Protein 4KKR (pdb70)

Radius of gyration: 22.4 Å; Cα contacts (8 Å, |Δi|>4): 1310; chains: 2; bounding box: 58×54×46 Å

CATH classification: 2.60.40.3880 (+1 more: 2.60.40.3880)

Nearest PDB structures (foldseek):
  4bei-assembly1_H  TM=9.859E-01  e=4.007E-43  Vibrio cholerae MJ-1236
  5g50-assembly1_B  TM=1.000E+00  e=4.623E-42  Vibrio cholerae MJ-1236
  4be6-assembly1_A  TM=9.663E-01  e=4.563E-41  Vibrio cholerae MJ-1236
  4kkr-assembly1_A  TM=9.641E-01  e=5.063E-41  Vibrio cholerae MJ-1236
  4kkq-assembly1_B  TM=9.561E-01  e=4.563E-41  Vibrio cholerae MJ-1236

Secondary structure (DSSP, 8-state):
--EEEEEES--EEBTTBEEEEEEEEEE--SSS--EEEEEEEEE-STT-EEEEEEEEEEE----EEEEEEEEEE-TTSPSEEEEEEEEEEETTS-EEEEEEEEEESS-TTS--EETTEEEEEEETT---EE-TT-EEEEEEEEEEE-SSS-EEEEEEEEEE-GGG-EEEEEEEEEEEEPTT-EEEEEEEEEE-TTSPSEEEEEEEEEEETTTTEEEEEEEEEEE-/--EEEEEEES-SEE-TT-EEEEEEEEEEE-SSS-EEEEEEEEEE-STT-EEES-B-SS--------EEE-TT-EEEEEEEEEE-TTSPSEEEEEEEEEEETTS-EEEEEEEEEESS-TTS--EETTEEEEEEETT---EE-TT-EEEEEEEEEEE-SSS-EEEEEEEEEE-GGG-EEEEEEEEEEEE-TT-EEEEEEEEEE-TTSPSEEEEEEEEEEETTT--EEEEEEEEEE-

Foldseek 3Di:
DKDKEKDWPDFEAELQWFKIKMKIKIDDDDPDWWKKKKFKWKADPPGDIGGQGDIDIDTPCVDMDIDMTMDTDGNPDDFFKMKMWIWMATPVGDIYIYIDMHTYNDDPPAADADPQWGWDKAQVVPAAEDELQKDKTKIKIKTFRQDPAKFWKKKFKWKQWPPRDTHGQGPIDIDTGGHGGMDIDMTMDIDHSPDDFFKIWIKMKMARVVVRDIDIDTDIHTYD/DQKDKEKDWPAFEAELQWFKIKMKIKIWGADQFKWKKFKFKKKAWPPGDIGGLDDDPDDDPDDRDMDMDGHGDMDIDMTMHTDGSPDDFFKMKMKIWMQIPVGDIDIYIDMHTYNDDDPAADADPQWGWDKAQVPPAAEDELQWDKTKMKIKIFRQDQAKFKKWKFKWKQWPPRDTGGFGDIDIDIGGHGGMDIDMTMDIDHSPHDFFKIWIKMKMARVVVRDIDIDIGIHTYD

Solvent-accessible surface area: 20278 Å² total; per-residue (Å²): 95,11,79,17,70,12,63,14,103,79,54,101,12,66,56,94,7,15,91,0,27,0,74,2,5,4,106,4,105,42,126,126,76,18,93,8,56,7,0,0,0,0,54,4,27,70,9,1,40,0,6,14,21,56,52,59,49,34,72,10,89,58,161,79,48,92,35,88,94,17,11,161,1,29,120,50,4,20,64,14,98,0,36,0,4,0,2,0,1,2,107,110,28,126,39,40,82,15,79,75,78,0,4,3,33,70,93,65,147,68,75,46,87,10,130,24,0,30,2,38,9,110,29,72,140,47,58,106,41,13,122,56,91,23,22,106,0,17,0,29,0,48,0,62,0,57,48,170,39,118,0,38,0,6,0,0,0,0,0,34,15,23,49,22,0,11,2,31,5,0,2,14,0,113,66,93,9,49,56,58,78,67,23,67,23,86,24,13,11,76,0,39,141,11,5,22,65,14,34,0,28,0,6,1,0,1,0,6,58,121,66,25,106,54,34,46,34,42,24,65,0,46,6,144,153,45,5,84,18,76,11,60,20,101,68,51,76,8,61,53,99,8,18,96,0,43,1,73,1,4,1,90,0,85,27,115,133,85,12,96,2,22,24,7,5,0,0,70,8,33,69,11,1,37,0,0,5,87,70,41,157,30,70,4,101,46,109,59,128,43,59,63,15,62,85,44,156,63,43,91,31,93,84,32,5,162,2,27,120,49,4,18,65,13,94,0,31,0,6,0,1,0,1,2,116,105,27,125,37,31,82,15,80,72,80,0,9,3,32,67,102,82,144,70,78,45,87,9,126,24,0,33,1,35,9,115,30,73,136,48,58,106,39,11,123,59,83,25,22,113,0,18,0,29,0,44,0,67,0,55,50,169,40,107,0,36,0,5,0,0,0,0,0,34,13,25,47,21,0,12,1,12,6,2,61,61,51,142,18,99,6,50,50,60,76,69,71,70,52,82,100,8,8,81,0,36,137,10,7,21,62,14,39,0,32,0,6,0,0,1,0,6,60,122,65,23,104,49,34,54,31,41,26,65,0,51,7,141

B-factor: mean 27.52, std 14.3, range [9.59, 109.21]

Structure (mmCIF, N/CA/C/O backbone):
data_4KKR
#
_entry.id   4KKR
#
_cell.length_a   119.404
_cell.length_b   119.404
_cell.length_c   104.025
_cell.angle_alpha   90.00
_cell.angle_beta   90.00
_cell.angle_gamma   90.00
#
_symmetry.space_group_name_H-M   'P 41 21 2'
#
loop_
_entity.id
_entity.type
_entity.pdbx_description
1 polymer 'RbmA protein'
2 non-polymer 'CHLORIDE ION'
3 water water
#
loop_
_atom_site.group_PDB
_atom_site.id
_atom_site.type_symbol
_atom_site.label_atom_id
_atom_site.label_alt_id
_atom_site.label_comp_id
_atom_site.label_asym_id
_atom_site.label_entity_id
_atom_site.label_seq_id
_atom_site.pdbx_PDB_ins_code
_atom_site.Cartn_x
_atom_site.Cartn_y
_atom_site.Cartn_z
_atom_site.occupancy
_atom_site.B_iso_or_equiv
_atom_site.auth_seq_id
_atom_site.auth_comp_id
_atom_site.auth_asym_id
_atom_site.auth_atom_id
_atom_site.pdbx_PDB_model_num
ATOM 1 N N . VAL A 1 9 ? -54.428 12.363 -23.124 1.00 41.02 39 VAL A N 1
ATOM 2 C CA . VAL A 1 9 ? -54.687 13.252 -21.992 1.00 49.85 39 VAL A CA 1
ATOM 3 C C . VAL A 1 9 ? -53.561 14.260 -21.831 1.00 53.40 39 VAL A C 1
ATOM 4 O O . VAL A 1 9 ? -53.775 15.477 -21.859 1.00 58.58 39 VAL A O 1
ATOM 8 N N . ILE A 1 10 ? -52.359 13.734 -21.628 1.00 39.66 40 ILE A N 1
ATOM 9 C CA . ILE A 1 10 ? -51.153 14.530 -21.717 1.00 34.80 40 ILE A CA 1
ATOM 10 C C . ILE A 1 10 ? -50.167 13.812 -22.626 1.00 36.45 40 ILE A C 1
ATOM 11 O O . ILE A 1 10 ? -49.998 12.594 -22.527 1.00 35.97 40 ILE A O 1
ATOM 16 N N . GLU A 1 11 ? -49.552 14.555 -23.540 1.00 37.11 41 GLU A N 1
ATOM 17 C CA . GLU A 1 11 ? -48.397 14.052 -24.276 1.00 38.20 41 GLU A CA 1
ATOM 18 C C . GLU A 1 11 ? -47.193 14.909 -23.920 1.00 31.72 41 GLU A C 1
ATOM 19 O O . GLU A 1 11 ? -47.216 16.131 -24.102 1.00 35.96 41 GLU A O 1
ATOM 25 N N . ALA A 1 12 ? -46.149 14.272 -23.403 1.00 30.33 42 ALA A N 1
ATOM 26 C CA . ALA A 1 12 ? -44.919 14.980 -23.074 1.00 29.63 42 ALA A CA 1
ATOM 27 C C . ALA A 1 12 ? -43.846 14.689 -24.121 1.00 32.79 42 ALA A C 1
ATOM 28 O O . ALA A 1 12 ? -43.678 13.545 -24.545 1.00 34.36 42 ALA A O 1
ATOM 30 N N . ASN A 1 13 ? -43.137 15.730 -24.546 1.00 29.41 43 ASN A N 1
ATOM 31 C CA . ASN A 1 13 ? -42.027 15.571 -25.479 1.00 29.86 43 ASN A CA 1
ATOM 32 C C . ASN A 1 13 ? -40.791 16.307 -25.002 1.00 27.13 43 ASN A C 1
ATOM 33 O O . ASN A 1 13 ? -40.884 17.418 -24.477 1.00 28.51 43 ASN A O 1
ATOM 38 N N . LEU A 1 14 ? -39.633 15.685 -25.195 1.00 31.93 44 LEU A N 1
ATOM 39 C CA . LEU A 1 14 ? -38.372 16.264 -24.762 1.00 29.83 44 LEU A CA 1
ATOM 40 C C . LEU A 1 14 ? -37.360 16.192 -25.886 1.00 27.51 44 LEU A C 1
ATOM 41 O O . LEU A 1 14 ? -37.165 15.131 -26.482 1.00 24.80 44 LEU A O 1
ATOM 46 N N . SER A 1 15 ? -36.727 17.325 -26.181 1.00 24.51 45 SER A N 1
ATOM 47 C CA . SER A 1 15 ? -35.617 17.357 -27.118 1.00 25.16 45 SER A CA 1
ATOM 48 C C . SER A 1 15 ? -34.409 18.056 -26.501 1.00 28.85 45 SER A C 1
ATOM 49 O O . SER A 1 15 ? -34.546 19.092 -25.844 1.00 35.79 45 SER A O 1
ATOM 52 N N . LEU A 1 16 ? -33.225 17.488 -26.712 1.00 30.00 46 LEU A N 1
ATOM 53 C CA . LEU A 1 16 ? -31.984 18.135 -26.297 1.00 25.24 46 LEU A CA 1
ATOM 54 C C . LEU A 1 16 ? -31.274 18.686 -27.531 1.00 27.40 46 LEU A C 1
ATOM 55 O O . LEU A 1 16 ? -31.204 18.013 -28.567 1.00 26.86 46 LEU A O 1
ATOM 60 N N . ASN A 1 17 ? -30.751 19.906 -27.441 1.00 31.08 47 ASN A N 1
ATOM 61 C CA . ASN A 1 17 ? -30.087 20.487 -28.605 1.00 33.92 47 ASN A CA 1
ATOM 62 C C . ASN A 1 17 ? -28.835 19.705 -28.980 1.00 37.68 47 ASN A C 1
ATOM 63 O O . ASN A 1 17 ? -28.518 19.565 -30.163 1.00 42.33 47 ASN A O 1
ATOM 68 N N . GLN A 1 18 ? -28.146 19.175 -27.972 1.00 34.76 48 GLN A N 1
ATOM 69 C CA . GLN A 1 18 ? -26.969 18.336 -28.200 1.00 38.77 48 GLN A CA 1
ATOM 70 C C . GLN A 1 18 ? -26.893 17.159 -27.207 1.00 33.77 48 GLN A C 1
ATOM 71 O O . GLN A 1 18 ? -27.447 17.228 -26.110 1.00 33.42 48 GLN A O 1
ATOM 77 N N . ASN A 1 19 ? -26.239 16.071 -27.616 1.00 32.19 49 ASN A N 1
ATOM 78 C CA . ASN A 1 19 ? -26.306 14.785 -26.907 1.00 32.66 49 ASN A CA 1
ATOM 79 C C . ASN A 1 19 ? -24.935 14.243 -26.484 1.00 25.65 49 ASN A C 1
ATOM 80 O O . ASN A 1 19 ? -24.849 13.175 -25.879 1.00 23.94 49 ASN A O 1
ATOM 85 N N . GLN A 1 20 ? -23.866 14.957 -26.821 1.00 23.16 50 GLN A N 1
ATOM 86 C CA A GLN A 1 20 ? -22.512 14.475 -26.563 0.49 26.48 50 GLN A CA 1
ATOM 87 C CA B GLN A 1 20 ? -22.508 14.478 -26.566 0.51 26.50 50 GLN A CA 1
ATOM 88 C C . GLN A 1 20 ? -21.590 15.583 -26.060 1.00 27.53 50 GLN A C 1
ATOM 89 O O . GLN A 1 20 ? -21.279 16.521 -26.790 1.00 28.59 50 GLN A O 1
ATOM 100 N N . LEU A 1 21 ? -21.143 15.451 -24.817 1.00 21.91 51 LEU A N 1
ATOM 101 C CA . LEU A 1 21 ? -20.249 16.420 -24.196 1.00 25.59 51 LEU A CA 1
ATOM 102 C C . LEU A 1 21 ? -18.851 15.830 -24.065 1.00 26.11 51 LEU A C 1
ATOM 103 O O . LEU A 1 21 ? -18.703 14.610 -23.913 1.00 22.59 51 LEU A O 1
ATOM 108 N N . ALA A 1 22 ? -17.829 16.683 -24.117 1.00 24.01 52 ALA A N 1
ATOM 109 C CA . ALA A 1 22 ? -16.481 16.244 -23.769 1.00 23.95 52 ALA A CA 1
ATOM 110 C C . ALA A 1 22 ? -16.390 16.063 -22.253 1.00 29.63 52 ALA A C 1
ATOM 111 O O . ALA A 1 22 ? -17.355 16.333 -21.517 1.00 22.10 52 ALA A O 1
ATOM 113 N N . SER A 1 23 ? -15.234 15.612 -21.781 1.00 23.56 53 SER A N 1
ATOM 114 C CA . SER A 1 23 ? -15.047 15.329 -20.354 1.00 23.73 53 SER A CA 1
ATOM 115 C C . SER A 1 23 ? -15.206 16.553 -19.454 1.00 26.73 53 SER A C 1
ATOM 116 O O . SER A 1 23 ? -15.573 16.420 -18.292 1.00 28.32 53 SER A O 1
ATOM 119 N N . ASN A 1 24 ? -14.924 17.745 -19.980 1.00 24.14 54 ASN A N 1
ATOM 120 C CA . ASN A 1 24 ? -15.084 18.969 -19.194 1.00 29.45 54 ASN A CA 1
ATOM 121 C C . ASN A 1 24 ? -16.546 19.385 -19.058 1.00 31.40 54 ASN A C 1
ATOM 122 O O . ASN A 1 24 ? -16.859 20.357 -18.370 1.00 36.96 54 ASN A O 1
ATOM 127 N N . GLY A 1 25 ? -17.440 18.658 -19.724 1.00 26.99 55 GLY A N 1
ATOM 128 C CA . GLY A 1 25 ? -18.862 18.938 -19.628 1.00 24.55 55 GLY A CA 1
ATOM 129 C C . GLY A 1 25 ? -19.287 20.035 -20.586 1.00 29.70 55 GLY A C 1
ATOM 130 O O . GLY A 1 25 ? -18.675 20.225 -21.640 1.00 30.92 55 GLY A O 1
ATOM 131 N N . GLY A 1 26 ? -20.343 20.754 -20.231 1.00 27.00 56 GLY A N 1
ATOM 132 C CA . GLY A 1 26 ? -20.853 21.798 -21.098 1.00 27.86 56 GLY A CA 1
ATOM 133 C C . GLY A 1 26 ? -22.330 22.042 -20.887 1.00 29.20 56 GLY A C 1
ATOM 134 O O . GLY A 1 26 ? -22.914 21.614 -19.883 1.00 25.00 56 GLY A O 1
ATOM 135 N N . TYR A 1 27 ? -22.943 22.715 -21.853 1.00 26.25 57 TYR A N 1
ATOM 136 C CA . TYR A 1 27 ? -24.301 23.216 -21.703 1.00 26.05 57 TYR A CA 1
ATOM 137 C C . TYR A 1 27 ? -25.272 22.464 -22.600 1.00 24.97 57 TYR A C 1
ATOM 138 O O . TYR A 1 27 ? -25.015 22.259 -23.788 1.00 27.84 57 TYR A O 1
ATOM 147 N N . ILE A 1 28 ? -26.398 22.061 -22.031 1.00 24.63 58 ILE A N 1
ATOM 148 C CA . ILE A 1 28 ? -27.429 21.402 -22.817 1.00 26.48 58 ILE A CA 1
ATOM 149 C C . ILE A 1 28 ? -28.722 22.188 -22.730 1.00 28.26 58 ILE A C 1
ATOM 150 O O . ILE A 1 28 ? -29.202 22.488 -21.641 1.00 31.65 58 ILE A O 1
ATOM 155 N N . SER A 1 29 ? -29.270 22.542 -23.886 1.00 23.95 59 SER A N 1
ATOM 156 C CA . SER A 1 29 ? -30.533 23.259 -23.929 1.00 26.20 59 SER A CA 1
ATOM 157 C C . SER A 1 29 ? -31.677 22.290 -24.231 1.00 30.36 59 SER A C 1
ATOM 158 O O . SER A 1 29 ? -31.660 21.593 -25.247 1.00 36.60 59 SER A O 1
ATOM 161 N N . SER A 1 30 ? -32.666 22.243 -23.345 1.00 28.79 60 SER A N 1
ATOM 162 C CA . SER A 1 30 ? -33.789 21.323 -23.500 1.00 29.53 60 SER A CA 1
ATOM 163 C C . SER A 1 30 ? -35.025 22.041 -24.020 1.00 33.20 60 SER A C 1
ATOM 164 O O . SER A 1 30 ? -35.356 23.137 -23.558 1.00 37.14 60 SER A O 1
ATOM 167 N N . GLN A 1 31 ? -35.710 21.415 -24.971 1.00 30.48 61 GLN A N 1
ATOM 168 C CA . GLN A 1 31 ? -37.007 21.905 -25.429 1.00 28.43 61 GLN A CA 1
ATOM 169 C C . GLN A 1 31 ? -38.118 21.002 -24.872 1.00 31.66 61 GLN A C 1
ATOM 170 O O . GLN A 1 31 ? -38.147 19.798 -25.141 1.00 30.42 61 GLN A O 1
ATOM 176 N N . LEU A 1 32 ? -39.013 21.587 -24.079 1.00 31.12 62 LEU A N 1
ATOM 177 C CA . LEU A 1 32 ? -40.066 20.827 -23.402 1.00 28.88 62 LEU A CA 1
ATOM 178 C C . LEU A 1 32 ? -41.414 21.100 -24.058 1.00 34.30 62 LEU A C 1
ATOM 179 O O . LEU A 1 32 ? -41.794 22.255 -24.256 1.00 38.30 62 LEU A O 1
ATOM 184 N N . GLY A 1 33 ? -42.134 20.032 -24.380 1.00 28.93 63 GLY A N 1
ATOM 185 C CA . GLY A 1 33 ? -43.470 20.144 -24.934 1.00 30.80 63 GLY A CA 1
ATOM 186 C C . GLY A 1 33 ? -44.430 19.305 -24.118 1.00 35.43 63 GLY A C 1
ATOM 187 O O . GLY A 1 33 ? -44.182 18.123 -23.857 1.00 35.65 63 GLY A O 1
ATOM 188 N N . ILE A 1 34 ? -45.521 19.922 -23.686 1.00 34.08 64 ILE A N 1
ATOM 189 C CA . ILE A 1 34 ? -46.559 19.200 -22.966 1.00 32.95 64 ILE A CA 1
ATOM 190 C C . ILE A 1 34 ? -47.891 19.553 -23.595 1.00 35.90 64 ILE A C 1
ATOM 191 O O . ILE A 1 34 ? -48.287 20.715 -23.610 1.00 33.90 64 ILE A O 1
ATOM 196 N N . ARG A 1 35 ? -48.577 18.549 -24.123 1.00 38.82 65 ARG A N 1
ATOM 197 C CA . ARG A 1 35 ? -49.799 18.782 -24.870 1.00 41.52 65 ARG A CA 1
ATOM 198 C C . ARG A 1 35 ? -50.980 18.182 -24.130 1.00 47.31 65 ARG A C 1
ATOM 199 O O . ARG A 1 35 ? -50.949 17.011 -23.754 1.00 46.04 65 ARG A O 1
ATOM 207 N N . ASN A 1 36 ? -52.008 18.992 -23.903 1.00 48.07 66 ASN A N 1
ATOM 208 C CA . ASN A 1 36 ? -53.287 18.492 -23.421 1.00 47.17 66 ASN A CA 1
ATOM 209 C C . ASN A 1 36 ? -54.179 18.312 -24.637 1.00 59.56 66 ASN A C 1
ATOM 210 O O . ASN A 1 36 ? -54.730 19.279 -25.163 1.00 61.58 66 ASN A O 1
ATOM 215 N N . GLU A 1 37 ? -54.300 17.065 -25.082 1.00 67.89 67 GLU A N 1
ATOM 216 C CA . GLU A 1 37 ? -54.971 16.738 -26.339 1.00 80.15 67 GLU A CA 1
ATOM 217 C C . GLU A 1 37 ? -56.442 16.381 -26.149 1.00 80.11 67 GLU A C 1
ATOM 218 O O . GLU A 1 37 ? -57.264 16.619 -27.036 1.00 82.83 67 GLU A O 1
ATOM 224 N N . SER A 1 38 ? -56.763 15.797 -24.996 1.00 72.80 68 SER A N 1
ATOM 225 C CA . SER A 1 38 ? -58.110 15.294 -24.724 1.00 68.12 68 SER A CA 1
ATOM 226 C C . SER A 1 38 ? -59.187 16.383 -24.768 1.00 72.56 68 SER A C 1
ATOM 227 O O . SER A 1 38 ? -58.886 17.569 -24.917 1.00 75.34 68 SER A O 1
ATOM 230 N N . CYS A 1 39 ? -60.446 15.974 -24.649 1.00 72.58 69 CYS A N 1
ATOM 231 C CA . CYS A 1 39 ? -61.556 16.916 -24.747 1.00 73.06 69 CYS A CA 1
ATOM 232 C C . CYS A 1 39 ? -61.634 17.800 -23.506 1.00 69.36 69 CYS A C 1
ATOM 233 O O . CYS A 1 39 ? -61.974 18.979 -23.594 1.00 72.02 69 CYS A O 1
ATOM 236 N N . GLU A 1 40 ? -61.308 17.228 -22.352 1.00 65.61 70 GLU A N 1
ATOM 237 C CA . GLU A 1 40 ? -61.350 17.970 -21.097 1.00 68.61 70 GLU A CA 1
ATOM 238 C C . GLU A 1 40 ? -60.051 18.732 -20.826 1.00 64.76 70 GLU A C 1
ATOM 239 O O . GLU A 1 40 ? -58.959 18.298 -21.215 1.00 56.59 70 GLU A O 1
ATOM 245 N N . THR A 1 41 ? -60.183 19.875 -20.160 1.00 64.83 71 THR A N 1
ATOM 246 C CA . THR A 1 41 ? -59.033 20.630 -19.677 1.00 58.35 71 THR A CA 1
ATOM 247 C C . THR A 1 41 ? -58.346 19.812 -18.571 1.00 51.51 71 THR A C 1
ATOM 248 O O . THR A 1 41 ? -58.955 18.904 -18.005 1.00 47.58 71 THR A O 1
ATOM 252 N N . VAL A 1 42 ? -57.083 20.106 -18.274 1.00 44.97 72 VAL A N 1
ATOM 253 C CA . VAL A 1 42 ? -56.335 19.298 -17.303 1.00 44.82 72 VAL A CA 1
ATOM 254 C C . VAL A 1 42 ? -55.403 20.129 -16.412 1.00 40.40 72 VAL A C 1
ATOM 255 O O . VAL A 1 42 ? -54.813 21.117 -16.861 1.00 41.66 72 VAL A O 1
ATOM 259 N N . LYS A 1 43 ? -55.298 19.738 -15.143 1.00 34.34 73 LYS A N 1
ATOM 260 C CA . LYS A 1 43 ? -54.320 20.322 -14.228 1.00 30.05 73 LYS A CA 1
ATOM 261 C C . LYS A 1 43 ? -53.182 19.331 -14.039 1.00 29.18 73 LYS A C 1
ATOM 262 O O . LYS A 1 43 ? -53.415 18.125 -13.935 1.00 27.69 73 LYS A O 1
ATOM 268 N N . PHE A 1 44 ? -51.950 19.831 -14.015 1.00 26.12 74 PHE A N 1
ATOM 269 C CA . PHE A 1 44 ? -50.791 18.968 -13.811 1.00 24.08 74 PHE A CA 1
ATOM 270 C C . PHE A 1 44 ? -49.641 19.711 -13.143 1.00 26.20 74 PHE A C 1
ATOM 271 O O . PHE A 1 44 ? -49.691 20.931 -12.970 1.00 24.97 74 PHE A O 1
ATOM 279 N N . LYS A 1 45 ? -48.625 18.959 -12.736 1.00 21.83 75 LYS A N 1
ATOM 280 C CA . LYS A 1 45 ? -47.373 19.529 -12.267 1.00 21.66 75 LYS A CA 1
ATOM 281 C C . LYS A 1 45 ? -46.272 18.887 -13.087 1.00 25.31 75 LYS A C 1
ATOM 282 O O . LYS A 1 45 ? -46.374 17.717 -13.472 1.00 20.52 75 LYS A O 1
ATOM 288 N N . TYR A 1 46 ? -45.225 19.646 -13.373 1.00 23.83 76 TYR A N 1
ATOM 289 C CA . TYR A 1 46 ? -44.132 19.098 -14.165 1.00 22.07 76 TYR A CA 1
ATOM 290 C C . TYR A 1 46 ? -42.790 19.664 -13.739 1.00 22.01 76 TYR A C 1
ATOM 291 O O . TYR A 1 46 ? -42.712 20.720 -13.100 1.00 21.90 76 TYR A O 1
ATOM 300 N N . TRP A 1 47 ? -41.736 18.957 -14.124 1.00 19.12 77 TRP A N 1
ATOM 301 C CA . TRP A 1 47 ? -40.387 19.338 -13.764 1.00 16.97 77 TRP A CA 1
ATOM 302 C C . TRP A 1 47 ? -39.404 18.609 -14.669 1.00 26.32 77 TRP A C 1
ATOM 303 O O . TRP A 1 47 ? -39.795 17.749 -15.472 1.00 20.71 77 TRP A O 1
ATOM 314 N N . LEU A 1 48 ? -38.127 18.955 -14.541 1.00 17.89 78 LEU A N 1
ATOM 315 C CA . LEU A 1 48 ? -37.087 18.382 -15.388 1.00 16.02 78 LEU A CA 1
ATOM 316 C C . LEU A 1 48 ? -35.935 17.963 -14.487 1.00 17.60 78 LEU A C 1
ATOM 317 O O . LEU A 1 48 ? -35.439 18.770 -13.684 1.00 17.62 78 LEU A O 1
ATOM 322 N N . SER A 1 49 ? -35.530 16.700 -14.595 1.00 15.98 79 SER A N 1
ATOM 323 C CA . SER A 1 49 ? -34.479 16.159 -13.735 1.00 18.85 79 SER A CA 1
ATOM 324 C C . SER A 1 49 ? -33.517 15.304 -14.536 1.00 20.72 79 SER A C 1
ATOM 325 O O . SER A 1 49 ? -33.845 14.860 -15.641 1.00 17.50 79 SER A O 1
ATOM 328 N N . ILE A 1 50 ? -32.332 15.070 -13.978 1.00 13.17 80 ILE A N 1
ATOM 329 C CA . ILE A 1 50 ? -31.304 14.300 -14.669 1.00 15.10 80 ILE A CA 1
ATOM 330 C C . ILE A 1 50 ? -30.784 13.190 -13.763 1.00 16.59 80 ILE A C 1
ATOM 331 O O . ILE A 1 50 ? -30.519 13.417 -12.581 1.00 15.79 80 ILE A O 1
ATOM 336 N N . LYS A 1 51 ? -30.652 11.990 -14.326 1.00 12.67 81 LYS A N 1
ATOM 337 C CA . LYS A 1 51 ? -30.017 10.860 -13.651 1.00 15.51 81 LYS A CA 1
ATOM 338 C C . LYS A 1 51 ? -28.691 10.533 -14.347 1.00 21.36 81 LYS A C 1
ATOM 339 O O . LYS A 1 51 ? -28.623 10.547 -15.576 1.00 19.41 81 LYS A O 1
ATOM 345 N N . GLY A 1 52 ? -27.641 10.244 -13.573 1.00 20.64 82 GLY A N 1
ATOM 346 C CA . GLY A 1 52 ? -26.340 9.925 -14.147 1.00 21.75 82 GLY A CA 1
ATOM 347 C C . GLY A 1 52 ? -25.600 8.799 -13.438 1.00 19.48 82 GLY A C 1
ATOM 348 O O . GLY A 1 52 ? -26.152 8.160 -12.537 1.00 20.32 82 GLY A O 1
ATOM 349 N N . PRO A 1 53 ? -24.339 8.558 -13.829 1.00 17.97 83 PRO A N 1
ATOM 350 C CA . PRO A 1 53 ? -23.514 7.520 -13.200 1.00 20.82 83 PRO A CA 1
ATOM 351 C C . PRO A 1 53 ? -23.248 7.851 -11.739 1.00 19.00 83 PRO A C 1
ATOM 352 O O . PRO A 1 53 ? -23.494 8.981 -11.310 1.00 14.92 83 PRO A O 1
ATOM 356 N N . GLU A 1 54 ? -22.755 6.869 -10.988 1.00 16.46 84 GLU A N 1
ATOM 357 C CA . GLU A 1 54 ? -22.342 7.085 -9.602 1.00 17.55 84 GLU A CA 1
ATOM 358 C C . GLU A 1 54 ? -23.467 7.645 -8.728 1.00 15.43 84 GLU A C 1
ATOM 359 O O . GLU A 1 54 ? -23.210 8.423 -7.823 1.00 18.00 84 GLU A O 1
ATOM 365 N N . GLY A 1 55 ? -24.712 7.262 -9.006 1.00 15.13 85 GLY A N 1
ATOM 366 C CA . GLY A 1 55 ? -25.834 7.652 -8.158 1.00 15.87 85 GLY A CA 1
ATOM 367 C C . GLY A 1 55 ? -26.210 9.125 -8.217 1.00 19.13 85 GLY A C 1
ATOM 368 O O . GLY A 1 55 ? -26.947 9.630 -7.370 1.00 17.13 85 GLY A O 1
ATOM 369 N N . ILE A 1 56 ? -25.696 9.819 -9.223 1.00 14.14 86 ILE A N 1
ATOM 370 C CA . ILE A 1 56 ? -26.030 11.217 -9.451 1.00 13.45 86 ILE A CA 1
ATOM 371 C C . ILE A 1 56 ? -27.503 11.377 -9.824 1.00 15.49 86 ILE A C 1
ATOM 372 O O . ILE A 1 56 ? -28.006 10.697 -10.734 1.00 15.07 86 ILE A O 1
ATOM 377 N N . TYR A 1 57 ? -28.188 12.270 -9.109 1.00 13.04 87 TYR A N 1
ATOM 378 C CA . TYR A 1 57 ? -29.517 12.774 -9.498 1.00 12.21 87 TYR A CA 1
ATOM 379 C C . TYR A 1 57 ? -29.494 14.272 -9.277 1.00 15.12 87 TYR A C 1
ATOM 380 O O . TYR A 1 57 ? -29.078 14.730 -8.201 1.00 18.72 87 TYR A O 1
ATOM 389 N N . PHE A 1 58 ? -29.928 15.048 -10.266 1.00 13.79 88 PHE A N 1
ATOM 390 C CA . PHE A 1 58 ? -30.021 16.493 -10.058 1.00 15.08 88 PHE A CA 1
ATOM 391 C C . PHE A 1 58 ? -31.157 17.162 -10.826 1.00 16.94 88 PHE A C 1
ATOM 392 O O . PHE A 1 58 ? -31.544 16.702 -11.907 1.00 19.10 88 PHE A O 1
ATOM 400 N N . PRO A 1 59 ? -31.696 18.255 -10.261 1.00 18.14 89 PRO A N 1
ATOM 401 C CA . PRO A 1 59 ? -32.815 18.968 -10.884 1.00 20.80 89 PRO A CA 1
ATOM 402 C C . PRO A 1 59 ? -32.340 19.972 -11.926 1.00 20.76 89 PRO A C 1
ATOM 403 O O . PRO A 1 59 ? -31.246 20.538 -11.792 1.00 20.82 89 PRO A O 1
ATOM 407 N N . ALA A 1 60 ? -33.155 20.190 -12.955 1.00 20.25 90 ALA A N 1
ATOM 408 C CA . ALA A 1 60 ? -32.861 21.202 -13.961 1.00 21.55 90 ALA A CA 1
ATOM 409 C C . ALA A 1 60 ? -33.958 22.264 -13.990 1.00 27.61 90 ALA A C 1
ATOM 410 O O . ALA A 1 60 ? -33.704 23.411 -14.356 1.00 31.49 90 ALA A O 1
ATOM 412 N N . LYS A 1 61 ? -35.177 21.877 -13.609 1.00 23.14 91 LYS A N 1
ATOM 413 C CA . LYS A 1 61 ? -36.308 22.817 -13.557 1.00 27.30 91 LYS A CA 1
ATOM 414 C C . LYS A 1 61 ? -37.248 22.465 -12.410 1.00 31.57 91 LYS A C 1
ATOM 415 O O . LYS A 1 61 ? -37.732 21.334 -12.327 1.00 25.34 91 LYS A O 1
ATOM 421 N N . ALA A 1 62 ? -37.512 23.439 -11.540 1.00 34.17 92 ALA A N 1
ATOM 422 C CA . ALA A 1 62 ? -38.330 23.215 -10.349 1.00 32.50 92 ALA A CA 1
ATOM 423 C C . ALA A 1 62 ? -39.759 22.767 -10.676 1.00 31.34 92 ALA A C 1
ATOM 424 O O . ALA A 1 62 ? -40.232 22.923 -11.809 1.00 24.95 92 ALA A O 1
ATOM 426 N N . VAL A 1 63 ? -40.429 22.200 -9.675 1.00 29.87 93 VAL A N 1
ATOM 427 C CA . VAL A 1 63 ? -41.827 21.792 -9.791 1.00 26.05 93 VAL A CA 1
ATOM 428 C C . VAL A 1 63 ? -42.701 23.010 -10.065 1.00 29.72 93 VAL A C 1
ATOM 429 O O . VAL A 1 63 ? -42.641 23.988 -9.323 1.00 30.03 93 VAL A O 1
ATOM 433 N N . VAL A 1 64 ? -43.501 22.953 -11.129 1.00 23.91 94 VAL A N 1
ATOM 434 C CA . VAL A 1 64 ? -44.446 24.020 -11.459 1.00 28.86 94 VAL A CA 1
ATOM 435 C C . VAL A 1 64 ? -45.828 23.425 -11.748 1.00 29.16 94 VAL A C 1
ATOM 436 O O . VAL A 1 64 ? -45.937 22.403 -12.432 1.00 25.48 94 VAL A O 1
ATOM 440 N N . GLY A 1 65 ? -46.879 24.048 -11.220 1.00 28.59 95 GLY A N 1
ATOM 441 C CA . GLY A 1 65 ? -48.231 23.584 -11.473 1.00 35.46 95 GLY A CA 1
ATOM 442 C C . GLY A 1 65 ? -48.863 24.314 -12.644 1.00 37.08 95 GLY A C 1
ATOM 443 O O . GLY A 1 65 ? -48.658 25.514 -12.818 1.00 34.96 95 GLY A O 1
ATOM 444 N N . VAL A 1 66 ? -49.635 23.593 -13.451 1.00 31.82 96 VAL A N 1
ATOM 445 C CA . VAL A 1 66 ? -50.297 24.183 -14.612 1.00 30.04 96 VAL A CA 1
ATOM 446 C C . VAL A 1 66 ? -51.758 23.736 -14.671 1.00 37.10 96 VAL A C 1
ATOM 447 O O . VAL A 1 66 ? -52.062 22.558 -14.472 1.00 32.08 96 VAL A O 1
ATOM 451 N N . ASP A 1 67 ? -52.658 24.681 -14.921 1.00 40.67 97 ASP A N 1
ATOM 452 C CA . ASP A 1 67 ? -54.048 24.366 -15.230 1.00 44.53 97 ASP A CA 1
ATOM 453 C C . ASP A 1 67 ? -54.264 24.841 -16.660 1.00 47.70 97 ASP A C 1
ATOM 454 O O . ASP A 1 67 ? -54.184 26.039 -16.930 1.00 53.06 97 ASP A O 1
ATOM 459 N N . THR A 1 68 ? -54.533 23.918 -17.582 1.00 48.29 98 THR A N 1
ATOM 460 C CA . THR A 1 68 ? -54.680 24.298 -18.990 1.00 55.91 98 THR A CA 1
ATOM 461 C C . THR A 1 68 ? -55.980 25.066 -19.266 1.00 62.79 98 THR A C 1
ATOM 462 O O . THR A 1 68 ? -56.555 24.956 -20.349 1.00 67.40 98 THR A O 1
ATOM 466 N N . ALA A 1 69 ? -56.422 25.851 -18.284 1.00 60.29 99 ALA A N 1
ATOM 467 C CA . ALA A 1 69 ? -57.614 26.683 -18.410 1.00 60.25 99 ALA A CA 1
ATOM 468 C C . ALA A 1 69 ? -57.407 28.051 -17.759 1.00 64.53 99 ALA A C 1
ATOM 469 O O . ALA A 1 69 ? -56.281 28.448 -17.448 1.00 65.27 99 ALA A O 1
ATOM 471 N N . GLY A 1 79 ? -57.404 21.770 -24.352 1.00 71.16 109 GLY A N 1
ATOM 472 C CA . GLY A 1 79 ? -56.483 22.642 -23.650 1.00 71.90 109 GLY A CA 1
ATOM 473 C C . GLY A 1 79 ? -55.253 22.966 -24.478 1.00 83.63 109 GLY A C 1
ATOM 474 O O . GLY A 1 79 ? -54.993 22.340 -25.507 1.00 85.81 109 GLY A O 1
ATOM 475 N N . ARG A 1 80 ? -54.481 23.940 -24.011 1.00 88.65 110 ARG A N 1
ATOM 476 C CA . ARG A 1 80 ? -53.337 24.453 -24.759 1.00 90.52 110 ARG A CA 1
ATOM 477 C C . ARG A 1 80 ? -52.164 23.474 -24.940 1.00 80.91 110 ARG A C 1
ATOM 478 O O . ARG A 1 80 ? -52.226 22.297 -24.562 1.00 75.88 110 ARG A O 1
ATOM 486 N N . MET A 1 81 ? -51.104 23.988 -25.552 1.00 70.42 111 MET A N 1
ATOM 487 C CA . MET A 1 81 ? -49.859 23.264 -25.721 1.00 56.76 111 MET A CA 1
ATOM 488 C C . MET A 1 81 ? -48.791 24.071 -25.001 1.00 54.46 111 MET A C 1
ATOM 489 O O . MET A 1 81 ? -48.669 25.275 -25.223 1.00 57.90 111 MET A O 1
ATOM 494 N N . LEU A 1 82 ? -48.041 23.426 -24.114 1.00 45.14 112 LEU A N 1
ATOM 495 C CA . LEU A 1 82 ? -47.007 24.124 -23.362 1.00 41.06 112 LEU A CA 1
ATOM 496 C C . LEU A 1 82 ? -45.643 23.929 -24.013 1.00 42.03 112 LEU A C 1
ATOM 497 O O . LEU A 1 82 ? -45.210 22.798 -24.240 1.00 39.76 112 LEU A O 1
ATOM 502 N N . ASN A 1 83 ? -44.977 25.036 -24.323 1.00 40.18 113 ASN A N 1
ATOM 503 C CA . ASN A 1 83 ? -43.628 24.985 -24.869 1.00 44.48 113 ASN A CA 1
ATOM 504 C C . ASN A 1 83 ? -42.671 25.814 -24.028 1.00 40.89 113 ASN A C 1
ATOM 505 O O . ASN A 1 83 ? -42.876 27.015 -23.842 1.00 41.27 113 ASN A O 1
ATOM 510 N N . VAL A 1 84 ? -41.640 25.156 -23.508 1.00 36.50 114 VAL A N 1
ATOM 511 C CA . VAL A 1 84 ? -40.654 25.798 -22.651 1.00 39.92 114 VAL A CA 1
ATOM 512 C C . VAL A 1 84 ? -39.247 25.346 -23.041 1.00 40.06 114 VAL A C 1
ATOM 513 O O . VAL A 1 84 ? -39.018 24.164 -23.314 1.00 35.90 114 VAL A O 1
ATOM 517 N N . THR A 1 85 ? -38.316 26.295 -23.092 1.00 37.31 115 THR A N 1
ATOM 518 C CA . THR A 1 85 ? -36.900 25.979 -23.252 1.00 37.39 115 THR A CA 1
ATOM 519 C C . THR A 1 85 ? -36.199 26.121 -21.903 1.00 40.79 115 THR A C 1
ATOM 520 O O . THR A 1 85 ? -36.353 27.138 -21.221 1.00 42.24 115 THR A O 1
ATOM 524 N N . ARG A 1 86 ? -35.441 25.101 -21.512 1.00 32.87 116 ARG A N 1
ATOM 525 C CA . ARG A 1 86 ? -34.669 25.163 -20.274 1.00 37.01 116 ARG A CA 1
ATOM 526 C C . ARG A 1 86 ? -33.296 24.522 -20.462 1.00 34.97 116 ARG A C 1
ATOM 527 O O . ARG A 1 86 ? -33.185 23.390 -20.919 1.00 35.27 116 ARG A O 1
ATOM 535 N N . GLY A 1 87 ? -32.246 25.249 -20.113 1.00 33.82 117 GLY A N 1
ATOM 536 C CA . GLY A 1 87 ? -30.909 24.719 -20.277 1.00 32.37 117 GLY A CA 1
ATOM 537 C C . GLY A 1 87 ? -30.322 24.335 -18.942 1.00 30.34 117 GLY A C 1
ATOM 538 O O . GLY A 1 87 ? -30.846 24.722 -17.899 1.00 30.37 117 GLY A O 1
ATOM 539 N N . PHE A 1 88 ? -29.240 23.566 -18.968 1.00 24.32 118 PHE A N 1
ATOM 540 C CA . PHE A 1 88 ? -28.510 23.250 -17.748 1.00 23.23 118 PHE A CA 1
ATOM 541 C C . PHE A 1 88 ? -27.048 22.987 -18.057 1.00 24.22 118 PHE A C 1
ATOM 542 O O . PHE A 1 88 ? -26.703 22.541 -19.158 1.00 23.26 118 PHE A O 1
ATOM 550 N N . TRP A 1 89 ? -26.193 23.282 -17.083 1.00 21.70 119 TRP A N 1
ATOM 551 C CA . TRP A 1 89 ? -24.767 23.022 -17.187 1.00 20.77 119 TRP A CA 1
ATOM 552 C C . TRP A 1 89 ? -24.417 21.687 -16.563 1.00 20.12 119 TRP A C 1
ATOM 553 O O . TRP A 1 89 ? -24.892 21.355 -15.469 1.00 22.39 119 TRP A O 1
ATOM 564 N N . VAL A 1 90 ? -23.586 20.920 -17.263 1.00 21.75 120 VAL A N 1
ATOM 565 C CA . VAL A 1 90 ? -23.026 19.697 -16.709 1.00 19.92 120 VAL A CA 1
ATOM 566 C C . VAL A 1 90 ? -21.563 20.010 -16.420 1.00 22.13 120 VAL A C 1
ATOM 567 O O . VAL A 1 90 ? -20.774 20.226 -17.349 1.00 25.04 120 VAL A O 1
ATOM 571 N N . PRO A 1 91 ? -21.201 20.083 -15.130 1.00 20.16 121 PRO A N 1
ATOM 572 C CA . PRO A 1 91 ? -19.838 20.456 -14.739 1.00 24.24 121 PRO A CA 1
ATOM 573 C C . PRO A 1 91 ? -18.830 19.317 -14.907 1.00 24.71 121 PRO A C 1
ATOM 574 O O . PRO A 1 91 ? -19.201 18.136 -14.885 1.00 21.86 121 PRO A O 1
ATOM 578 N N . GLU A 1 92 ? -17.561 19.689 -15.042 1.00 23.70 122 GLU A N 1
ATOM 579 C CA A GLU A 1 92 ? -16.484 18.730 -15.246 0.47 25.79 122 GLU A CA 1
ATOM 580 C CA B GLU A 1 92 ? -16.469 18.735 -15.240 0.53 26.10 122 GLU A CA 1
ATOM 581 C C . GLU A 1 92 ? -16.411 17.670 -14.151 1.00 25.14 122 GLU A C 1
ATOM 582 O O . GLU A 1 92 ? -16.101 16.511 -14.430 1.00 24.40 122 GLU A O 1
ATOM 593 N N . TYR A 1 93 ? -16.703 18.060 -12.910 1.00 25.74 123 TYR A N 1
ATOM 594 C CA . TYR A 1 93 ? -16.583 17.120 -11.786 1.00 23.16 123 TYR A CA 1
ATOM 595 C C . TYR A 1 93 ? -17.528 15.921 -11.864 1.00 24.99 123 TYR A C 1
ATOM 596 O O . TYR A 1 93 ? -17.287 14.890 -11.223 1.00 25.32 123 TYR A O 1
ATOM 605 N N . MET A 1 94 ? -18.618 16.051 -12.614 1.00 20.52 124 MET A N 1
ATOM 606 C CA . MET A 1 94 ? -19.548 14.932 -12.727 1.00 18.43 124 MET A CA 1
ATOM 607 C C . MET A 1 94 ? -18.911 13.800 -13.523 1.00 24.97 124 MET A C 1
ATOM 608 O O . MET A 1 94 ? -18.131 14.046 -14.434 1.00 24.63 124 MET A O 1
ATOM 613 N N . ALA A 1 95 ? -19.231 12.561 -13.163 1.00 20.71 125 ALA A N 1
ATOM 614 C CA . ALA A 1 95 ? -18.570 11.409 -13.775 1.00 25.15 125 ALA A CA 1
ATOM 615 C C . ALA A 1 95 ? -18.817 11.330 -15.283 1.00 21.13 125 ALA A C 1
ATOM 616 O O . ALA A 1 95 ? -19.931 11.596 -15.748 1.00 20.64 125 ALA A O 1
ATOM 618 N N . ASP A 1 96 ? -17.788 10.962 -16.042 1.00 19.15 126 ASP A N 1
ATOM 619 C CA . ASP A 1 96 ? -17.988 10.637 -17.449 1.00 22.37 126 ASP A CA 1
ATOM 620 C C . ASP A 1 96 ? -18.908 9.429 -17.528 1.00 22.97 126 ASP A C 1
ATOM 621 O O . ASP A 1 96 ? -18.889 8.565 -16.648 1.00 23.08 126 ASP A O 1
ATOM 626 N N . GLY A 1 97 ? -19.731 9.375 -18.567 1.00 22.34 127 GLY A N 1
ATOM 627 C CA . GLY A 1 97 ? -20.659 8.271 -18.710 1.00 18.13 127 GLY A CA 1
ATOM 628 C C . GLY A 1 97 ? -21.954 8.720 -19.357 1.00 18.18 127 GLY A C 1
ATOM 629 O O . GLY A 1 97 ? -22.002 9.771 -20.006 1.00 17.73 127 GLY A O 1
ATOM 630 N N . LYS A 1 98 ? -23.004 7.927 -19.164 1.00 18.02 128 LYS A N 1
ATOM 631 C CA . LYS A 1 98 ? -24.300 8.165 -19.786 1.00 22.32 128 LYS A CA 1
ATOM 632 C C . LYS A 1 98 ? -25.280 8.788 -18.803 1.00 23.07 128 LYS A C 1
ATOM 633 O O . LYS A 1 98 ? -25.389 8.350 -17.662 1.00 17.32 128 LYS A O 1
ATOM 639 N N . TYR A 1 99 ? -26.000 9.811 -19.253 1.00 16.59 129 TYR A N 1
ATOM 640 C CA . TYR A 1 99 ? -26.961 10.506 -18.409 1.00 14.98 129 TYR A CA 1
ATOM 641 C C . TYR A 1 99 ? -28.311 10.418 -19.094 1.00 18.16 129 TYR A C 1
ATOM 642 O O . TYR A 1 99 ? -28.381 10.325 -20.328 1.00 17.89 129 TYR A O 1
ATOM 651 N N . THR A 1 100 ? -29.374 10.442 -18.296 1.00 16.83 130 THR A N 1
ATOM 652 C CA . THR A 1 100 ? -30.740 10.468 -18.814 1.00 19.62 130 THR A CA 1
ATOM 653 C C . THR A 1 100 ? -31.420 11.732 -18.312 1.00 18.92 130 THR A C 1
ATOM 654 O O . THR A 1 100 ? -31.470 11.970 -17.102 1.00 16.92 130 THR A O 1
ATOM 658 N N . VAL A 1 101 ? -31.916 12.549 -19.238 1.00 16.87 131 VAL A N 1
ATOM 659 C CA . VAL A 1 101 ? -32.715 13.725 -18.890 1.00 17.48 131 VAL A CA 1
ATOM 660 C C . VAL A 1 101 ? -34.186 13.317 -18.953 1.00 24.61 131 VAL A C 1
ATOM 661 O O . VAL A 1 101 ? -34.607 12.648 -19.900 1.00 20.42 131 VAL A O 1
ATOM 665 N N . SER A 1 102 ? -34.968 13.714 -17.952 1.00 17.69 132 SER A N 1
ATOM 666 C CA . SER A 1 102 ? -36.351 13.277 -17.873 1.00 18.42 132 SER A CA 1
ATOM 667 C C . SER A 1 102 ? -37.328 14.420 -17.616 1.00 18.69 132 SER A C 1
ATOM 668 O O . SER A 1 102 ? -37.276 15.078 -16.571 1.00 19.22 132 SER A O 1
ATOM 671 N N . LEU A 1 103 ? -38.209 14.656 -18.581 1.00 16.49 133 LEU A N 1
ATOM 672 C CA . LEU A 1 103 ? -39.309 15.591 -18.402 1.00 21.90 133 LEU A CA 1
ATOM 673 C C . LEU A 1 103 ? -40.440 14.779 -17.816 1.00 19.70 133 LEU A C 1
ATOM 674 O O . LEU A 1 103 ? -40.896 13.807 -18.425 1.00 21.50 133 LEU A O 1
ATOM 679 N N . GLN A 1 104 ? -40.881 15.156 -16.624 1.00 19.13 134 GLN A N 1
ATOM 680 C CA . GLN A 1 104 ? -41.869 14.361 -15.915 1.00 16.46 134 GLN A CA 1
ATOM 681 C C . GLN A 1 104 ? -43.095 15.196 -15.611 1.00 22.12 134 GLN A C 1
ATOM 682 O O . GLN A 1 104 ? -42.985 16.361 -15.218 1.00 17.23 134 GLN A O 1
ATOM 688 N N . VAL A 1 105 ? -44.261 14.594 -15.818 1.00 17.94 135 VAL A N 1
ATOM 689 C CA . VAL A 1 105 ? -45.538 15.268 -15.615 1.00 18.54 135 VAL A CA 1
ATOM 690 C C . VAL A 1 105 ? -46.435 14.365 -14.783 1.00 21.00 135 VAL A C 1
ATOM 691 O O . VAL A 1 105 ? -46.564 13.174 -15.079 1.00 17.97 135 VAL A O 1
ATOM 695 N N . VAL A 1 106 ? -47.044 14.914 -13.735 1.00 20.11 136 VAL A N 1
ATOM 696 C CA . VAL A 1 106 ? -48.049 14.168 -12.983 1.00 18.15 136 VAL A CA 1
ATOM 697 C C . VAL A 1 106 ? -49.363 14.916 -13.071 1.00 20.23 136 VAL A C 1
ATOM 698 O O . VAL A 1 106 ? -49.453 16.076 -12.643 1.00 21.96 136 VAL A O 1
ATOM 702 N N . ALA A 1 107 ? -50.380 14.281 -13.653 1.00 21.29 137 ALA A N 1
ATOM 703 C CA . ALA A 1 107 ? -51.679 14.932 -13.773 1.00 22.79 137 ALA A CA 1
ATOM 704 C C . ALA A 1 107 ? -52.419 14.871 -12.446 1.00 26.80 137 ALA A C 1
ATOM 705 O O . ALA A 1 107 ? -52.120 14.024 -11.601 1.00 21.22 137 ALA A O 1
ATOM 707 N N . GLU A 1 108 ? -53.396 15.761 -12.281 1.00 23.44 138 GLU A N 1
ATOM 708 C CA . GLU A 1 108 ? -54.199 15.838 -11.063 1.00 23.57 138 GLU A CA 1
ATOM 709 C C . GLU A 1 108 ? -54.764 14.482 -10.661 1.00 33.04 138 GLU A C 1
ATOM 710 O O . GLU A 1 108 ? -54.895 14.193 -9.474 1.00 27.89 138 GLU A O 1
ATOM 716 N N . ASN A 1 109 ? -55.089 13.653 -11.650 1.00 31.41 139 ASN A N 1
ATOM 717 C CA . ASN A 1 109 ? -55.690 12.346 -11.383 1.00 32.00 139 ASN A CA 1
ATOM 718 C C . ASN A 1 109 ? -54.674 11.256 -11.038 1.00 27.81 139 ASN A C 1
ATOM 719 O O . ASN A 1 109 ? -55.038 10.095 -10.860 1.00 25.50 139 ASN A O 1
ATOM 724 N N . GLY A 1 110 ? -53.400 11.620 -10.969 1.00 21.15 140 GLY A N 1
ATOM 725 C CA . GLY A 1 110 ? -52.374 10.661 -10.580 1.00 19.59 140 GLY A CA 1
ATOM 726 C C . GLY A 1 110 ? -51.601 10.043 -11.730 1.00 19.76 140 GLY A C 1
ATOM 727 O O . GLY A 1 110 ? -50.564 9.410 -11.515 1.00 20.28 140 GLY A O 1
ATOM 728 N N . LYS A 1 111 ? -52.092 10.219 -12.951 1.00 20.28 141 LYS A N 1
ATOM 729 C CA . LYS A 1 111 ? -51.422 9.654 -14.122 1.00 25.52 141 LYS A CA 1
ATOM 730 C C . LYS A 1 111 ? -50.060 10.303 -14.321 1.00 22.55 141 LYS A C 1
ATOM 731 O O . LYS A 1 111 ? -49.928 11.519 -14.190 1.00 19.76 141 LYS A O 1
ATOM 737 N N . VAL A 1 112 ? -49.056 9.487 -14.640 1.00 18.99 142 VAL A N 1
ATOM 738 C CA . VAL A 1 112 ? -47.676 9.952 -14.778 1.00 20.65 142 VAL A CA 1
ATOM 739 C C . VAL A 1 112 ? -47.246 9.849 -16.234 1.00 27.45 142 VAL A C 1
ATOM 740 O O . VAL A 1 112 ? -47.512 8.844 -16.894 1.00 24.16 142 VAL A O 1
ATOM 744 N N . PHE A 1 113 ? -46.599 10.897 -16.738 1.00 23.15 143 PHE A N 1
ATOM 745 C CA . PHE A 1 113 ? -46.128 10.924 -18.123 1.00 19.46 143 PHE A CA 1
ATOM 746 C C . PHE A 1 113 ? -44.674 11.366 -18.100 1.00 24.21 143 PHE A C 1
ATOM 747 O O . PHE A 1 113 ? -44.322 12.329 -17.404 1.00 22.05 143 PHE A O 1
ATOM 755 N N . LYS A 1 114 ? -43.827 10.653 -18.835 1.00 19.76 144 LYS A N 1
ATOM 756 C CA . LYS A 1 114 ? -42.393 10.938 -18.838 1.00 18.93 144 LYS A CA 1
ATOM 757 C C . LYS A 1 114 ? -41.871 10.917 -20.271 1.00 27.27 144 LYS A C 1
ATOM 758 O O . LYS A 1 114 ? -42.288 10.086 -21.080 1.00 28.22 144 LYS A O 1
ATOM 764 N N . ALA A 1 115 ? -40.992 11.859 -20.592 1.00 22.26 145 ALA A N 1
ATOM 765 C CA . ALA A 1 115 ? -40.304 11.856 -21.878 1.00 24.53 145 ALA A CA 1
ATOM 766 C C . ALA A 1 115 ? -38.820 11.975 -21.561 1.00 22.62 145 ALA A C 1
ATOM 767 O O . ALA A 1 115 ? -38.399 12.945 -20.922 1.00 20.74 145 ALA A O 1
ATOM 769 N N . ASN A 1 116 ? -38.035 10.980 -21.975 1.00 20.02 146 ASN A N 1
ATOM 770 C CA . ASN A 1 116 ? -36.616 10.935 -21.623 1.00 17.51 146 ASN A CA 1
ATOM 771 C C . ASN A 1 116 ? -35.721 11.077 -22.845 1.00 23.16 146 ASN A C 1
ATOM 772 O O . ASN A 1 116 ? -36.098 10.691 -23.947 1.00 22.97 146 ASN A O 1
ATOM 777 N N . GLN A 1 117 ? -34.528 11.625 -22.641 1.00 19.39 147 GLN A N 1
ATOM 778 C CA . GLN A 1 117 ? -33.500 11.640 -23.678 1.00 19.87 147 GLN A CA 1
ATOM 779 C C . GLN A 1 117 ? -32.153 11.443 -22.996 1.00 20.88 147 GLN A C 1
ATOM 780 O O . GLN A 1 117 ? -31.973 11.842 -21.851 1.00 20.99 147 GLN A O 1
ATOM 786 N N . GLU A 1 118 ? -31.212 10.825 -23.691 1.00 22.87 148 GLU A N 1
ATOM 787 C CA . GLU A 1 118 ? -29.911 10.554 -23.095 1.00 27.76 148 GLU A CA 1
ATOM 788 C C . GLU A 1 118 ? -28.856 11.485 -23.650 1.00 26.48 148 GLU A C 1
ATOM 789 O O . GLU A 1 118 ? -28.953 11.935 -24.789 1.00 21.13 148 GLU A O 1
ATOM 795 N N . PHE A 1 119 ? -27.852 11.793 -22.836 1.00 17.71 149 PHE A N 1
ATOM 796 C CA . PHE A 1 119 ? -26.632 12.392 -23.357 1.00 18.40 149 PHE A CA 1
ATOM 797 C C . PHE A 1 119 ? -25.450 11.679 -22.732 1.00 23.89 149 PHE A C 1
ATOM 798 O O . PHE A 1 119 ? -25.594 11.020 -21.697 1.00 19.33 149 PHE A O 1
ATOM 806 N N . VAL A 1 120 ? -24.292 11.770 -23.374 1.00 23.06 150 VAL A N 1
ATOM 807 C CA . VAL A 1 120 ? -23.083 11.208 -22.787 1.00 21.24 150 VAL A CA 1
ATOM 808 C C . VAL A 1 120 ? -22.065 12.307 -22.531 1.00 26.05 150 VAL A C 1
ATOM 809 O O . VAL A 1 120 ? -22.106 13.368 -23.157 1.00 24.42 150 VAL A O 1
ATOM 813 N N . LYS A 1 121 ? -21.162 12.048 -21.593 1.00 21.78 151 LYS A N 1
ATOM 814 C CA . LYS A 1 121 ? -20.100 12.977 -21.252 1.00 19.50 151 LYS A CA 1
ATOM 815 C C . LYS A 1 121 ? -18.798 12.198 -21.243 1.00 24.35 151 LYS A C 1
ATOM 816 O O . LYS A 1 121 ? -18.659 11.235 -20.485 1.00 19.89 151 LYS A O 1
ATOM 822 N N . GLY A 1 122 ? -17.860 12.589 -22.102 1.00 21.29 152 GLY A N 1
ATOM 823 C CA . GLY A 1 122 ? -16.534 11.995 -22.104 1.00 22.19 152 GLY A CA 1
ATOM 824 C C . GLY A 1 122 ? -16.435 10.606 -22.718 1.00 27.38 152 GLY A C 1
ATOM 825 O O . GLY A 1 122 ? -15.362 10.004 -22.728 1.00 33.79 152 GLY A O 1
ATOM 826 N N . VAL A 1 123 ? -17.554 10.084 -23.211 1.00 27.80 153 VAL A N 1
ATOM 827 C CA . VAL A 1 123 ? -17.554 8.812 -23.922 1.00 32.28 153 VAL A CA 1
ATOM 828 C C . VAL A 1 123 ? -18.360 8.998 -25.199 1.00 34.40 153 VAL A C 1
ATOM 829 O O . VAL A 1 123 ? -19.168 9.925 -25.288 1.00 25.73 153 VAL A O 1
ATOM 833 N N . ASP A 1 124 ? -18.144 8.120 -26.176 1.00 29.72 154 ASP A N 1
ATOM 834 C CA . ASP A 1 124 ? -18.846 8.193 -27.458 1.00 32.69 154 ASP A CA 1
ATOM 835 C C . ASP A 1 124 ? -20.295 7.734 -27.334 1.00 33.35 154 ASP A C 1
ATOM 836 O O . ASP A 1 124 ? -20.591 6.783 -26.612 1.00 30.27 154 ASP A O 1
ATOM 841 N N . LEU A 1 125 ? -21.197 8.405 -28.045 1.00 34.32 155 LEU A N 1
ATOM 842 C CA . LEU A 1 125 ? -22.629 8.131 -27.909 1.00 36.97 155 LEU A CA 1
ATOM 843 C C . LEU A 1 125 ? -23.032 6.744 -28.403 1.00 39.65 155 LEU A C 1
ATOM 844 O O . LEU A 1 125 ? -23.937 6.120 -27.853 1.00 40.53 155 LEU A O 1
ATOM 849 N N . ASN A 1 126 ? -22.372 6.256 -29.442 1.00 31.39 156 ASN A N 1
ATOM 850 C CA . ASN A 1 126 ? -22.803 4.984 -30.016 1.00 48.18 156 ASN A CA 1
ATOM 851 C C . ASN A 1 126 ? -21.824 3.833 -29.800 1.00 50.35 156 ASN A C 1
ATOM 852 O O . ASN A 1 126 ? -21.745 2.913 -30.611 1.00 58.34 156 ASN A O 1
ATOM 857 N N . SER A 1 127 ? -21.087 3.889 -28.694 1.00 39.94 157 SER A N 1
ATOM 858 C CA . SER A 1 127 ? -20.147 2.833 -28.344 1.00 38.94 157 SER A CA 1
ATOM 859 C C . SER A 1 127 ? -20.638 2.117 -27.098 1.00 32.41 157 SER A C 1
ATOM 860 O O . SER A 1 127 ? -21.378 2.690 -26.289 1.00 26.97 157 SER A O 1
ATOM 863 N N . LEU A 1 128 ? -20.232 0.861 -26.945 1.00 27.10 158 LEU A N 1
ATOM 864 C CA . LEU A 1 128 ? -20.521 0.127 -25.723 1.00 24.05 158 LEU A CA 1
ATOM 865 C C . LEU A 1 128 ? -19.787 0.783 -24.572 1.00 22.35 158 LEU A C 1
ATOM 866 O O . LEU A 1 128 ? -18.671 1.307 -24.754 1.00 21.23 158 LEU A O 1
ATOM 871 N N . PRO A 1 129 ? -20.405 0.757 -23.383 1.00 19.78 159 PRO A N 1
ATOM 872 C CA . PRO A 1 129 ? -19.705 1.127 -22.154 1.00 19.75 159 PRO A CA 1
ATOM 873 C C . PRO A 1 129 ? -18.491 0.233 -22.051 1.00 23.61 159 PRO A C 1
ATOM 874 O O . PRO A 1 129 ? -18.524 -0.898 -22.547 1.00 19.82 159 PRO A O 1
ATOM 878 N N . GLU A 1 130 ? -17.421 0.720 -21.443 1.00 21.76 160 GLU A N 1
ATOM 879 C CA . GLU A 1 130 ? -16.225 -0.094 -21.374 1.00 20.98 160 GLU A CA 1
ATOM 880 C C . GLU A 1 130 ? -15.315 0.274 -20.223 1.00 23.18 160 GLU A C 1
ATOM 881 O O . GLU A 1 130 ? -15.366 1.389 -19.689 1.00 18.59 160 GLU A O 1
ATOM 887 N N . LEU A 1 131 ? -14.483 -0.688 -19.849 1.00 19.44 161 LEU A N 1
ATOM 888 C CA . LEU A 1 131 ? -13.439 -0.468 -18.867 1.00 16.56 161 LEU A CA 1
ATOM 889 C C . LEU A 1 131 ? -12.120 -0.653 -19.584 1.00 19.86 161 LEU A C 1
ATOM 890 O O . LEU A 1 131 ? -11.611 -1.770 -19.669 1.00 18.36 161 LEU A O 1
ATOM 895 N N . ASN A 1 132 ? -11.588 0.442 -20.121 1.00 24.40 162 ASN A N 1
ATOM 896 C CA . ASN A 1 132 ? -10.289 0.433 -20.785 1.00 29.43 162 ASN A CA 1
ATOM 897 C C . ASN A 1 132 ? -10.069 -0.762 -21.724 1.00 27.85 162 ASN A C 1
ATOM 898 O O . ASN A 1 132 ? -9.096 -1.503 -21.575 1.00 23.71 162 ASN A O 1
ATOM 903 N N . GLY A 1 133 ? -10.977 -0.964 -22.676 1.00 27.12 163 GLY A N 1
ATOM 904 C CA . GLY A 1 133 ? -10.794 -2.012 -23.669 1.00 25.17 163 GLY A CA 1
ATOM 905 C C . GLY A 1 133 ? -11.640 -3.249 -23.424 1.00 25.79 163 GLY A C 1
ATOM 906 O O . GLY A 1 133 ? -11.842 -4.059 -24.336 1.00 25.75 163 GLY A O 1
ATOM 907 N N . LEU A 1 134 ? -12.119 -3.414 -22.194 1.00 20.08 164 LEU A N 1
ATOM 908 C CA . LEU A 1 134 ? -13.110 -4.456 -21.906 1.00 17.45 164 LEU A CA 1
ATOM 909 C C . LEU A 1 134 ? -14.518 -3.893 -22.088 1.00 18.98 164 LEU A C 1
ATOM 910 O O . LEU A 1 134 ? -14.975 -3.088 -21.278 1.00 21.23 164 LEU A O 1
ATOM 915 N N . THR A 1 135 ? -15.206 -4.302 -23.149 1.00 19.20 165 THR A N 1
ATOM 916 C CA . THR A 1 135 ? -16.510 -3.716 -23.454 1.00 19.61 165 THR A CA 1
ATOM 917 C C . THR A 1 135 ? -17.616 -4.479 -22.744 1.00 20.83 165 THR A C 1
ATOM 918 O O . THR A 1 135 ? -17.537 -5.696 -22.567 1.00 22.26 165 THR A O 1
ATOM 922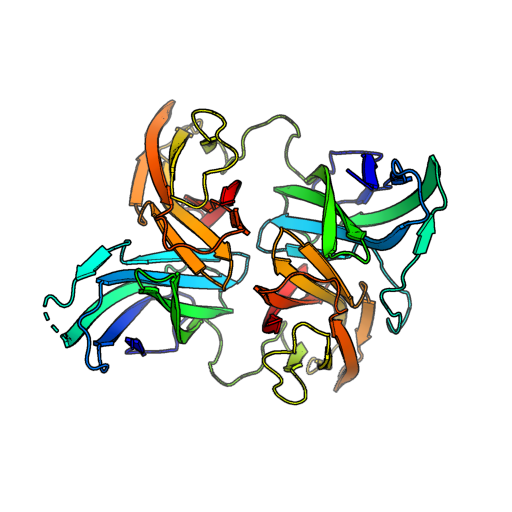 N N . ILE A 1 136 ? -18.649 -3.750 -22.336 1.00 17.88 166 ILE A N 1
ATOM 923 C CA . ILE A 1 136 ? -19.748 -4.319 -21.569 1.00 16.81 166 ILE A CA 1
ATOM 924 C C . ILE A 1 136 ? -21.036 -4.186 -22.365 1.00 20.66 166 ILE A C 1
ATOM 925 O O . ILE A 1 136 ? -21.522 -3.079 -22.589 1.00 19.39 166 ILE A O 1
ATOM 930 N N . ASP A 1 137 ? -21.565 -5.315 -22.828 1.00 15.16 167 ASP A N 1
ATOM 931 C CA . ASP A 1 137 ? -22.784 -5.313 -23.632 1.00 15.17 167 ASP A CA 1
ATOM 932 C C . ASP A 1 137 ? -23.856 -6.066 -22.863 1.00 17.73 167 ASP A C 1
ATOM 933 O O . ASP A 1 137 ? -23.923 -7.300 -22.909 1.00 17.17 167 ASP A O 1
ATOM 938 N N . ILE A 1 138 ? -24.676 -5.323 -22.128 1.00 14.97 168 ILE A N 1
ATOM 939 C CA . ILE A 1 138 ? -25.749 -5.925 -21.331 1.00 16.44 168 ILE A CA 1
ATOM 940 C C . ILE A 1 138 ? -27.081 -5.373 -21.814 1.00 22.57 168 ILE A C 1
ATOM 941 O O . ILE A 1 138 ? -27.274 -4.158 -21.855 1.00 22.71 168 ILE A O 1
ATOM 946 N N . LYS A 1 139 ? -27.995 -6.263 -22.197 1.00 16.08 169 LYS A N 1
ATOM 947 C CA . LYS A 1 139 ? -29.228 -5.840 -22.858 1.00 18.04 169 LYS A CA 1
ATOM 948 C C . LYS A 1 139 ? -30.439 -6.584 -22.336 1.00 17.93 169 LYS A C 1
ATOM 949 O O . LYS A 1 139 ? -30.342 -7.748 -21.950 1.00 16.68 169 LYS A O 1
ATOM 955 N N . ASN A 1 140 ? -31.579 -5.904 -22.336 1.00 13.72 170 ASN A N 1
ATOM 956 C CA . ASN A 1 140 ? -32.863 -6.562 -22.175 1.00 13.47 170 ASN A CA 1
ATOM 957 C C . ASN A 1 140 ? -33.056 -7.364 -23.458 1.00 15.98 170 ASN A C 1
ATOM 958 O O . ASN A 1 140 ? -33.247 -6.785 -24.535 1.00 17.91 170 ASN A O 1
ATOM 963 N N . GLN A 1 141 ? -32.980 -8.689 -23.359 1.00 13.63 171 GLN A N 1
ATOM 964 C CA . GLN A 1 141 ? -32.836 -9.525 -24.569 1.00 12.78 171 GLN A CA 1
ATOM 965 C C . GLN A 1 141 ? -33.920 -9.313 -25.609 1.00 17.72 171 GLN A C 1
ATOM 966 O O . GLN A 1 141 ? -33.626 -9.131 -26.782 1.00 13.79 171 GLN A O 1
ATOM 972 N N . PHE A 1 142 ? -35.177 -9.317 -25.191 1.00 13.55 172 PHE A N 1
ATOM 973 C CA . PHE A 1 142 ? -36.253 -9.158 -26.165 1.00 16.20 172 PHE A CA 1
ATOM 974 C C . PHE A 1 142 ? -36.960 -7.817 -26.049 1.00 19.05 172 PHE A C 1
ATOM 975 O O . PHE A 1 142 ? -38.030 -7.632 -26.620 1.00 17.07 172 PHE A O 1
ATOM 983 N N . GLY A 1 143 ? -36.362 -6.876 -25.318 1.00 17.63 173 GLY A N 1
ATOM 984 C CA . GLY A 1 143 ? -36.948 -5.547 -25.189 1.00 20.97 173 GLY A CA 1
ATOM 985 C C . GLY A 1 143 ? -38.283 -5.561 -24.460 1.00 18.41 173 GLY A C 1
ATOM 986 O O . GLY A 1 143 ? -39.239 -4.892 -24.853 1.00 15.67 173 GLY A O 1
ATOM 987 N N . ILE A 1 144 ? -38.357 -6.333 -23.385 1.00 12.79 174 ILE A N 1
ATOM 988 C CA . ILE A 1 144 ? -39.606 -6.475 -22.654 1.00 15.18 174 ILE A CA 1
ATOM 989 C C . ILE A 1 144 ? -39.614 -5.420 -21.551 1.00 15.75 174 ILE A C 1
ATOM 990 O O . ILE A 1 144 ? -38.871 -5.534 -20.571 1.00 14.97 174 ILE A O 1
ATOM 995 N N . ASN A 1 145 ? -40.446 -4.389 -21.710 1.00 15.90 175 ASN A N 1
ATOM 996 C CA . ASN A 1 145 ? -40.393 -3.231 -20.809 1.00 20.45 175 ASN A CA 1
ATOM 997 C C . ASN A 1 145 ? -41.352 -3.305 -19.632 1.00 16.96 175 ASN A C 1
ATOM 998 O O . ASN A 1 145 ? -41.305 -2.464 -18.728 1.00 13.08 175 ASN A O 1
ATOM 1003 N N . SER A 1 146 ? -42.240 -4.289 -19.653 1.00 15.56 176 SER A N 1
ATOM 1004 C CA . SER A 1 146 ? -43.191 -4.455 -18.558 1.00 16.66 176 SER A CA 1
ATOM 1005 C C . SER A 1 146 ? -43.664 -5.887 -18.473 1.00 16.49 176 SER A C 1
ATOM 1006 O O . SER A 1 146 ? -43.574 -6.634 -19.457 1.00 14.61 176 SER A O 1
ATOM 1009 N N . VAL A 1 147 ? -44.158 -6.270 -17.295 1.00 13.95 177 VAL A N 1
ATOM 1010 C CA . VAL A 1 147 ? -44.768 -7.584 -17.104 1.00 13.95 177 VAL A CA 1
ATOM 1011 C C . VAL A 1 147 ? -46.105 -7.396 -16.386 1.00 21.19 177 VAL A C 1
ATOM 1012 O O . VAL A 1 147 ? -46.321 -6.396 -15.691 1.00 14.90 177 VAL A O 1
ATOM 1016 N N . GLU A 1 148 ? -46.999 -8.362 -16.554 1.00 14.81 178 GLU A N 1
ATOM 1017 C CA . GLU A 1 148 ? -48.299 -8.344 -15.899 1.00 19.03 178 GLU A CA 1
ATOM 1018 C C . GLU A 1 148 ? -48.175 -8.427 -14.387 1.00 17.63 178 GLU A C 1
ATOM 1019 O O . GLU A 1 148 ? -47.187 -8.947 -13.870 1.00 15.45 178 GLU A O 1
ATOM 1025 N N . SER A 1 149 ? -49.210 -7.963 -13.686 1.00 18.66 179 SER A N 1
ATOM 1026 C CA . SER A 1 149 ? -49.250 -8.030 -12.227 1.00 21.27 179 SER A CA 1
ATOM 1027 C C . SER A 1 149 ? -49.206 -9.468 -11.754 1.00 20.54 179 SER A C 1
ATOM 1028 O O . SER A 1 149 ? -48.729 -9.750 -10.657 1.00 18.11 179 SER A O 1
ATOM 1031 N N . THR A 1 150 ? -49.706 -10.382 -12.582 1.00 18.44 180 THR A N 1
ATOM 1032 C CA . THR A 1 150 ? -49.737 -11.793 -12.204 1.00 15.13 180 THR A CA 1
ATOM 1033 C C . THR A 1 150 ? -48.378 -12.472 -12.421 1.00 19.15 180 THR A C 1
ATOM 1034 O O . THR A 1 150 ? -48.211 -13.658 -12.140 1.00 19.88 180 THR A O 1
ATOM 1038 N N . GLY A 1 151 ? -47.401 -11.712 -12.903 1.00 18.52 181 GLY A N 1
ATOM 1039 C CA . GLY A 1 151 ? -46.053 -12.230 -13.003 1.00 18.43 181 GLY A CA 1
ATOM 1040 C C . GLY A 1 151 ? -45.532 -12.346 -14.420 1.00 17.95 181 GLY A C 1
ATOM 1041 O O . GLY A 1 151 ? -46.294 -12.506 -15.376 1.00 16.37 181 GLY A O 1
ATOM 1042 N N . GLY A 1 152 ? -44.215 -12.272 -14.561 1.00 14.27 182 GLY A N 1
ATOM 1043 C CA . GLY A 1 152 ? -43.602 -12.514 -15.854 1.00 13.67 182 GLY A CA 1
ATOM 1044 C C . GLY A 1 152 ? -42.105 -12.616 -15.697 1.00 17.49 182 GLY A C 1
ATOM 1045 O O . GLY A 1 152 ? -41.561 -12.280 -14.646 1.00 17.73 182 GLY A O 1
ATOM 1046 N N . PHE A 1 153 ? -41.439 -13.055 -16.756 1.00 12.70 183 PHE A N 1
ATOM 1047 C CA . PHE A 1 153 ? -40.018 -13.363 -16.707 1.00 12.83 183 PHE A CA 1
ATOM 1048 C C . PHE A 1 153 ? -39.328 -12.551 -17.788 1.00 17.28 183 PHE A C 1
ATOM 1049 O O . PHE A 1 153 ? -39.832 -12.452 -18.910 1.00 15.37 183 PHE A O 1
ATOM 1057 N N . VAL A 1 154 ? -38.190 -11.953 -17.450 1.00 11.83 184 VAL A N 1
ATOM 1058 C CA . VAL A 1 154 ? -37.459 -11.127 -18.405 1.00 11.60 184 VAL A CA 1
ATOM 1059 C C . VAL A 1 154 ? -35.990 -11.530 -18.448 1.00 12.93 184 VAL A C 1
ATOM 1060 O O . VAL A 1 154 ? -35.275 -11.364 -17.457 1.00 11.04 184 VAL A O 1
ATOM 1064 N N . PRO A 1 155 ? -35.536 -12.060 -19.596 1.00 12.61 185 PRO A N 1
ATOM 1065 C CA . PRO A 1 155 ? -34.127 -12.438 -19.737 1.00 12.95 185 PRO A CA 1
ATOM 1066 C C . PRO A 1 155 ? -33.261 -11.285 -20.242 1.00 15.97 185 PRO A C 1
ATOM 1067 O O . PRO A 1 155 ? -33.707 -10.478 -21.076 1.00 14.41 185 PRO A O 1
ATOM 1071 N N . PHE A 1 156 ? -32.025 -11.241 -19.747 1.00 14.12 186 PHE A N 1
ATOM 1072 C CA . PHE A 1 156 ? -31.032 -10.236 -20.137 1.00 14.48 186 PHE A CA 1
ATOM 1073 C C . PHE A 1 156 ? -29.796 -10.926 -20.700 1.00 14.72 186 PHE A C 1
ATOM 1074 O O . PHE A 1 156 ? -29.384 -11.957 -20.186 1.00 14.80 186 PHE A O 1
ATOM 1082 N N . THR A 1 157 ? -29.203 -10.377 -21.755 1.00 13.17 187 THR A N 1
ATOM 1083 C CA . THR A 1 157 ? -27.946 -10.936 -22.252 1.00 13.56 187 THR A CA 1
ATOM 1084 C C . THR A 1 157 ? -26.762 -10.144 -21.696 1.00 15.21 187 THR A C 1
ATOM 1085 O O . THR A 1 157 ? -26.845 -8.925 -21.542 1.00 14.37 187 THR A O 1
ATOM 1089 N N . VAL A 1 158 ? -25.676 -10.846 -21.381 1.00 13.72 188 VAL A N 1
ATOM 1090 C CA . VAL A 1 158 ? -24.472 -10.230 -20.836 1.00 14.35 188 VAL A CA 1
ATOM 1091 C C . VAL A 1 158 ? -23.297 -10.693 -21.681 1.00 20.35 188 VAL A C 1
ATOM 1092 O O . VAL A 1 158 ? -23.065 -11.896 -21.808 1.00 17.20 188 VAL A O 1
ATOM 1096 N N . ASP A 1 159 ? -22.579 -9.748 -22.286 1.00 16.94 189 ASP A N 1
ATOM 1097 C CA . ASP A 1 159 ? -21.362 -10.060 -23.034 1.00 18.01 189 ASP A CA 1
ATOM 1098 C C . ASP A 1 159 ? -20.237 -9.099 -22.637 1.00 20.24 189 ASP A C 1
ATOM 1099 O O . ASP A 1 159 ? -20.309 -7.893 -22.895 1.00 20.23 189 ASP A O 1
ATOM 1104 N N . LEU A 1 160 ? -19.217 -9.632 -21.978 1.00 16.87 190 LEU A N 1
ATOM 1105 C CA . LEU A 1 160 ? -18.067 -8.841 -21.573 1.00 15.54 190 LEU A CA 1
ATOM 1106 C C . LEU A 1 160 ? -16.922 -9.256 -22.479 1.00 21.76 190 LEU A C 1
ATOM 1107 O O . LEU A 1 160 ? -16.406 -10.372 -22.365 1.00 20.73 190 LEU A O 1
ATOM 1112 N N . ASN A 1 161 ? -16.545 -8.378 -23.404 1.00 16.81 191 ASN A N 1
ATOM 1113 C CA . ASN A 1 161 ? -15.539 -8.724 -24.408 1.00 16.98 191 ASN A CA 1
ATOM 1114 C C . ASN A 1 161 ? -14.195 -8.081 -24.101 1.00 19.49 191 ASN A C 1
ATOM 1115 O O . ASN A 1 161 ? -14.076 -6.854 -24.067 1.00 20.46 191 ASN A O 1
ATOM 1120 N N . ASN A 1 162 ? -13.178 -8.904 -23.884 1.00 18.13 192 ASN A N 1
ATOM 1121 C CA . ASN A 1 162 ? -11.863 -8.383 -23.543 1.00 21.63 192 ASN A CA 1
ATOM 1122 C C . ASN A 1 162 ? -11.049 -8.022 -24.780 1.00 21.88 192 ASN A C 1
ATOM 1123 O O . ASN A 1 162 ? -10.367 -8.871 -25.352 1.00 24.65 192 ASN A O 1
ATOM 1128 N N . GLY A 1 163 ? -11.089 -6.753 -25.171 1.00 20.61 193 GLY A N 1
ATOM 1129 C CA . GLY A 1 163 ? -10.330 -6.302 -26.327 1.00 20.81 193 GLY A CA 1
ATOM 1130 C C . GLY A 1 163 ? -8.909 -5.889 -26.001 1.00 27.74 193 GLY A C 1
ATOM 1131 O O . GLY A 1 163 ? -8.201 -5.373 -26.870 1.00 26.46 193 GLY A O 1
ATOM 1132 N N . ARG A 1 164 ? -8.473 -6.119 -24.763 1.00 24.51 194 ARG A N 1
ATOM 1133 C CA . ARG A 1 164 ? -7.114 -5.733 -24.368 1.00 26.53 194 ARG A CA 1
ATOM 1134 C C . ARG A 1 164 ? -6.068 -6.737 -24.840 1.00 27.99 194 ARG A C 1
ATOM 1135 O O . ARG A 1 164 ? -6.404 -7.843 -25.265 1.00 25.53 194 ARG A O 1
ATOM 1143 N N . GLU A 1 165 ? -4.797 -6.344 -24.750 1.00 24.31 195 GLU A N 1
ATOM 1144 C CA . GLU A 1 165 ? -3.682 -7.231 -25.065 1.00 27.51 195 GLU A CA 1
ATOM 1145 C C . GLU A 1 165 ? -3.460 -8.238 -23.948 1.00 30.43 195 GLU A C 1
ATOM 1146 O O . GLU A 1 165 ? -2.920 -9.321 -24.181 1.00 29.33 195 GLU A O 1
ATOM 1152 N N . GLY A 1 166 ? -3.857 -7.867 -22.731 1.00 25.42 196 GLY A N 1
ATOM 1153 C CA . GLY A 1 166 ? -3.627 -8.694 -21.557 1.00 25.69 196 GLY A CA 1
ATOM 1154 C C . GLY A 1 166 ? -4.940 -9.158 -20.950 1.00 25.45 196 GLY A C 1
ATOM 1155 O O . GLY A 1 166 ? -6.019 -8.860 -21.471 1.00 25.49 196 GLY A O 1
ATOM 1156 N N . GLU A 1 167 ? -4.876 -9.894 -19.848 1.00 22.95 197 GLU A N 1
ATOM 1157 C CA . GLU A 1 167 ? -6.110 -10.472 -19.326 1.00 23.46 197 GLU A CA 1
ATOM 1158 C C . GLU A 1 167 ? -6.882 -9.445 -18.503 1.00 24.81 197 GLU A C 1
ATOM 1159 O O . GLU A 1 167 ? -6.296 -8.512 -17.957 1.00 27.91 197 GLU A O 1
ATOM 1165 N N . ALA A 1 168 ? -8.202 -9.604 -18.446 1.00 22.12 198 ALA A N 1
ATOM 1166 C CA . ALA A 1 168 ? -9.053 -8.727 -17.650 1.00 19.48 198 ALA A CA 1
ATOM 1167 C C . ALA A 1 168 ? -9.608 -9.502 -16.466 1.00 25.34 198 ALA A C 1
ATOM 1168 O O . ALA A 1 168 ? -10.167 -10.584 -16.632 1.00 24.76 198 ALA A O 1
ATOM 1170 N N . ASN A 1 169 ? -9.450 -8.945 -15.273 1.00 23.08 199 ASN A N 1
ATOM 1171 C CA . ASN A 1 169 ? -9.896 -9.610 -14.057 1.00 17.47 199 ASN A CA 1
ATOM 1172 C C . ASN A 1 169 ? -11.111 -8.857 -13.540 1.00 19.36 199 ASN A C 1
ATOM 1173 O O . ASN A 1 169 ? -10.976 -7.782 -12.943 1.00 18.83 199 ASN A O 1
ATOM 1178 N N . VAL A 1 170 ? -12.297 -9.405 -13.780 1.00 14.73 200 VAL A N 1
ATOM 1179 C CA . VAL A 1 170 ? -13.518 -8.634 -13.573 1.00 15.39 200 VAL A CA 1
ATOM 1180 C C . VAL A 1 170 ? -14.461 -9.254 -12.563 1.00 18.88 200 VAL A C 1
ATOM 1181 O O . VAL A 1 170 ? -14.432 -10.465 -12.315 1.00 16.42 200 VAL A O 1
ATOM 1185 N N . GLU A 1 171 ? -15.301 -8.404 -11.988 1.00 15.29 201 GLU A N 1
ATOM 1186 C 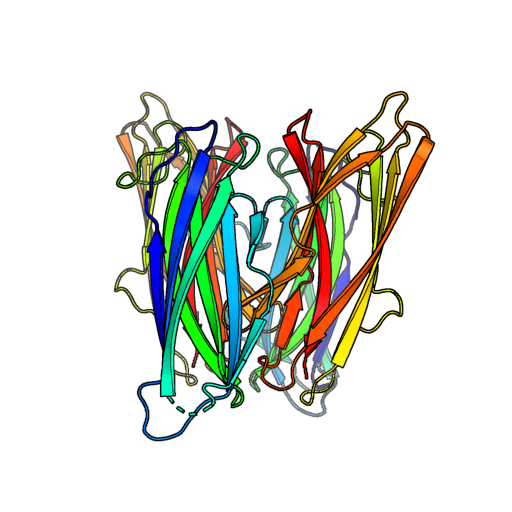CA . GLU A 1 171 ? -16.364 -8.852 -11.102 1.00 14.53 201 GLU A CA 1
ATOM 1187 C C . GLU A 1 171 ? -17.678 -8.298 -11.638 1.00 12.05 201 GLU A C 1
ATOM 1188 O O . GLU A 1 171 ? -17.730 -7.170 -12.146 1.00 16.39 201 GLU A O 1
ATOM 1194 N N . PHE A 1 172 ? -18.740 -9.090 -11.530 1.00 12.14 202 PHE A N 1
ATOM 1195 C CA . PHE A 1 172 ? -20.012 -8.752 -12.153 1.00 12.77 202 PHE A CA 1
ATOM 1196 C C . PHE A 1 172 ? -21.162 -9.190 -11.247 1.00 10.89 202 PHE A C 1
ATOM 1197 O O . PHE A 1 172 ? -21.084 -10.244 -10.604 1.00 12.18 202 PHE A O 1
ATOM 1205 N N . TRP A 1 173 ? -22.208 -8.365 -11.175 1.00 10.72 203 TRP A N 1
ATOM 1206 C CA . TRP A 1 173 ? -23.435 -8.718 -10.459 1.00 11.95 203 TRP A CA 1
ATOM 1207 C C . TRP A 1 173 ? -24.584 -7.863 -10.953 1.00 13.68 203 TRP A C 1
ATOM 1208 O O . TRP A 1 173 ? -24.374 -6.889 -11.695 1.00 13.42 203 TRP A O 1
ATOM 1219 N N . MET A 1 174 ? -25.802 -8.236 -10.556 1.00 12.21 204 MET A N 1
ATOM 1220 C CA . MET A 1 174 ? -27.013 -7.503 -10.957 1.00 11.59 204 MET A CA 1
ATOM 1221 C C . MET A 1 174 ? -28.034 -7.528 -9.832 1.00 10.92 204 MET A C 1
ATOM 1222 O O . MET A 1 174 ? -28.169 -8.533 -9.140 1.00 12.74 204 MET A O 1
ATOM 1227 N N . THR A 1 175 ? -28.769 -6.435 -9.666 1.00 11.59 205 THR A N 1
ATOM 1228 C CA . THR A 1 175 ? -29.898 -6.418 -8.739 1.00 12.49 205 THR A CA 1
ATOM 1229 C C . THR A 1 175 ? -31.069 -5.748 -9.428 1.00 13.48 205 THR A C 1
ATOM 1230 O O . THR A 1 175 ? -30.907 -5.107 -10.479 1.00 13.66 205 THR A O 1
ATOM 1234 N N . ALA A 1 176 ? -32.248 -5.878 -8.831 1.00 11.38 206 ALA A N 1
ATOM 1235 C CA . ALA A 1 176 ? -33.426 -5.160 -9.311 1.00 13.21 206 ALA A CA 1
ATOM 1236 C C . ALA A 1 176 ? -33.854 -4.186 -8.225 1.00 15.32 206 ALA A C 1
ATOM 1237 O O . ALA A 1 176 ? -34.336 -4.599 -7.166 1.00 14.63 206 ALA A O 1
ATOM 1239 N N . VAL A 1 177 ? -33.665 -2.897 -8.486 1.00 13.92 207 VAL A N 1
ATOM 1240 C CA . VAL A 1 177 ? -33.981 -1.863 -7.518 1.00 12.22 207 VAL A CA 1
ATOM 1241 C C . VAL A 1 177 ? -35.420 -1.426 -7.761 1.00 17.91 207 VAL A C 1
ATOM 1242 O O . VAL A 1 177 ? -35.726 -0.775 -8.775 1.00 16.02 207 VAL A O 1
ATOM 1246 N N . GLY A 1 178 ? -36.312 -1.793 -6.843 1.00 12.50 208 GLY A N 1
ATOM 1247 C CA . GLY A 1 178 ? -37.733 -1.634 -7.095 1.00 13.25 208 GLY A CA 1
ATOM 1248 C C . GLY A 1 178 ? -38.505 -0.823 -6.077 1.00 14.10 208 GLY A C 1
ATOM 1249 O O . GLY A 1 178 ? -37.912 -0.096 -5.270 1.00 15.94 208 GLY A O 1
ATOM 1250 N N . PRO A 1 179 ? -39.844 -0.944 -6.112 1.00 15.36 209 PRO A N 1
ATOM 1251 C CA . PRO A 1 179 ? -40.745 -0.247 -5.189 1.00 13.30 209 PRO A CA 1
ATOM 1252 C C . PRO A 1 179 ? -40.478 -0.699 -3.755 1.00 14.74 209 PRO A C 1
ATOM 1253 O O . PRO A 1 179 ? -39.845 -1.738 -3.552 1.00 13.56 209 PRO A O 1
ATOM 1257 N N . ASP A 1 180 ? -40.951 0.079 -2.786 1.00 14.20 210 ASP A N 1
ATOM 1258 C CA . ASP A 1 180 ? -40.904 -0.306 -1.378 1.00 15.78 210 ASP A CA 1
ATOM 1259 C C . ASP A 1 180 ? -39.490 -0.562 -0.886 1.00 13.85 210 ASP A C 1
ATOM 1260 O O . ASP A 1 180 ? -39.284 -1.321 0.059 1.00 16.68 210 ASP A O 1
ATOM 1265 N N . GLY A 1 181 ? -38.514 0.074 -1.521 1.00 14.09 211 GLY A N 1
ATOM 1266 C CA . GLY A 1 181 ? -37.136 -0.054 -1.078 1.00 13.15 211 GLY A CA 1
ATOM 1267 C C . GLY A 1 181 ? -36.518 -1.404 -1.405 1.00 20.27 211 GLY A C 1
ATOM 1268 O O . GLY A 1 181 ? -35.452 -1.756 -0.892 1.00 15.60 211 GLY A O 1
ATOM 1269 N N . LEU A 1 182 ? -37.164 -2.169 -2.274 1.00 14.18 212 LEU A N 1
ATOM 1270 C CA . LEU A 1 182 ? -36.648 -3.496 -2.565 1.00 12.37 212 LEU A CA 1
ATOM 1271 C C . LEU A 1 182 ? -35.376 -3.430 -3.402 1.00 16.33 212 LEU A C 1
ATOM 1272 O O . LEU A 1 182 ? -35.250 -2.598 -4.305 1.00 14.02 212 LEU A O 1
ATOM 1277 N N . ILE A 1 183 ? -34.430 -4.308 -3.088 1.00 13.79 213 ILE A N 1
ATOM 1278 C CA . ILE A 1 183 ? -33.227 -4.475 -3.897 1.00 9.90 213 ILE A CA 1
ATOM 1279 C C . ILE A 1 183 ? -33.117 -5.978 -4.110 1.00 13.82 213 ILE A C 1
ATOM 1280 O O . ILE A 1 183 ? -32.556 -6.687 -3.270 1.00 14.79 213 ILE A O 1
ATOM 1285 N N . ILE A 1 184 ? -33.677 -6.473 -5.209 1.00 10.91 214 ILE A N 1
ATOM 1286 C CA . ILE A 1 184 ? -33.778 -7.914 -5.406 1.00 16.04 214 ILE A CA 1
ATOM 1287 C C . ILE A 1 184 ? -32.553 -8.423 -6.164 1.00 16.21 214 ILE A C 1
ATOM 1288 O O . ILE A 1 184 ? -32.205 -7.872 -7.211 1.00 14.62 214 ILE A O 1
ATOM 1293 N N . PRO A 1 185 ? -31.887 -9.466 -5.631 1.00 17.39 215 PRO A N 1
ATOM 1294 C CA . PRO A 1 185 ? -30.736 -10.046 -6.327 1.00 17.70 215 PRO A CA 1
ATOM 1295 C C . PRO A 1 185 ? -31.188 -10.611 -7.664 1.00 17.84 215 PRO A C 1
ATOM 1296 O O . PRO A 1 185 ? -32.205 -11.315 -7.717 1.00 17.47 215 PRO A O 1
ATOM 1300 N N . VAL A 1 186 ? -30.463 -10.281 -8.726 1.00 14.41 216 VAL A N 1
ATOM 1301 C CA . VAL A 1 186 ? -30.738 -10.827 -10.056 1.00 11.58 216 VAL A CA 1
ATOM 1302 C C . VAL A 1 186 ? -29.572 -11.730 -10.482 1.00 12.81 216 VAL A C 1
ATOM 1303 O O . VAL A 1 186 ? -29.772 -12.793 -11.079 1.00 15.23 216 VAL A O 1
ATOM 1307 N N . ASN A 1 187 ? -28.351 -11.311 -10.172 1.00 9.59 217 ASN A N 1
ATOM 1308 C CA . ASN A 1 187 ? -27.185 -12.150 -10.434 1.00 9.83 217 ASN A CA 1
ATOM 1309 C C . ASN A 1 187 ? -26.210 -11.973 -9.288 1.00 10.27 217 ASN A C 1
ATOM 1310 O O . ASN A 1 187 ? -25.785 -10.852 -9.009 1.00 11.66 217 ASN A O 1
ATOM 1315 N N . ALA A 1 188 ? -25.891 -13.069 -8.603 1.00 10.79 218 ALA A N 1
ATOM 1316 C CA . ALA A 1 188 ? -24.903 -13.038 -7.526 1.00 13.12 218 ALA A CA 1
ATOM 1317 C C . ALA A 1 188 ? -23.561 -12.564 -8.061 1.00 13.18 218 ALA A C 1
ATOM 1318 O O . ALA A 1 188 ? -23.325 -12.558 -9.281 1.00 13.40 218 ALA A O 1
ATOM 1320 N N . ARG A 1 189 ? -22.680 -12.153 -7.158 1.00 13.27 219 ARG A N 1
ATOM 1321 C CA . ARG A 1 189 ? -21.369 -11.670 -7.580 1.00 14.56 219 ARG A CA 1
ATOM 1322 C C . ARG A 1 189 ? -20.536 -12.792 -8.178 1.00 12.38 219 ARG A C 1
ATOM 1323 O O . ARG A 1 189 ? -20.274 -13.814 -7.519 1.00 14.77 219 ARG A O 1
ATOM 1331 N N . GLU A 1 190 ? -20.125 -12.587 -9.432 1.00 11.64 220 GLU A N 1
ATOM 1332 C CA . GLU A 1 190 ? -19.257 -13.516 -10.155 1.00 15.01 220 GLU A CA 1
ATOM 1333 C C . GLU A 1 190 ? -17.898 -12.867 -10.402 1.00 17.86 220 GLU A C 1
ATOM 1334 O O . GLU A 1 190 ? -17.808 -11.659 -10.579 1.00 14.88 220 GLU A O 1
ATOM 1340 N N . LYS A 1 191 ? -16.842 -13.671 -10.425 1.00 13.06 221 LYS A N 1
ATOM 1341 C CA . LYS A 1 191 ? -15.508 -13.170 -10.754 1.00 13.08 221 LYS A CA 1
ATOM 1342 C C . LYS A 1 191 ? -14.956 -14.006 -11.893 1.00 19.59 221 LYS A C 1
ATOM 1343 O O . LYS A 1 191 ? -15.003 -15.248 -11.844 1.00 14.75 221 LYS A O 1
ATOM 1349 N N . TRP A 1 192 ? -14.449 -13.326 -12.918 1.00 14.70 222 TRP A N 1
ATOM 1350 C CA . TRP A 1 192 ? -13.909 -13.991 -14.105 1.00 15.74 222 TRP A CA 1
ATOM 1351 C C . TRP A 1 192 ? -12.573 -13.393 -14.524 1.00 16.58 222 TRP A C 1
ATOM 1352 O O . TRP A 1 192 ? -12.406 -12.164 -14.568 1.00 17.66 222 TRP A O 1
ATOM 1363 N N . VAL A 1 193 ? -11.624 -14.269 -14.831 1.00 16.04 223 VAL A N 1
ATOM 1364 C CA . VAL A 1 193 ? -10.374 -13.859 -15.435 1.00 17.11 223 VAL A CA 1
ATOM 1365 C C . VAL A 1 193 ? -10.501 -14.130 -16.929 1.00 21.73 223 VAL A C 1
ATOM 1366 O O . VAL A 1 193 ? -10.414 -15.274 -17.376 1.00 23.08 223 VAL A O 1
ATOM 1370 N N . ILE A 1 194 ? -10.737 -13.070 -17.691 1.00 18.51 224 ILE A N 1
ATOM 1371 C CA . ILE A 1 194 ? -11.019 -13.190 -19.116 1.00 17.43 224 ILE A CA 1
ATOM 1372 C C . ILE A 1 194 ? -9.751 -12.955 -19.923 1.00 23.43 224 ILE A C 1
ATOM 1373 O O . ILE A 1 194 ? -9.165 -11.875 -19.863 1.00 23.79 224 ILE A O 1
ATOM 1378 N N . ALA A 1 195 ? -9.323 -13.971 -20.669 1.00 24.94 225 ALA A N 1
ATOM 1379 C CA . ALA A 1 195 ? -8.123 -13.866 -21.499 1.00 23.72 225 ALA A CA 1
ATOM 1380 C C . ALA A 1 195 ? -8.275 -12.826 -22.609 1.00 22.46 225 ALA A C 1
ATOM 1381 O O . ALA A 1 195 ? -9.385 -12.514 -23.033 1.00 21.03 225 ALA A O 1
ATOM 1383 N N . SER A 1 196 ? -7.145 -12.299 -23.073 1.00 22.05 226 SER A N 1
ATOM 1384 C CA . SER A 1 196 ? -7.121 -11.367 -24.193 1.00 24.86 226 SER A CA 1
ATOM 1385 C C . SER A 1 196 ? -7.882 -11.956 -25.375 1.00 27.99 226 SER A C 1
ATOM 1386 O O . SER A 1 196 ? -7.623 -13.087 -25.771 1.00 28.33 226 SER A O 1
ATOM 1389 N N . GLY A 1 197 ? -8.834 -11.206 -25.921 1.00 21.81 227 GLY A N 1
ATOM 1390 C CA . GLY A 1 197 ? -9.572 -11.658 -27.089 1.00 29.58 227 GLY A CA 1
ATOM 1391 C C . GLY A 1 197 ? -10.788 -12.509 -26.763 1.00 31.70 227 GLY A C 1
ATOM 1392 O O . GLY A 1 197 ? -11.631 -12.745 -27.630 1.00 29.69 227 GLY A O 1
ATOM 1393 N N . ASP A 1 198 ? -10.894 -12.967 -25.518 1.00 25.33 228 ASP A N 1
ATOM 1394 C CA . ASP A 1 198 ? -12.035 -13.793 -25.120 1.00 27.50 228 ASP A CA 1
ATOM 1395 C C . ASP A 1 198 ? -13.228 -12.956 -24.674 1.00 28.72 228 ASP A C 1
ATOM 1396 O O . ASP A 1 198 ? -13.103 -11.744 -24.455 1.00 23.67 228 ASP A O 1
ATOM 1401 N N . THR A 1 199 ? -14.379 -13.616 -24.540 1.00 26.77 229 THR A N 1
ATOM 1402 C CA . THR A 1 199 ? -15.619 -12.973 -24.112 1.00 27.96 229 THR A CA 1
ATOM 1403 C C . THR A 1 199 ? -16.281 -13.830 -23.043 1.00 31.47 229 THR A C 1
ATOM 1404 O O . THR A 1 199 ? -16.329 -15.055 -23.170 1.00 35.40 229 THR A O 1
ATOM 1408 N N . TYR A 1 200 ? -16.768 -13.196 -21.980 1.00 22.48 230 TYR A N 1
ATOM 1409 C CA . TYR A 1 200 ? -17.666 -13.881 -21.061 1.00 18.54 230 TYR A CA 1
ATOM 1410 C C . TYR A 1 200 ? -19.102 -13.592 -21.483 1.00 23.27 230 TYR A C 1
ATOM 1411 O O . TYR A 1 200 ? -19.505 -12.427 -21.579 1.00 20.30 230 TYR A O 1
ATOM 1420 N N . SER A 1 201 ? -19.876 -14.647 -21.724 1.00 14.16 231 SER A N 1
ATOM 1421 C CA . SER A 1 201 ? -21.246 -14.490 -22.213 1.00 17.42 231 SER A CA 1
ATOM 1422 C C . SER A 1 201 ? -22.198 -15.302 -21.357 1.00 21.32 231 SER A C 1
ATOM 1423 O O . SER A 1 201 ? -21.882 -16.423 -20.975 1.00 21.64 231 SER A O 1
ATOM 1426 N N . LYS A 1 202 ? -23.358 -14.738 -21.051 1.00 14.83 232 LYS A N 1
ATOM 1427 C CA . LYS A 1 202 ? -24.417 -15.506 -20.409 1.00 18.53 232 LYS A CA 1
ATOM 1428 C C . LYS A 1 202 ? -25.743 -14.838 -20.717 1.00 17.58 232 LYS A C 1
ATOM 1429 O O . LYS A 1 202 ? -25.788 -13.704 -21.227 1.00 15.18 232 LYS A O 1
ATOM 1435 N N . VAL A 1 203 ? -26.822 -15.557 -20.434 1.00 16.15 233 VAL A N 1
ATOM 1436 C CA . VAL A 1 203 ? -28.156 -14.976 -20.412 1.00 13.95 233 VAL A CA 1
ATOM 1437 C C . VAL A 1 203 ? -28.655 -15.179 -18.985 1.00 14.38 233 VAL A C 1
ATOM 1438 O O . VAL A 1 203 ? -28.505 -16.261 -18.421 1.00 20.19 233 VAL A O 1
ATOM 1442 N N . ARG A 1 204 ? -29.194 -14.136 -18.370 1.00 14.77 234 ARG A N 1
ATOM 1443 C CA . ARG A 1 204 ? -29.663 -14.249 -16.995 1.00 13.38 234 ARG A CA 1
ATOM 1444 C C . ARG A 1 204 ? -31.035 -13.612 -16.962 1.00 16.00 234 ARG A C 1
ATOM 1445 O O . ARG A 1 204 ? -31.207 -12.491 -17.447 1.00 15.66 234 ARG A O 1
ATOM 1453 N N . GLY A 1 205 ? -32.023 -14.322 -16.435 1.00 15.69 235 GLY A N 1
ATOM 1454 C CA . GLY A 1 205 ? -33.356 -13.752 -16.360 1.00 13.88 235 GLY A CA 1
ATOM 1455 C C . GLY A 1 205 ? -33.777 -13.505 -14.928 1.00 16.40 235 GLY A C 1
ATOM 1456 O O . GLY A 1 205 ? -33.210 -14.067 -13.989 1.00 16.57 235 GLY A O 1
ATOM 1457 N N . ILE A 1 206 ? -34.782 -12.657 -14.759 1.00 15.79 236 ILE A N 1
ATOM 1458 C CA . ILE A 1 206 ? -35.410 -12.495 -13.460 1.00 17.82 236 ILE A CA 1
ATOM 1459 C C . ILE A 1 206 ? -36.871 -12.861 -13.596 1.00 15.90 236 ILE A C 1
ATOM 1460 O O . ILE A 1 206 ? -37.552 -12.407 -14.525 1.00 14.95 236 ILE A O 1
ATOM 1465 N N . ASN A 1 207 ? -37.352 -13.699 -12.687 1.00 13.66 237 ASN A N 1
ATOM 1466 C CA . ASN A 1 207 ? -38.775 -13.981 -12.621 1.00 14.72 237 ASN A CA 1
ATOM 1467 C C . ASN A 1 207 ? -39.434 -12.984 -11.678 1.00 19.85 237 ASN A C 1
ATOM 1468 O O . ASN A 1 207 ? -39.101 -12.936 -10.487 1.00 14.52 237 ASN A O 1
ATOM 1473 N N . PHE A 1 208 ? -40.348 -12.170 -12.204 1.00 14.77 238 PHE A N 1
ATOM 1474 C CA . PHE A 1 208 ? -41.101 -11.259 -11.352 1.00 13.87 238 PHE A CA 1
ATOM 1475 C C . PHE A 1 208 ? -42.280 -12.052 -10.846 1.00 16.88 238 PHE A C 1
ATOM 1476 O O . PHE A 1 208 ? -43.234 -12.282 -11.584 1.00 16.77 238 PHE A O 1
ATOM 1484 N N . ASP A 1 209 ? -42.191 -12.499 -9.599 1.00 15.66 239 ASP A N 1
ATOM 1485 C CA . ASP A 1 209 ? -43.253 -13.282 -8.992 1.00 18.83 239 ASP A CA 1
ATOM 1486 C C . ASP A 1 209 ? -44.479 -12.404 -8.823 1.00 17.17 239 ASP A C 1
ATOM 1487 O O . ASP A 1 209 ? -44.360 -11.187 -8.664 1.00 15.45 239 ASP A O 1
ATOM 1492 N N . LYS A 1 210 ? -45.656 -13.019 -8.846 1.00 13.60 240 LYS A N 1
ATOM 1493 C CA . LYS A 1 210 ? -46.908 -12.295 -8.648 1.00 19.63 240 LYS A CA 1
ATOM 1494 C C . LYS A 1 210 ? -46.900 -11.446 -7.385 1.00 16.84 240 LYS A C 1
ATOM 1495 O O . LYS A 1 210 ? -47.511 -10.377 -7.347 1.00 17.39 240 LYS A O 1
ATOM 1501 N N . SER A 1 211 ? -46.206 -11.918 -6.354 1.00 16.64 241 SER A N 1
ATOM 1502 C CA . SER A 1 211 ? -46.207 -11.244 -5.053 1.00 20.70 241 SER A CA 1
ATOM 1503 C C . SER A 1 211 ? -45.370 -9.958 -4.992 1.00 17.80 241 SER A C 1
ATOM 1504 O O . SER A 1 211 ? -45.500 -9.180 -4.040 1.00 17.72 241 SER A O 1
ATOM 1507 N N . TYR A 1 212 ? -44.513 -9.726 -5.982 1.00 13.67 242 TYR A N 1
ATOM 1508 C CA . TYR A 1 212 ? -43.670 -8.523 -5.967 1.00 15.67 242 TYR A CA 1
ATOM 1509 C C . TYR A 1 212 ? -44.550 -7.298 -6.210 1.00 15.94 242 TYR A C 1
ATOM 1510 O O . TYR A 1 212 ? -45.537 -7.387 -6.935 1.00 15.82 242 TYR A O 1
ATOM 1519 N N . PRO A 1 213 ? -44.202 -6.147 -5.605 1.00 14.82 243 PRO A N 1
ATOM 1520 C CA . PRO A 1 213 ? -45.096 -4.986 -5.732 1.00 17.02 243 PRO A CA 1
ATOM 1521 C C . PRO A 1 213 ? -45.105 -4.367 -7.130 1.00 17.17 243 PRO A C 1
ATOM 1522 O O . PRO A 1 213 ? -44.103 -4.416 -7.864 1.00 14.38 243 PRO A O 1
ATOM 1526 N N . ALA A 1 214 ? -46.248 -3.790 -7.486 1.00 15.00 244 ALA A N 1
ATOM 1527 C CA . ALA A 1 214 ? -46.413 -3.084 -8.746 1.00 13.39 244 ALA A CA 1
ATOM 1528 C C . ALA A 1 214 ? -45.503 -1.861 -8.744 1.00 14.22 244 ALA A C 1
ATOM 1529 O O . ALA A 1 214 ? -45.279 -1.246 -7.690 1.00 14.72 244 ALA A O 1
ATOM 1531 N N . GLY A 1 215 ? -44.976 -1.513 -9.918 1.00 15.55 245 GLY A N 1
ATOM 1532 C CA . GLY A 1 215 ? -44.199 -0.297 -10.067 1.00 13.56 245 GLY A CA 1
ATOM 1533 C C . GLY A 1 215 ? -42.927 -0.507 -10.869 1.00 18.54 245 GLY A C 1
ATOM 1534 O O . GLY A 1 215 ? -42.747 -1.535 -11.531 1.00 13.21 245 GLY A O 1
ATOM 1535 N N . GLU A 1 216 ? -42.034 0.475 -10.800 1.00 12.95 246 GLU A N 1
ATOM 1536 C CA . GLU A 1 216 ? -40.839 0.477 -11.635 1.00 16.65 246 GLU A CA 1
ATOM 1537 C C . GLU A 1 216 ? -39.677 -0.236 -10.966 1.00 16.53 246 GLU A C 1
ATOM 1538 O O . GLU A 1 216 ? -39.364 0.021 -9.794 1.00 16.78 246 GLU A O 1
ATOM 1544 N N . TYR A 1 217 ? -39.047 -1.142 -11.712 1.00 13.51 247 TYR A N 1
ATOM 1545 C CA . TYR A 1 217 ? -37.832 -1.819 -11.265 1.00 14.48 247 TYR A CA 1
ATOM 1546 C C . TYR A 1 217 ? -36.688 -1.408 -12.165 1.00 20.65 247 TYR A C 1
ATOM 1547 O O . TYR A 1 217 ? -36.807 -1.458 -13.390 1.00 18.63 247 TYR A O 1
ATOM 1556 N N . THR A 1 218 ? -35.571 -1.015 -11.570 1.00 13.28 248 THR A N 1
ATOM 1557 C CA . THR A 1 218 ? -34.378 -0.740 -12.362 1.00 14.40 248 THR A CA 1
ATOM 1558 C C . THR A 1 218 ? -33.454 -1.935 -12.275 1.00 16.61 248 THR A C 1
ATOM 1559 O O . THR A 1 218 ? -32.913 -2.232 -11.203 1.00 15.13 248 THR A O 1
ATOM 1563 N N . ILE A 1 219 ? -33.290 -2.642 -13.389 1.00 12.34 249 ILE A N 1
ATOM 1564 C CA . ILE A 1 219 ? -32.354 -3.751 -13.412 1.00 14.32 249 ILE A CA 1
ATOM 1565 C C . ILE A 1 219 ? -30.976 -3.131 -13.533 1.00 19.01 249 ILE A C 1
ATOM 1566 O O . ILE A 1 219 ? -30.649 -2.488 -14.541 1.00 18.72 249 ILE A O 1
ATOM 1571 N N . ASN A 1 220 ? -30.175 -3.327 -12.491 1.00 14.83 250 ASN A N 1
ATOM 1572 C CA . ASN A 1 220 ? -28.932 -2.596 -12.296 1.00 11.60 250 ASN A CA 1
ATOM 1573 C C . ASN A 1 220 ? -27.781 -3.596 -12.392 1.00 14.94 250 ASN A C 1
ATOM 1574 O O . ASN A 1 220 ? -27.638 -4.466 -11.531 1.00 16.52 250 ASN A O 1
ATOM 1579 N N . ALA A 1 221 ? -26.990 -3.501 -13.459 1.00 14.99 251 ALA A N 1
ATOM 1580 C CA . ALA A 1 221 ? -25.857 -4.405 -13.646 1.00 15.03 251 ALA A CA 1
ATOM 1581 C C . ALA A 1 221 ? -24.569 -3.632 -13.404 1.00 18.29 251 ALA A C 1
ATOM 1582 O O . ALA A 1 221 ? -24.422 -2.512 -13.876 1.00 18.33 251 ALA A O 1
ATOM 1584 N N . GLN A 1 222 ? -23.639 -4.229 -12.663 1.00 12.00 252 GLN A N 1
ATOM 1585 C CA . GLN A 1 222 ? -22.382 -3.563 -12.352 1.00 14.58 252 GLN A CA 1
ATOM 1586 C C . GLN A 1 222 ? -21.219 -4.445 -12.770 1.00 17.61 252 GLN A C 1
ATOM 1587 O O . GLN A 1 222 ? -21.244 -5.652 -12.564 1.00 15.28 252 GLN A O 1
ATOM 1593 N N . VAL A 1 223 ? -20.201 -3.838 -13.361 1.00 13.03 253 VAL A N 1
ATOM 1594 C CA . VAL A 1 223 ? -19.003 -4.573 -13.742 1.00 13.41 253 VAL A CA 1
ATOM 1595 C C . VAL A 1 223 ? -17.804 -3.808 -13.218 1.00 14.74 253 VAL A C 1
ATOM 1596 O O . VAL A 1 223 ? -17.709 -2.584 -13.397 1.00 14.66 253 VAL A O 1
ATOM 1600 N N . VAL A 1 224 ? -16.890 -4.522 -12.573 1.00 14.70 254 VAL A N 1
ATOM 1601 C CA . VAL A 1 224 ? -15.698 -3.906 -12.012 1.00 15.36 254 VAL A CA 1
ATOM 1602 C C . VAL A 1 224 ? -14.447 -4.570 -12.564 1.00 17.48 254 VAL A C 1
ATOM 1603 O O . VAL A 1 224 ? -14.394 -5.801 -12.673 1.00 15.55 254 VAL A O 1
ATOM 1607 N N . ASP A 1 225 ? -13.446 -3.766 -12.915 1.00 16.83 255 ASP A N 1
ATOM 1608 C CA . ASP A 1 225 ? -12.096 -4.276 -13.155 1.00 15.42 255 ASP A CA 1
ATOM 1609 C C . ASP A 1 225 ? -11.413 -4.229 -11.796 1.00 19.02 255 ASP A C 1
ATOM 1610 O O . ASP A 1 225 ? -11.067 -3.146 -11.311 1.00 15.75 255 ASP A O 1
ATOM 1615 N N . ILE A 1 226 ? -11.197 -5.385 -11.173 1.00 16.46 256 ILE A N 1
ATOM 1616 C CA . ILE A 1 226 ? -10.715 -5.373 -9.799 1.00 22.06 256 ILE A CA 1
ATOM 1617 C C . ILE A 1 226 ? -9.258 -4.927 -9.688 1.00 22.83 256 ILE A C 1
ATOM 1618 O O . ILE A 1 226 ? -8.797 -4.584 -8.599 1.00 20.12 256 ILE A O 1
ATOM 1623 N N . VAL A 1 227 ? -8.530 -4.921 -10.807 1.00 17.45 257 VAL A N 1
ATOM 1624 C CA . VAL A 1 227 ? -7.138 -4.466 -10.779 1.00 19.57 257 VAL A CA 1
ATOM 1625 C C . VAL A 1 227 ? -7.090 -2.941 -10.778 1.00 24.84 257 VAL A C 1
ATOM 1626 O O . VAL A 1 227 ? -6.420 -2.339 -9.950 1.00 23.08 257 VAL A O 1
ATOM 1630 N N . SER A 1 228 ? -7.821 -2.314 -11.693 1.00 23.22 258 SER A N 1
ATOM 1631 C CA . SER A 1 228 ? -7.853 -0.852 -11.743 1.00 22.96 258 SER A CA 1
ATOM 1632 C C . SER A 1 228 ? -8.824 -0.304 -10.708 1.00 22.25 258 SER A C 1
ATOM 1633 O O . SER A 1 228 ? -8.718 0.844 -10.307 1.00 23.89 258 SER A O 1
ATOM 1636 N N . GLY A 1 229 ? -9.785 -1.124 -10.289 1.00 21.57 259 GLY A N 1
ATOM 1637 C CA . GLY A 1 229 ? -10.777 -0.680 -9.325 1.00 21.91 259 GLY A CA 1
ATOM 1638 C C . GLY A 1 229 ? -11.894 0.154 -9.937 1.00 19.83 259 GLY A C 1
ATOM 1639 O O . GLY A 1 229 ? -12.729 0.699 -9.210 1.00 20.64 259 GLY A O 1
ATOM 1640 N N . GLU A 1 230 ? -11.916 0.256 -11.267 1.00 16.69 260 GLU A N 1
ATOM 1641 C CA . GLU A 1 230 ? -12.943 1.039 -11.958 1.00 18.59 260 GLU A CA 1
ATOM 1642 C C . GLU A 1 230 ? -14.215 0.219 -12.107 1.00 20.07 260 GLU A C 1
ATOM 1643 O O . GLU A 1 230 ? -14.144 -0.981 -12.366 1.00 18.28 260 GLU A O 1
ATOM 1649 N N . ARG A 1 231 ? -15.366 0.876 -11.944 1.00 19.93 261 ARG A N 1
ATOM 1650 C CA . ARG A 1 231 ? -16.684 0.235 -11.981 1.00 15.51 261 ARG A CA 1
ATOM 1651 C C . ARG A 1 231 ? -17.564 0.921 -13.026 1.00 21.05 261 ARG A C 1
ATOM 1652 O O . ARG A 1 231 ? -17.586 2.148 -13.115 1.00 20.11 261 ARG A O 1
ATOM 1660 N N . VAL A 1 232 ? -18.271 0.133 -13.829 1.00 14.42 262 VAL A N 1
ATOM 1661 C CA . VAL A 1 232 ? -19.239 0.670 -14.782 1.00 15.19 262 VAL A CA 1
ATOM 1662 C C . VAL A 1 232 ? -20.599 0.046 -14.493 1.00 20.19 262 VAL A C 1
ATOM 1663 O O . VAL A 1 232 ? -20.690 -1.151 -14.234 1.00 17.21 262 VAL A O 1
ATOM 1667 N N . GLU A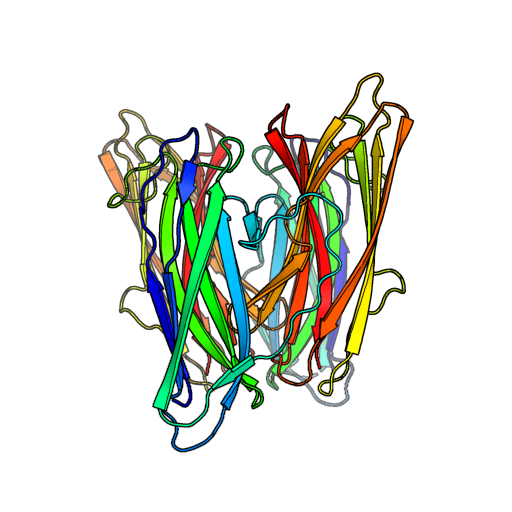 1 233 ? -21.648 0.862 -14.528 1.00 19.01 263 GLU A N 1
ATOM 1668 C CA . GLU A 1 233 ? -23.006 0.404 -14.241 1.00 19.36 263 GLU A CA 1
ATOM 1669 C C . GLU A 1 233 ? -23.856 0.499 -15.506 1.00 24.08 263 GLU A C 1
ATOM 1670 O O . GLU A 1 233 ? -23.642 1.373 -16.341 1.00 22.66 263 GLU A O 1
ATOM 1676 N N . GLN A 1 234 ? -24.804 -0.417 -15.657 1.00 19.00 264 GLN A N 1
ATOM 1677 C CA . GLN A 1 234 ? -25.759 -0.367 -16.758 1.00 17.94 264 GLN A CA 1
ATOM 1678 C C . GLN A 1 234 ? -27.153 -0.515 -16.152 1.00 21.60 264 GLN A C 1
ATOM 1679 O O . GLN A 1 234 ? -27.399 -1.469 -15.410 1.00 22.56 264 GLN A O 1
ATOM 1685 N N . SER A 1 235 ? -28.059 0.413 -16.465 1.00 17.11 265 SER A N 1
ATOM 1686 C CA . SER A 1 235 ? -29.396 0.434 -15.867 1.00 22.49 265 SER A CA 1
ATOM 1687 C C . SER A 1 235 ? -30.459 0.184 -16.916 1.00 25.42 265 SER A C 1
ATOM 1688 O O . SER A 1 235 ? -30.445 0.809 -17.970 1.00 25.08 265 SER A O 1
ATOM 1691 N N . MET A 1 236 ? -31.382 -0.726 -16.620 1.00 17.42 266 MET A N 1
ATOM 1692 C CA . MET A 1 236 ? -32.461 -1.062 -17.545 1.00 17.30 266 MET A CA 1
ATOM 1693 C C . MET A 1 236 ? -33.791 -1.159 -16.815 1.00 20.49 266 MET A C 1
ATOM 1694 O O . MET A 1 236 ? -33.893 -1.803 -15.773 1.00 21.64 266 MET A O 1
ATOM 1699 N N . THR A 1 237 ? -34.823 -0.557 -17.391 1.00 11.68 267 THR A N 1
ATOM 1700 C CA . THR A 1 237 ? -36.096 -0.430 -16.687 1.00 16.97 267 THR A CA 1
ATOM 1701 C C . THR A 1 237 ? -37.099 -1.512 -17.075 1.00 14.72 267 THR A C 1
ATOM 1702 O O . THR A 1 237 ? -37.266 -1.819 -18.257 1.00 15.40 267 THR A O 1
ATOM 1706 N N . VAL A 1 238 ? -37.757 -2.102 -16.079 1.00 13.92 268 VAL A N 1
ATOM 1707 C CA . VAL A 1 238 ? -38.913 -2.960 -16.327 1.00 10.78 268 VAL A CA 1
ATOM 1708 C C . VAL A 1 238 ? -40.015 -2.556 -15.344 1.00 16.20 268 VAL A C 1
ATOM 1709 O O . VAL A 1 238 ? -39.768 -2.405 -14.144 1.00 15.01 268 VAL A O 1
ATOM 1713 N N . VAL A 1 239 ? -41.227 -2.379 -15.852 1.00 13.48 269 VAL A N 1
ATOM 1714 C CA . VAL A 1 239 ? -42.355 -2.020 -15.003 1.00 11.79 269 VAL A CA 1
ATOM 1715 C C . VAL A 1 239 ? -43.220 -3.244 -14.728 1.00 14.95 269 VAL A C 1
ATOM 1716 O O . VAL A 1 239 ? -43.570 -3.976 -15.644 1.00 15.55 269 VAL A O 1
ATOM 1720 N N . LYS A 1 240 ? -43.559 -3.479 -13.464 1.00 13.17 270 LYS A N 1
ATOM 1721 C CA . LYS A 1 240 ? -44.558 -4.488 -13.156 1.00 12.89 270 LYS A CA 1
ATOM 1722 C C . LYS A 1 240 ? -45.886 -3.767 -12.986 1.00 18.44 270 LYS A C 1
ATOM 1723 O O . LYS A 1 240 ? -46.012 -2.853 -12.153 1.00 13.62 270 LYS A O 1
ATOM 1729 N N . LYS A 1 241 ? -46.874 -4.161 -13.780 1.00 18.78 271 LYS A N 1
ATOM 1730 C CA . LYS A 1 241 ? -48.163 -3.480 -13.769 1.00 23.83 271 LYS A CA 1
ATOM 1731 C C . LYS A 1 241 ? -49.001 -3.901 -12.570 1.00 34.13 271 LYS A C 1
ATOM 1732 O O . LYS A 1 241 ? -50.011 -3.259 -12.253 1.00 32.41 271 LYS A O 1
ATOM 1739 N N . PRO B 1 8 ? -49.185 -7.839 11.409 1.00 86.17 38 PRO B N 1
ATOM 1740 C CA . PRO B 1 8 ? -47.814 -8.200 11.016 1.00 78.86 38 PRO B CA 1
ATOM 1741 C C . PRO B 1 8 ? -47.576 -9.712 11.021 1.00 66.49 38 PRO B C 1
ATOM 1742 O O . PRO B 1 8 ? -47.277 -10.307 12.061 1.00 57.45 38 PRO B O 1
ATOM 1746 N N . VAL B 1 9 ? -47.721 -10.313 9.842 1.00 59.65 39 VAL B N 1
ATOM 1747 C CA . VAL B 1 9 ? -47.516 -11.741 9.633 1.00 54.89 39 VAL B CA 1
ATOM 1748 C C . VAL B 1 9 ? -46.065 -12.161 9.915 1.00 54.04 39 VAL B C 1
ATOM 1749 O O . VAL B 1 9 ? -45.816 -13.204 10.527 1.00 58.48 39 VAL B O 1
ATOM 1753 N N . ILE B 1 10 ? -45.115 -11.331 9.481 1.00 36.87 40 ILE B N 1
ATOM 1754 C CA . ILE B 1 10 ? -43.690 -11.645 9.583 1.00 35.56 40 ILE B CA 1
ATOM 1755 C C . ILE B 1 10 ? -42.912 -10.618 10.412 1.00 31.60 40 ILE B C 1
ATOM 1756 O O . ILE B 1 10 ? -43.230 -9.423 10.410 1.00 33.28 40 ILE B O 1
ATOM 1761 N N . GLU B 1 11 ? -41.914 -11.096 11.150 1.00 28.08 41 GLU B N 1
ATOM 1762 C CA . GLU B 1 11 ? -40.995 -10.212 11.859 1.00 32.79 41 GLU B CA 1
ATOM 1763 C C . GLU B 1 11 ? -39.580 -10.523 11.403 1.00 24.49 41 GLU B C 1
ATOM 1764 O O . GLU B 1 11 ? -39.122 -11.656 11.561 1.00 26.81 41 GLU B O 1
ATOM 1770 N N . ALA B 1 12 ? -38.893 -9.531 10.836 1.00 22.40 42 ALA B N 1
ATOM 1771 C CA . ALA B 1 12 ? -37.535 -9.731 10.324 1.00 22.19 42 ALA B CA 1
ATOM 1772 C C . ALA B 1 12 ? -36.520 -9.033 11.220 1.00 22.73 42 ALA B C 1
ATOM 1773 O O . ALA B 1 12 ? -36.790 -7.952 11.734 1.00 21.89 42 ALA B O 1
ATOM 1775 N N . ASN B 1 13 ? -35.360 -9.655 11.410 1.00 20.59 43 ASN B N 1
ATOM 1776 C CA . ASN B 1 13 ? -34.308 -9.074 12.241 1.00 19.02 43 ASN B CA 1
ATOM 1777 C C . ASN B 1 13 ? -32.945 -9.297 11.607 1.00 17.66 43 ASN B C 1
ATOM 1778 O O . ASN B 1 13 ? -32.689 -10.358 11.038 1.00 19.83 43 ASN B O 1
ATOM 1783 N N . LEU B 1 14 ? -32.071 -8.300 11.713 1.00 17.16 44 LEU B N 1
ATOM 1784 C CA . LEU B 1 14 ? -30.733 -8.387 11.137 1.00 18.58 44 LEU B CA 1
ATOM 1785 C C . LEU B 1 14 ? -29.706 -7.849 12.124 1.00 22.36 44 LEU B C 1
ATOM 1786 O O . LEU B 1 14 ? -29.942 -6.821 12.766 1.00 16.84 44 LEU B O 1
ATOM 1791 N N . SER B 1 15 ? -28.583 -8.552 12.263 1.00 17.35 45 SER B N 1
ATOM 1792 C CA . SER B 1 15 ? -27.436 -8.008 12.986 1.00 16.01 45 SER B CA 1
ATOM 1793 C C . SER B 1 15 ? -26.161 -8.282 12.192 1.00 16.07 45 SER B C 1
ATOM 1794 O O . SER B 1 15 ? -26.058 -9.312 11.513 1.00 22.36 45 SER B O 1
ATOM 1797 N N . LEU B 1 16 ? -25.207 -7.352 12.258 1.00 16.81 46 LEU B N 1
ATOM 1798 C CA . LEU B 1 16 ? -23.916 -7.502 11.568 1.00 19.44 46 LEU B CA 1
ATOM 1799 C C . LEU B 1 16 ? -22.831 -7.724 12.615 1.00 18.05 46 LEU B C 1
ATOM 1800 O O . LEU B 1 16 ? -22.931 -7.190 13.716 1.00 16.26 46 LEU B O 1
ATOM 1805 N N . ASN B 1 17 ? -21.780 -8.477 12.295 1.00 17.10 47 ASN B N 1
ATOM 1806 C CA . ASN B 1 17 ? -20.766 -8.741 13.317 1.00 22.39 47 ASN B CA 1
ATOM 1807 C C . ASN B 1 17 ? -19.875 -7.532 13.563 1.00 18.85 47 ASN B C 1
ATOM 1808 O O . ASN B 1 17 ? -19.290 -7.397 14.636 1.00 24.38 47 ASN B O 1
ATOM 1813 N N . GLN B 1 18 ? -19.779 -6.646 12.575 1.00 18.67 48 GLN B N 1
ATOM 1814 C CA . GLN B 1 18 ? -19.065 -5.381 12.752 1.00 25.05 48 GLN B CA 1
ATOM 1815 C C . GLN B 1 18 ? -19.723 -4.310 11.901 1.00 20.17 48 GLN B C 1
ATOM 1816 O O . GLN B 1 18 ? -20.378 -4.618 10.910 1.00 21.52 48 GLN B O 1
ATOM 1822 N N . ASN B 1 19 ? -19.584 -3.050 12.294 1.00 17.98 49 ASN B N 1
ATOM 1823 C CA A ASN B 1 19 ? -20.239 -1.951 11.593 0.58 20.98 49 ASN B CA 1
ATOM 1824 C CA B ASN B 1 19 ? -20.218 -1.987 11.520 0.42 20.36 49 ASN B CA 1
ATOM 1825 C C . ASN B 1 19 ? -19.244 -0.892 11.114 1.00 20.15 49 ASN B C 1
ATOM 1826 O O . ASN B 1 19 ? -19.639 0.185 10.674 1.00 19.57 49 ASN B O 1
ATOM 1835 N N . GLN B 1 20 ? -17.958 -1.185 11.237 1.00 19.49 50 GLN B N 1
ATOM 1836 C CA . GLN B 1 20 ? -16.937 -0.208 10.875 1.00 21.71 50 GLN B CA 1
ATOM 1837 C C . GLN B 1 20 ? -15.793 -0.906 10.158 1.00 23.06 50 GLN B C 1
ATOM 1838 O O . GLN B 1 20 ? -15.145 -1.770 10.735 1.00 20.24 50 GLN B O 1
ATOM 1844 N N . LEU B 1 21 ? -15.552 -0.547 8.899 1.00 17.97 51 LEU B N 1
ATOM 1845 C CA . LEU B 1 21 ? -14.414 -1.105 8.168 1.00 19.40 51 LEU B CA 1
ATOM 1846 C C . LEU B 1 21 ? -13.402 -0.013 7.823 1.00 21.59 51 LEU B C 1
ATOM 1847 O O . LEU B 1 21 ? -13.759 1.154 7.663 1.00 21.06 51 LEU B O 1
ATOM 1852 N N . ALA B 1 22 ? -12.137 -0.394 7.695 1.00 23.31 52 ALA B N 1
ATOM 1853 C CA . ALA B 1 22 ? -11.133 0.541 7.217 1.00 24.05 52 ALA B CA 1
ATOM 1854 C C . ALA B 1 22 ? -11.307 0.693 5.707 1.00 21.26 52 ALA B C 1
ATOM 1855 O O . ALA B 1 22 ? -12.103 -0.035 5.091 1.00 18.54 52 ALA B O 1
ATOM 1857 N N . SER B 1 23 ? -10.569 1.625 5.106 1.00 18.29 53 SER B N 1
ATOM 1858 C CA . SER B 1 23 ? -10.634 1.852 3.654 1.00 22.41 53 SER B CA 1
ATOM 1859 C C . SER B 1 23 ? -10.257 0.622 2.814 1.00 22.79 53 SER B C 1
ATOM 1860 O O . SER B 1 23 ? -10.650 0.515 1.650 1.00 23.29 53 SER B O 1
ATOM 1863 N N . ASN B 1 24 ? -9.491 -0.301 3.389 1.00 20.57 54 ASN B N 1
ATOM 1864 C CA . ASN B 1 24 ? -9.106 -1.509 2.646 1.00 19.23 54 ASN B CA 1
ATOM 1865 C C . ASN B 1 24 ? -10.226 -2.556 2.635 1.00 20.78 54 ASN B C 1
ATOM 1866 O O . ASN B 1 24 ? -10.078 -3.635 2.058 1.00 24.10 54 ASN B O 1
ATOM 1871 N N . GLY B 1 25 ? -11.347 -2.233 3.272 1.00 20.18 55 GLY B N 1
ATOM 1872 C CA . GLY B 1 25 ? -12.511 -3.103 3.236 1.00 17.33 55 GLY B CA 1
ATOM 1873 C C . GLY B 1 25 ? -12.425 -4.239 4.241 1.00 20.94 55 GLY B C 1
ATOM 1874 O O . GLY B 1 25 ? -11.681 -4.165 5.218 1.00 17.28 55 GLY B O 1
ATOM 1875 N N . GLY B 1 26 ? -13.193 -5.299 4.020 1.00 15.37 56 GLY B N 1
ATOM 1876 C CA . GLY B 1 26 ? -13.160 -6.399 4.963 1.00 20.71 56 GLY B CA 1
ATOM 1877 C C . GLY B 1 26 ? -14.346 -7.300 4.775 1.00 19.67 56 GLY B C 1
ATOM 1878 O O . GLY B 1 26 ? -15.016 -7.243 3.745 1.00 17.08 56 GLY B O 1
ATOM 1879 N N . TYR B 1 27 ? -14.603 -8.130 5.775 1.00 15.98 57 TYR B N 1
ATOM 1880 C CA . TYR B 1 27 ? -15.621 -9.166 5.673 1.00 14.70 57 TYR B CA 1
ATOM 1881 C C . TYR B 1 27 ? -16.665 -8.961 6.749 1.00 19.01 57 TYR B C 1
ATOM 1882 O O . TYR B 1 27 ? -16.338 -8.812 7.926 1.00 15.48 57 TYR B O 1
ATOM 1891 N N . ILE B 1 28 ? -17.927 -8.964 6.345 1.00 16.47 58 ILE B N 1
ATOM 1892 C CA . ILE B 1 28 ? -19.009 -8.772 7.292 1.00 16.25 58 ILE B CA 1
ATOM 1893 C C . ILE B 1 28 ? -19.889 -10.012 7.347 1.00 16.92 58 ILE B C 1
ATOM 1894 O O . ILE B 1 28 ? -20.326 -10.526 6.317 1.00 16.51 58 ILE B O 1
ATOM 1899 N N . SER B 1 29 ? -20.114 -10.518 8.553 1.00 17.53 59 SER B N 1
ATOM 1900 C CA A SER B 1 29 ? -21.017 -11.642 8.778 0.54 18.01 59 SER B CA 1
ATOM 1901 C CA B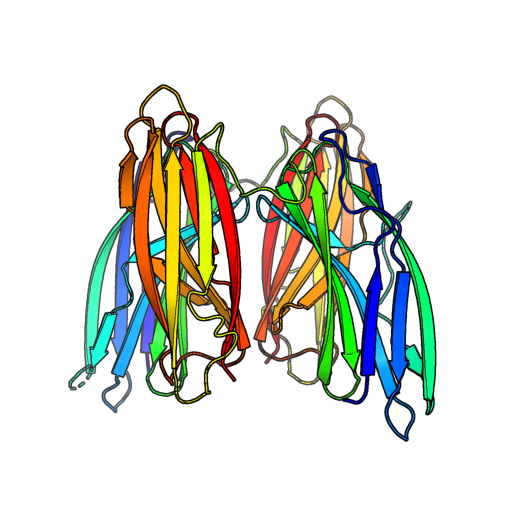 SER B 1 29 ? -21.033 -11.630 8.720 0.46 18.04 59 SER B CA 1
ATOM 1902 C C . SER B 1 29 ? -22.346 -11.115 9.300 1.00 23.53 59 SER B C 1
ATOM 1903 O O . SER B 1 29 ? -22.364 -10.222 10.146 1.00 21.10 59 SER B O 1
ATOM 1908 N N . SER B 1 30 ? -23.453 -11.664 8.811 1.00 19.95 60 SER B N 1
ATOM 1909 C CA A SER B 1 30 ? -24.785 -11.169 9.153 0.54 20.73 60 SER B CA 1
ATOM 1910 C CA B SER B 1 30 ? -24.764 -11.168 9.211 0.46 21.31 60 SER B CA 1
ATOM 1911 C C . SER B 1 30 ? -25.636 -12.271 9.784 1.00 24.22 60 SER B C 1
ATOM 1912 O O . SER B 1 30 ? -25.582 -13.417 9.347 1.00 22.11 60 SER B O 1
ATOM 1917 N N . GLN B 1 31 ? -26.434 -11.917 10.788 1.00 14.76 61 GLN B N 1
ATOM 1918 C CA . GLN B 1 31 ? -27.376 -12.869 11.360 1.00 20.54 61 GLN B CA 1
ATOM 1919 C C . GLN B 1 31 ? -28.793 -12.464 10.952 1.00 21.97 61 GLN B C 1
ATOM 1920 O O . GLN B 1 31 ? -29.236 -11.358 11.265 1.00 19.37 61 GLN B O 1
ATOM 1926 N N . LEU B 1 32 ? -29.490 -13.358 10.253 1.00 17.01 62 LEU B N 1
ATOM 1927 C CA . LEU B 1 32 ? -30.806 -13.067 9.690 1.00 15.88 62 LEU B CA 1
ATOM 1928 C C . LEU B 1 32 ? -31.841 -13.877 10.436 1.00 21.39 62 LEU B C 1
ATOM 1929 O O . LEU B 1 32 ? -31.687 -15.092 10.590 1.00 21.97 62 LEU B O 1
ATOM 1934 N N . GLY B 1 33 ? -32.882 -13.201 10.914 1.00 18.58 63 GLY B N 1
ATOM 1935 C CA . GLY B 1 33 ? -33.962 -13.846 11.641 1.00 19.29 63 GLY B CA 1
ATOM 1936 C C . GLY B 1 33 ? -35.291 -13.463 11.014 1.00 27.26 63 GLY B C 1
ATOM 1937 O O . GLY B 1 33 ? -35.571 -12.278 10.783 1.00 22.47 63 GLY B O 1
ATOM 1938 N N . ILE B 1 34 ? -36.102 -14.471 10.714 1.00 20.14 64 ILE B N 1
ATOM 1939 C CA . ILE B 1 34 ? -37.425 -14.259 10.146 1.00 20.61 64 ILE B CA 1
ATOM 1940 C C . ILE B 1 34 ? -38.395 -15.096 10.950 1.00 23.96 64 ILE B C 1
ATOM 1941 O O . ILE B 1 34 ? -38.312 -16.329 10.946 1.00 26.62 64 ILE B O 1
ATOM 1946 N N . ARG B 1 35 ? -39.304 -14.433 11.654 1.00 25.84 65 ARG B N 1
ATOM 1947 C CA . ARG B 1 35 ? -40.250 -15.137 12.500 1.00 29.10 65 ARG B CA 1
ATOM 1948 C C . ARG B 1 35 ? -41.674 -14.993 11.988 1.00 29.56 65 ARG B C 1
ATOM 1949 O O . ARG B 1 35 ? -42.096 -13.908 11.585 1.00 30.89 65 ARG B O 1
ATOM 1957 N N . ASN B 1 36 ? -42.408 -16.101 11.999 1.00 28.99 66 ASN B N 1
ATOM 1958 C CA . ASN B 1 36 ? -43.819 -16.088 11.658 1.00 28.58 66 ASN B CA 1
ATOM 1959 C C . ASN B 1 36 ? -44.617 -15.828 12.931 1.00 43.14 66 ASN B C 1
ATOM 1960 O O . ASN B 1 36 ? -44.641 -16.659 13.842 1.00 41.84 66 ASN B O 1
ATOM 1965 N N . GLU B 1 37 ? -45.253 -14.662 12.990 1.00 51.75 67 GLU B N 1
ATOM 1966 C CA . GLU B 1 37 ? -45.998 -14.235 14.172 1.00 60.77 67 GLU B CA 1
ATOM 1967 C C . GLU B 1 37 ? -47.476 -14.561 14.020 1.00 57.48 67 GLU B C 1
ATOM 1968 O O . GLU B 1 37 ? -48.249 -14.463 14.972 1.00 56.39 67 GLU B O 1
ATOM 1974 N N . SER B 1 38 ? -47.862 -14.938 12.808 1.00 56.31 68 SER B N 1
ATOM 1975 C CA . SER B 1 38 ? -49.256 -15.214 12.490 1.00 50.95 68 SER B CA 1
ATOM 1976 C C . SER B 1 38 ? -49.710 -16.519 13.117 1.00 56.48 68 SER B C 1
ATOM 1977 O O . SER B 1 38 ? -48.917 -17.248 13.713 1.00 58.62 68 SER B O 1
ATOM 1980 N N . CYS B 1 39 ? -50.998 -16.807 12.980 1.00 61.23 69 CYS B N 1
ATOM 1981 C CA . CYS B 1 39 ? -51.559 -18.036 13.514 1.00 61.64 69 CYS B CA 1
ATOM 1982 C C . CYS B 1 39 ? -51.459 -19.165 12.488 1.00 55.37 69 CYS B C 1
ATOM 1983 O O . CYS B 1 39 ? -51.676 -20.329 12.815 1.00 54.56 69 CYS B O 1
ATOM 1986 N N . GLU B 1 40 ? -51.112 -18.821 11.250 1.00 50.47 70 GLU B N 1
ATOM 1987 C CA . GLU B 1 40 ? -51.084 -19.807 10.173 1.00 47.45 70 GLU B CA 1
ATOM 1988 C C . GLU B 1 40 ? -49.750 -19.850 9.440 1.00 45.77 70 GLU B C 1
ATOM 1989 O O . GLU B 1 40 ? -48.901 -18.970 9.614 1.00 41.16 70 GLU B O 1
ATOM 1995 N N . THR B 1 41 ? -49.572 -20.887 8.626 1.00 38.37 71 THR B N 1
ATOM 1996 C CA . THR B 1 41 ? -48.378 -21.034 7.801 1.00 41.87 71 THR B CA 1
ATOM 1997 C C . THR B 1 41 ? -48.221 -19.831 6.872 1.00 36.98 71 THR B C 1
ATOM 1998 O O . THR B 1 41 ? -49.193 -19.368 6.280 1.00 38.30 71 THR B O 1
ATOM 2002 N N . VAL B 1 42 ? -47.005 -19.305 6.772 1.00 37.71 72 VAL B N 1
ATOM 2003 C CA . VAL B 1 42 ? -46.734 -18.214 5.840 1.00 29.14 72 VAL B CA 1
ATOM 2004 C C . VAL B 1 42 ? -45.629 -18.588 4.858 1.00 29.43 72 VAL B C 1
ATOM 2005 O O . VAL B 1 42 ? -44.599 -19.148 5.242 1.00 31.49 72 VAL B O 1
ATOM 2009 N N . LYS B 1 43 ? -45.859 -18.273 3.588 1.00 27.97 73 LYS B N 1
ATOM 2010 C CA . LYS B 1 43 ? -44.912 -18.545 2.526 1.00 23.95 73 LYS B CA 1
ATOM 2011 C C . LYS B 1 43 ? -44.337 -17.214 2.070 1.00 23.91 73 LYS B C 1
ATOM 2012 O O . LYS B 1 43 ? -45.057 -16.211 2.008 1.00 23.99 73 LYS B O 1
ATOM 2018 N N . PHE B 1 44 ? -43.045 -17.194 1.751 1.00 21.17 74 PHE B N 1
ATOM 2019 C CA . PHE B 1 44 ? -42.365 -15.935 1.468 1.00 23.28 74 PHE B CA 1
ATOM 2020 C C . PHE B 1 44 ? -41.065 -16.167 0.722 1.00 23.36 74 PHE B C 1
ATOM 2021 O O . PHE B 1 44 ? -40.569 -17.287 0.661 1.00 19.04 74 PHE B O 1
ATOM 2029 N N . LYS B 1 45 ? -40.515 -15.097 0.163 1.00 17.72 75 LYS B N 1
ATOM 2030 C CA . LYS B 1 45 ? -39.166 -15.121 -0.381 1.00 17.22 75 LYS B CA 1
ATOM 2031 C C . LYS B 1 45 ? -38.378 -14.085 0.402 1.00 18.99 75 LYS B C 1
ATOM 2032 O O . LYS B 1 45 ? -38.959 -13.130 0.926 1.00 19.59 75 LYS B O 1
ATOM 2038 N N . TYR B 1 46 ? -37.066 -14.266 0.496 1.00 18.39 76 TYR B N 1
ATOM 2039 C CA . TYR B 1 46 ? -36.240 -13.321 1.239 1.00 19.58 76 TYR B CA 1
ATOM 2040 C C . TYR B 1 46 ? -34.840 -13.265 0.646 1.00 19.26 76 TYR B C 1
ATOM 2041 O O . TYR B 1 46 ? -34.398 -14.202 -0.018 1.00 19.10 76 TYR B O 1
ATOM 2050 N N . TRP B 1 47 ? -34.145 -12.161 0.881 1.00 17.18 77 TRP B N 1
ATOM 2051 C CA . TRP B 1 47 ? -32.791 -11.992 0.363 1.00 14.88 77 TRP B CA 1
ATOM 2052 C C . TRP B 1 47 ? -32.094 -10.929 1.190 1.00 17.12 77 TRP B C 1
ATOM 2053 O O . TRP B 1 47 ? -32.742 -10.213 1.963 1.00 15.87 77 TRP B O 1
ATOM 2064 N N . LEU B 1 48 ? -30.778 -10.832 1.023 1.00 11.71 78 LEU B N 1
ATOM 2065 C CA . LEU B 1 48 ? -29.983 -9.827 1.717 1.00 12.26 78 LEU B CA 1
ATOM 2066 C C . LEU B 1 48 ? -29.234 -9.003 0.670 1.00 15.60 78 LEU B C 1
ATOM 2067 O O . LEU B 1 48 ? -28.532 -9.559 -0.181 1.00 13.35 78 LEU B O 1
ATOM 2072 N N . SER B 1 49 ? -29.393 -7.681 0.725 1.00 13.23 79 SER B N 1
ATOM 2073 C CA . SER B 1 49 ? -28.804 -6.794 -0.275 1.00 16.12 79 SER B CA 1
ATOM 2074 C C . SER B 1 49 ? -28.140 -5.598 0.380 1.00 14.91 79 SER B C 1
ATOM 2075 O O . SER B 1 49 ? -28.493 -5.216 1.505 1.00 16.27 79 SER B O 1
ATOM 2078 N N . ILE B 1 50 ? -27.194 -4.993 -0.336 1.00 10.93 80 ILE B N 1
ATOM 2079 C CA . ILE B 1 50 ? -26.437 -3.873 0.205 1.00 10.38 80 ILE B CA 1
ATOM 2080 C C . ILE B 1 50 ? -26.530 -2.672 -0.739 1.00 15.31 80 ILE B C 1
ATOM 2081 O O . ILE B 1 50 ? -26.435 -2.811 -1.965 1.00 16.15 80 ILE B O 1
ATOM 2086 N N . LYS B 1 51 ? -26.733 -1.495 -0.159 1.00 12.14 81 LYS B N 1
ATOM 2087 C CA . LYS B 1 51 ? -26.737 -0.237 -0.903 1.00 15.14 81 LYS B CA 1
ATOM 2088 C C . LYS B 1 51 ? -25.605 0.629 -0.341 1.00 16.31 81 LYS B C 1
ATOM 2089 O O . LYS B 1 51 ? -25.387 0.662 0.877 1.00 16.40 81 LYS B O 1
ATOM 2095 N N . GLY B 1 52 ? -24.864 1.308 -1.212 1.00 17.89 82 GLY B N 1
ATOM 2096 C CA . GLY B 1 52 ? -23.727 2.089 -0.753 1.00 12.42 82 GLY B CA 1
ATOM 2097 C C . GLY B 1 52 ? -23.591 3.390 -1.512 1.00 14.83 82 GLY B C 1
ATOM 2098 O O . GLY B 1 52 ? -24.452 3.713 -2.325 1.00 14.78 82 GLY B O 1
ATOM 2099 N N . PRO B 1 53 ? -22.498 4.132 -1.268 1.00 16.50 83 PRO B N 1
ATOM 2100 C CA . PRO B 1 53 ? -22.239 5.397 -1.962 1.00 18.29 83 PRO B CA 1
ATOM 2101 C C . PRO B 1 53 ? -22.045 5.186 -3.466 1.00 18.54 83 PRO B C 1
ATOM 2102 O O . PRO B 1 53 ? -21.907 4.044 -3.932 1.00 13.37 83 PRO B O 1
ATOM 2106 N N . GLU B 1 54 ? -22.054 6.289 -4.209 1.00 15.89 84 GLU B N 1
ATOM 2107 C CA . GLU B 1 54 ? -21.812 6.291 -5.655 1.00 15.45 84 GLU B CA 1
ATOM 2108 C C . GLU B 1 54 ? -22.720 5.330 -6.408 1.00 19.42 84 GLU B C 1
ATOM 2109 O O . GLU B 1 54 ? -22.290 4.696 -7.375 1.00 15.37 84 GLU B O 1
ATOM 2115 N N . GLY B 1 55 ? -23.971 5.219 -5.967 1.00 13.95 85 GLY B N 1
ATOM 2116 C CA . GLY B 1 55 ? -24.954 4.400 -6.664 1.00 16.00 85 GLY B CA 1
ATOM 2117 C C . GLY B 1 55 ? -24.738 2.898 -6.585 1.00 14.55 85 GLY B C 1
ATOM 2118 O O . GLY B 1 55 ? -25.363 2.131 -7.324 1.00 17.00 85 GLY B O 1
ATOM 2119 N N . ILE B 1 56 ? -23.861 2.466 -5.686 1.00 12.65 86 ILE B N 1
ATOM 2120 C CA . ILE B 1 56 ? -23.560 1.044 -5.521 1.00 12.71 86 ILE B CA 1
ATOM 2121 C C . ILE B 1 56 ? -24.773 0.302 -4.970 1.00 13.31 86 ILE B C 1
ATOM 2122 O O . ILE B 1 56 ? -25.346 0.729 -3.964 1.00 13.87 86 ILE B O 1
ATOM 2127 N N . TYR B 1 57 ? -25.154 -0.804 -5.618 1.00 12.03 87 TYR B N 1
ATOM 2128 C CA . TYR B 1 57 ? -26.095 -1.781 -5.055 1.00 13.39 87 TYR B CA 1
ATOM 2129 C C . TYR B 1 57 ? -25.512 -3.148 -5.358 1.00 13.38 87 TYR B C 1
ATOM 2130 O O . TYR B 1 57 ? -25.109 -3.407 -6.494 1.00 13.93 87 TYR B O 1
ATOM 2139 N N . PHE B 1 58 ? -25.468 -4.033 -4.366 1.00 11.08 88 PHE B N 1
ATOM 2140 C CA . PHE B 1 58 ? -25.009 -5.397 -4.634 1.00 13.50 88 PHE B CA 1
ATOM 2141 C C . PHE B 1 58 ? -25.689 -6.435 -3.757 1.00 14.34 88 PHE B C 1
ATOM 2142 O O . PHE B 1 58 ? -26.111 -6.124 -2.631 1.00 13.92 88 PHE B O 1
ATOM 2150 N N . PRO B 1 59 ? -25.825 -7.670 -4.275 1.00 11.23 89 PRO B N 1
ATOM 2151 C CA . PRO B 1 59 ? -26.467 -8.726 -3.482 1.00 13.77 89 PRO B CA 1
ATOM 2152 C C . PRO B 1 59 ? -25.448 -9.315 -2.516 1.00 19.41 89 PRO B C 1
ATOM 2153 O O . PRO B 1 59 ? -24.247 -9.251 -2.791 1.00 15.42 89 PRO B O 1
ATOM 2157 N N . ALA B 1 60 ? -25.899 -9.879 -1.401 1.00 14.24 90 ALA B N 1
ATOM 2158 C CA . ALA B 1 60 ? -24.955 -10.434 -0.432 1.00 19.57 90 ALA B CA 1
ATOM 2159 C C . ALA B 1 60 ? -24.230 -11.677 -0.973 1.00 22.73 90 ALA B C 1
ATOM 2160 O O . ALA B 1 60 ? -23.090 -11.956 -0.601 1.00 29.76 90 ALA B O 1
ATOM 2162 N N . LYS B 1 61 ? -24.881 -12.402 -1.874 1.00 18.37 91 LYS B N 1
ATOM 2163 C CA . LYS B 1 61 ? -24.378 -13.693 -2.354 1.00 15.81 91 LYS B CA 1
ATOM 2164 C C . LYS B 1 61 ? -23.258 -13.549 -3.406 1.00 16.99 91 LYS B C 1
ATOM 2165 O O . LYS B 1 61 ? -23.301 -12.664 -4.276 1.00 14.27 91 LYS B O 1
ATOM 2171 N N . ALA B 1 62 ? -22.248 -14.409 -3.304 1.00 14.61 92 ALA B N 1
ATOM 2172 C CA . ALA B 1 62 ? -21.188 -14.498 -4.317 1.00 15.69 92 ALA B CA 1
ATOM 2173 C C . ALA B 1 62 ? -21.078 -15.963 -4.706 1.00 21.87 92 ALA B C 1
ATOM 2174 O O . ALA B 1 62 ? -21.249 -16.834 -3.847 1.00 18.45 92 ALA B O 1
ATOM 2176 N N . VAL B 1 63 ? -20.817 -16.239 -5.986 1.00 14.66 93 VAL B N 1
ATOM 2177 C CA . VAL B 1 63 ? -20.683 -17.619 -6.463 1.00 17.74 93 VAL B CA 1
ATOM 2178 C C . VAL B 1 63 ? -19.336 -17.837 -7.155 1.00 21.30 93 VAL B C 1
ATOM 2179 O O . VAL B 1 63 ? -18.785 -16.906 -7.742 1.00 18.58 93 VAL B O 1
ATOM 2183 N N . VAL B 1 64 ? -18.821 -19.068 -7.105 1.00 17.14 94 VAL B N 1
ATOM 2184 C CA A VAL B 1 64 ? -17.544 -19.416 -7.732 0.50 19.31 94 VAL B CA 1
ATOM 2185 C CA B VAL B 1 64 ? -17.539 -19.378 -7.725 0.50 18.30 94 VAL B CA 1
ATOM 2186 C C . VAL B 1 64 ? -17.617 -19.435 -9.258 1.00 23.85 94 VAL B C 1
ATOM 2187 O O . VAL B 1 64 ? -16.642 -19.114 -9.950 1.00 24.70 94 VAL B O 1
ATOM 2194 N N . GLY B 1 65 ? -18.772 -19.827 -9.789 1.00 18.41 95 GLY B N 1
ATOM 2195 C CA . GLY B 1 65 ? -18.937 -19.979 -11.229 1.00 18.17 95 GLY B CA 1
ATOM 2196 C C . GLY B 1 65 ? -20.042 -19.086 -11.763 1.00 19.28 95 GLY B C 1
ATOM 2197 O O . GLY B 1 65 ? -20.058 -17.878 -11.494 1.00 19.44 95 GLY B O 1
ATOM 2198 N N . VAL B 1 66 ? -20.974 -19.678 -12.504 1.00 17.79 96 VAL B N 1
ATOM 2199 C CA . VAL B 1 66 ? -22.074 -18.931 -13.108 1.00 21.04 96 VAL B CA 1
ATOM 2200 C C . VAL B 1 66 ? -23.293 -19.012 -12.192 1.00 23.92 96 VAL B C 1
ATOM 2201 O O . VAL B 1 66 ? -23.685 -20.109 -11.788 1.00 23.34 96 VAL B O 1
ATOM 2205 N N . ASP B 1 67 ? -23.893 -17.871 -11.861 1.00 17.00 97 ASP B N 1
ATOM 2206 C CA . ASP B 1 67 ? -25.113 -17.875 -11.046 1.00 18.85 97 ASP B CA 1
ATOM 2207 C C . ASP B 1 67 ? -26.308 -18.334 -11.882 1.00 19.91 97 ASP B C 1
ATOM 2208 O O . ASP B 1 67 ? -26.668 -17.687 -12.864 1.00 23.48 97 ASP B O 1
ATOM 2213 N N . THR B 1 68 ? -26.922 -19.451 -11.503 1.00 18.50 98 THR B N 1
ATOM 2214 C CA . THR B 1 68 ? -28.087 -19.952 -12.237 1.00 23.61 98 THR B CA 1
ATOM 2215 C C . THR B 1 68 ? -29.299 -20.122 -11.324 1.00 31.19 98 THR B C 1
ATOM 2216 O O . THR B 1 68 ? -30.339 -20.629 -11.744 1.00 33.17 98 THR B O 1
ATOM 2220 N N . ALA B 1 69 ? -29.167 -19.677 -10.082 1.00 28.78 99 ALA B N 1
ATOM 2221 C CA . ALA B 1 69 ? -30.200 -19.897 -9.081 1.00 38.66 99 ALA B CA 1
ATOM 2222 C C . ALA B 1 69 ? -31.468 -19.082 -9.317 1.00 38.62 99 ALA B C 1
ATOM 2223 O O . ALA B 1 69 ? -31.438 -18.025 -9.949 1.00 32.63 99 ALA B O 1
ATOM 2225 N N . GLN B 1 70 ? -32.580 -19.582 -8.788 1.00 34.13 100 GLN B N 1
ATOM 2226 C CA A GLN B 1 70 ? -33.846 -18.858 -8.778 0.53 32.33 100 GLN B CA 1
ATOM 2227 C CA B GLN B 1 70 ? -33.824 -18.823 -8.789 0.47 31.14 100 GLN B CA 1
ATOM 2228 C C . GLN B 1 70 ? -34.105 -18.308 -7.382 1.00 31.26 100 GLN B C 1
ATOM 2229 O O . GLN B 1 70 ? -33.532 -18.791 -6.406 1.00 30.96 100 GLN B O 1
ATOM 2240 N N . GLN B 1 71 ? -34.977 -17.313 -7.283 1.00 31.97 101 GLN B N 1
ATOM 2241 C CA . GLN B 1 71 ? -35.385 -16.782 -5.993 1.00 30.74 101 GLN B CA 1
ATOM 2242 C C . GLN B 1 71 ? -36.490 -17.679 -5.427 1.00 37.47 101 GLN B C 1
ATOM 2243 O O . GLN B 1 71 ? -37.672 -17.502 -5.751 1.00 31.65 101 GLN B O 1
ATOM 2249 N N . GLU B 1 72 ? -36.115 -18.648 -4.595 1.00 26.96 102 GLU B N 1
ATOM 2250 C CA . GLU B 1 72 ? -37.086 -19.656 -4.154 1.00 35.25 102 GLU B CA 1
ATOM 2251 C C . GLU B 1 72 ? -37.828 -19.289 -2.861 1.00 31.75 102 GLU B C 1
ATOM 2252 O O . GLU B 1 72 ? -37.293 -18.592 -1.999 1.00 30.23 102 GLU B O 1
ATOM 2258 N N . SER B 1 73 ? -39.072 -19.750 -2.754 1.00 31.53 103 SER B N 1
ATOM 2259 C CA . SER B 1 73 ? -39.901 -19.468 -1.590 1.00 33.65 103 SER B CA 1
ATOM 2260 C C . SER B 1 73 ? -39.557 -20.399 -0.437 1.00 33.88 103 SER B C 1
ATOM 2261 O O . SER B 1 73 ? -39.176 -21.548 -0.651 1.00 34.04 103 SER B O 1
ATOM 2264 N N . ASP B 1 74 ? -39.699 -19.902 0.787 1.00 25.88 104 ASP B N 1
ATOM 2265 C CA . ASP B 1 74 ? -39.640 -20.757 1.970 1.00 31.43 104 ASP B CA 1
ATOM 2266 C C . ASP B 1 74 ? -40.974 -20.629 2.686 1.00 30.04 104 ASP B C 1
ATOM 2267 O O . ASP B 1 74 ? -41.802 -19.795 2.313 1.00 26.97 104 ASP B O 1
ATOM 2272 N N . ALA B 1 75 ? -41.192 -21.458 3.701 1.00 29.37 105 ALA B N 1
ATOM 2273 C CA . ALA B 1 75 ? -42.413 -21.381 4.494 1.00 32.60 105 ALA B CA 1
ATOM 2274 C C . ALA B 1 75 ? -42.098 -21.600 5.968 1.00 34.15 105 ALA B C 1
ATOM 2275 O O . ALA B 1 75 ? -41.160 -22.318 6.310 1.00 33.00 105 ALA B O 1
ATOM 2277 N N . LEU B 1 76 ? -42.879 -20.960 6.829 1.00 29.72 106 LEU B N 1
ATOM 2278 C CA . LEU B 1 76 ? -42.775 -21.164 8.262 1.00 28.06 106 LEU B CA 1
ATOM 2279 C C . LEU B 1 76 ? -44.168 -21.439 8.778 1.00 27.62 106 LEU B C 1
ATOM 2280 O O . LEU B 1 76 ? -45.093 -20.669 8.517 1.00 29.56 106 LEU B O 1
ATOM 2285 N N . THR B 1 77 ? -44.332 -22.529 9.511 1.00 29.76 107 THR B N 1
ATOM 2286 C CA . THR B 1 77 ? -45.621 -22.776 10.129 1.00 36.53 107 THR B CA 1
ATOM 2287 C C . THR B 1 77 ? -45.770 -21.858 11.338 1.00 39.82 107 THR B C 1
ATOM 2288 O O . THR B 1 77 ? -44.840 -21.119 11.688 1.00 35.12 107 THR B O 1
ATOM 2292 N N . ASP B 1 78 ? -46.951 -21.903 11.946 1.00 41.91 108 ASP B N 1
ATOM 2293 C CA . ASP B 1 78 ? -47.329 -21.062 13.078 1.00 48.05 108 ASP B CA 1
ATOM 2294 C C . ASP B 1 78 ? -46.248 -20.967 14.161 1.00 46.02 108 ASP B C 1
ATOM 2295 O O . ASP B 1 78 ? -45.762 -21.984 14.664 1.00 44.40 108 ASP B O 1
ATOM 2300 N N . GLY B 1 79 ? -45.868 -19.737 14.498 1.00 49.11 109 GLY B N 1
ATOM 2301 C CA . GLY B 1 79 ? -44.950 -19.487 15.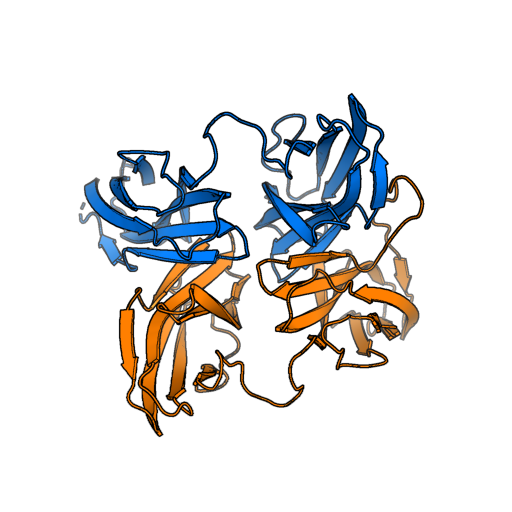596 1.00 54.23 109 GLY B CA 1
ATOM 2302 C C . GLY B 1 79 ? -43.469 -19.651 15.298 1.00 57.24 109 GLY B C 1
ATOM 2303 O O . GLY B 1 79 ? -42.627 -19.144 16.045 1.00 63.16 109 GLY B O 1
ATOM 2304 N N . ARG B 1 80 ? -43.144 -20.344 14.210 1.00 47.46 110 ARG B N 1
ATOM 2305 C CA . ARG B 1 80 ? -41.761 -20.761 13.970 1.00 41.16 110 ARG B CA 1
ATOM 2306 C C . ARG B 1 80 ? -40.885 -19.715 13.311 1.00 37.32 110 ARG B C 1
ATOM 2307 O O . ARG B 1 80 ? -41.371 -18.711 12.786 1.00 32.63 110 ARG B O 1
ATOM 2315 N N . MET B 1 81 ? -39.585 -19.986 13.326 1.00 38.84 111 MET B N 1
ATOM 2316 C CA . MET B 1 81 ? -38.583 -18.997 12.961 1.00 38.70 111 MET B CA 1
ATOM 2317 C C . MET B 1 81 ? -37.499 -19.593 12.076 1.00 35.52 111 MET B C 1
ATOM 2318 O O . MET B 1 81 ? -37.140 -20.764 12.218 1.00 39.31 111 MET B O 1
ATOM 2323 N N . LEU B 1 82 ? -36.987 -18.772 11.164 1.00 27.63 112 LEU B N 1
ATOM 2324 C CA . LEU B 1 82 ? -35.842 -19.114 10.333 1.00 24.66 112 LEU B CA 1
ATOM 2325 C C . LEU B 1 82 ? -34.653 -18.281 10.820 1.00 26.90 112 LEU B C 1
ATOM 2326 O O . LEU B 1 82 ? -34.754 -17.057 10.944 1.00 24.56 112 LEU B O 1
ATOM 2331 N N . ASN B 1 83 ? -33.541 -18.942 11.131 1.00 23.04 113 ASN B N 1
ATOM 2332 C CA . ASN B 1 83 ? -32.303 -18.246 11.485 1.00 25.01 113 ASN B CA 1
ATOM 2333 C C . ASN B 1 83 ? -31.198 -18.663 10.528 1.00 27.43 113 ASN B C 1
ATOM 2334 O O . ASN B 1 83 ? -30.863 -19.842 10.445 1.00 26.58 113 ASN B O 1
ATOM 2339 N N . VAL B 1 84 ? -30.634 -17.708 9.798 1.00 22.03 114 VAL B N 1
ATOM 2340 C CA . VAL B 1 84 ? -29.564 -18.037 8.870 1.00 23.40 114 VAL B CA 1
ATOM 2341 C C . VAL B 1 84 ? -28.470 -16.987 8.965 1.00 28.32 114 VAL B C 1
ATOM 2342 O O . VAL B 1 84 ? -28.709 -15.861 9.401 1.00 26.23 114 VAL B O 1
ATOM 2346 N N . THR B 1 85 ? -27.263 -17.374 8.571 1.00 25.76 115 THR B N 1
ATOM 2347 C CA . THR B 1 85 ? -26.113 -16.481 8.587 1.00 26.38 115 THR B CA 1
ATOM 2348 C C . THR B 1 85 ? -25.653 -16.295 7.148 1.00 27.70 115 THR B C 1
ATOM 2349 O O . THR B 1 85 ? -25.680 -17.241 6.364 1.00 32.46 115 THR B O 1
ATOM 2353 N N . ARG B 1 86 ? -25.233 -15.078 6.804 1.00 17.07 116 ARG B N 1
ATOM 2354 C CA . ARG B 1 86 ? -24.739 -14.766 5.468 1.00 17.03 116 ARG B CA 1
ATOM 2355 C C . ARG B 1 86 ? -23.528 -13.864 5.635 1.00 21.49 116 ARG B C 1
ATOM 2356 O O . ARG B 1 86 ? -23.563 -12.930 6.435 1.00 22.41 116 ARG B O 1
ATOM 2364 N N . GLY B 1 87 ? -22.471 -14.108 4.875 1.00 18.37 117 GLY B N 1
ATOM 2365 C CA . GLY B 1 87 ? -21.310 -13.235 4.935 1.00 17.31 117 GLY B CA 1
ATOM 2366 C C . GLY B 1 87 ? -20.984 -12.646 3.578 1.00 19.34 117 GLY B C 1
ATOM 2367 O O . GLY B 1 87 ? -21.275 -13.257 2.550 1.00 20.28 117 GLY B O 1
ATOM 2368 N N . PHE B 1 88 ? -20.384 -11.459 3.566 1.00 14.75 118 PHE B N 1
ATOM 2369 C CA . PHE B 1 88 ? -19.949 -10.862 2.309 1.00 19.61 118 PHE B CA 1
ATOM 2370 C C . PHE B 1 88 ? -18.656 -10.057 2.472 1.00 18.75 118 PHE B C 1
ATOM 2371 O O . PHE B 1 88 ? -18.395 -9.476 3.531 1.00 17.43 118 PHE B O 1
ATOM 2379 N N . TRP B 1 89 ? -17.847 -10.055 1.418 1.00 14.77 119 TRP B N 1
ATOM 2380 C CA . TRP B 1 89 ? -16.647 -9.241 1.349 1.00 15.97 119 TRP B CA 1
ATOM 2381 C C . TRP B 1 89 ? -16.969 -7.857 0.789 1.00 15.25 119 TRP B C 1
ATOM 2382 O O . TRP B 1 89 ? -17.700 -7.721 -0.195 1.00 18.31 119 TRP B O 1
ATOM 2393 N N . VAL B 1 90 ? -16.429 -6.831 1.432 1.00 14.44 120 VAL B N 1
ATOM 2394 C CA . VAL B 1 90 ? -16.519 -5.475 0.919 1.00 14.18 120 VAL B CA 1
ATOM 2395 C C . VAL B 1 90 ? -15.124 -5.155 0.400 1.00 16.65 120 VAL B C 1
ATOM 2396 O O . VAL B 1 90 ? -14.195 -4.978 1.195 1.00 15.84 120 VAL B O 1
ATOM 2400 N N . PRO B 1 91 ? -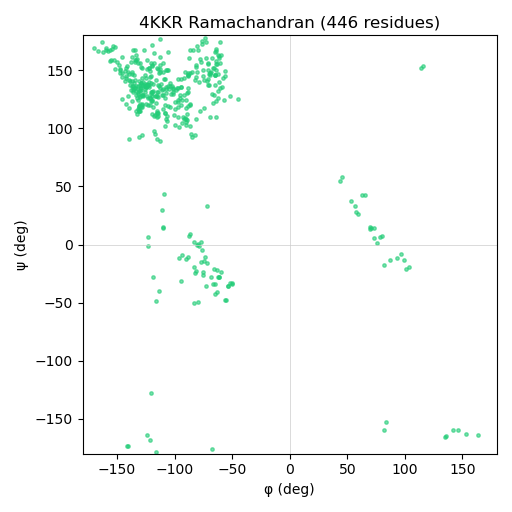14.955 -5.128 -0.936 1.00 18.39 121 PRO B N 1
ATOM 2401 C CA . PRO B 1 91 ? -13.615 -4.929 -1.490 1.00 20.66 121 PRO B CA 1
ATOM 2402 C C . PRO B 1 91 ? -13.102 -3.506 -1.297 1.00 15.87 121 PRO B C 1
ATOM 2403 O O . PRO B 1 91 ? -13.887 -2.568 -1.167 1.00 15.45 121 PRO B O 1
ATOM 2407 N N . GLU B 1 92 ? -11.782 -3.361 -1.304 1.00 16.65 122 GLU B N 1
ATOM 2408 C CA . GLU B 1 92 ? -11.138 -2.057 -1.209 1.00 19.04 122 GLU B CA 1
ATOM 2409 C C . GLU B 1 92 ? -11.633 -1.075 -2.261 1.00 19.56 122 GLU B C 1
ATOM 2410 O O . GLU B 1 92 ? -11.764 0.123 -1.985 1.00 20.79 122 GLU B O 1
ATOM 2416 N N . TYR B 1 93 ? -11.929 -1.571 -3.461 1.00 18.70 123 TYR B N 1
ATOM 2417 C CA . TYR B 1 93 ? -12.301 -0.671 -4.557 1.00 19.84 123 TYR B CA 1
ATOM 2418 C C . TYR B 1 93 ? -13.620 0.042 -4.302 1.00 18.41 123 TYR B C 1
ATOM 2419 O O . TYR B 1 93 ? -13.896 1.080 -4.905 1.00 21.72 123 TYR B O 1
ATOM 2428 N N . MET B 1 94 ? -14.449 -0.506 -3.417 1.00 15.81 124 MET B N 1
ATOM 2429 C CA . MET B 1 94 ? -15.741 0.117 -3.173 1.00 15.27 124 MET B CA 1
ATOM 2430 C C . MET B 1 94 ? -15.555 1.430 -2.417 1.00 22.15 124 MET B C 1
ATOM 2431 O O . MET B 1 94 ? -14.693 1.531 -1.551 1.00 21.31 124 MET B O 1
ATOM 2436 N N . ALA B 1 95 ? -16.369 2.428 -2.750 1.00 17.14 125 ALA B N 1
ATOM 2437 C CA . ALA B 1 95 ? -16.192 3.785 -2.214 1.00 24.92 125 ALA B CA 1
ATOM 2438 C C . ALA B 1 95 ? -16.244 3.832 -0.683 1.00 18.30 125 ALA B C 1
ATOM 2439 O O . ALA B 1 95 ? -17.018 3.103 -0.067 1.00 18.34 125 ALA B O 1
ATOM 2441 N N . ASP B 1 96 ? -15.429 4.688 -0.071 1.00 17.46 126 ASP B N 1
ATOM 2442 C CA . ASP B 1 96 ? -15.542 4.919 1.368 1.00 18.66 126 ASP B CA 1
ATOM 2443 C C . ASP B 1 96 ? -16.850 5.651 1.631 1.00 19.38 126 ASP B C 1
ATOM 2444 O O . ASP B 1 96 ? -17.314 6.432 0.789 1.00 20.44 126 ASP B O 1
ATOM 2449 N N . GLY B 1 97 ? -17.457 5.400 2.787 1.00 17.39 127 GLY B N 1
ATOM 2450 C CA . GLY B 1 97 ? -18.709 6.050 3.119 1.00 20.11 127 GLY B CA 1
ATOM 2451 C C . GLY B 1 97 ? -19.657 5.110 3.836 1.00 18.73 127 GLY B C 1
ATOM 2452 O O . GLY B 1 97 ? -19.226 4.091 4.387 1.00 17.30 127 GLY B O 1
ATOM 2453 N N . LYS B 1 98 ? -20.946 5.445 3.821 1.00 17.43 128 LYS B N 1
ATOM 2454 C CA . LYS B 1 98 ? -21.954 4.682 4.572 1.00 17.69 128 LYS B CA 1
ATOM 2455 C C . LYS B 1 98 ? -22.690 3.668 3.710 1.00 18.43 128 LYS B C 1
ATOM 2456 O O . LYS B 1 98 ? -23.105 3.979 2.595 1.00 18.51 128 LYS B O 1
ATOM 2462 N N . TYR B 1 99 ? -22.851 2.455 4.233 1.00 14.17 129 TYR B N 1
ATOM 2463 C CA . TYR B 1 99 ? -23.540 1.389 3.518 1.00 13.50 129 TYR B CA 1
ATOM 2464 C C . TYR B 1 99 ? -24.726 0.934 4.354 1.00 17.94 129 TYR B C 1
ATOM 2465 O O . TYR B 1 99 ? -24.694 1.026 5.590 1.00 14.79 129 TYR B O 1
ATOM 2474 N N . THR B 1 100 ? -25.779 0.480 3.678 1.00 16.30 130 THR B N 1
ATOM 2475 C CA . THR B 1 100 ? -26.955 -0.079 4.345 1.00 15.16 130 THR B CA 1
ATOM 2476 C C . THR B 1 100 ? -27.152 -1.520 3.882 1.00 14.23 130 THR B C 1
ATOM 2477 O O . THR B 1 100 ? -27.250 -1.797 2.679 1.00 15.74 130 THR B O 1
ATOM 2481 N N . VAL B 1 101 ? -27.185 -2.435 4.842 1.00 13.93 131 VAL B N 1
ATOM 2482 C CA . VAL B 1 101 ? -27.492 -3.833 4.571 1.00 13.59 131 VAL B CA 1
ATOM 2483 C C . VAL B 1 101 ? -28.962 -4.047 4.899 1.00 17.76 131 VAL B C 1
ATOM 2484 O O . VAL B 1 101 ? -29.437 -3.621 5.946 1.00 15.80 131 VAL B O 1
ATOM 2488 N N . SER B 1 102 ? -29.685 -4.699 3.999 1.00 12.49 132 SER B N 1
ATOM 2489 C CA . SER B 1 102 ? -31.124 -4.823 4.144 1.00 16.26 132 SER B CA 1
ATOM 2490 C C . SER B 1 102 ? -31.557 -6.273 3.965 1.00 15.72 132 SER B C 1
ATOM 2491 O O . SER B 1 102 ? -31.337 -6.870 2.900 1.00 14.06 132 SER B O 1
ATOM 2494 N N . LEU B 1 103 ? -32.138 -6.841 5.026 1.00 15.23 133 LEU B N 1
ATOM 2495 C CA . LEU B 1 103 ? -32.807 -8.131 4.950 1.00 15.96 133 LEU B CA 1
ATOM 2496 C C . LEU B 1 103 ? -34.240 -7.827 4.525 1.00 16.10 133 LEU B C 1
ATOM 2497 O O . LEU B 1 103 ? -34.942 -7.080 5.200 1.00 16.29 133 LEU B O 1
ATOM 2502 N N . GLN B 1 104 ? -34.664 -8.386 3.398 1.00 13.67 134 GLN B N 1
ATOM 2503 C CA . GLN B 1 104 ? -35.966 -8.057 2.832 1.00 13.90 134 GLN B CA 1
ATOM 2504 C C . GLN B 1 104 ? -36.771 -9.321 2.639 1.00 16.85 134 GLN B C 1
ATOM 2505 O O . GLN B 1 104 ? -36.248 -10.328 2.159 1.00 14.40 134 GLN B O 1
ATOM 2511 N N . VAL B 1 105 ? -38.038 -9.266 3.029 1.00 16.39 135 VAL B N 1
ATOM 2512 C CA . VAL B 1 105 ? -38.923 -10.423 2.955 1.00 16.07 135 VAL B CA 1
ATOM 2513 C C . VAL B 1 105 ? -40.194 -10.006 2.228 1.00 19.25 135 VAL B C 1
ATOM 2514 O O . VAL B 1 105 ? -40.804 -8.987 2.561 1.00 17.87 135 VAL B O 1
ATOM 2518 N N . VAL B 1 106 ? -40.577 -10.768 1.210 1.00 16.23 136 VAL B N 1
ATOM 2519 C CA . VAL B 1 106 ? -41.838 -10.525 0.527 1.00 16.77 136 VAL B CA 1
ATOM 2520 C C . VAL B 1 106 ? -42.731 -11.749 0.727 1.00 18.51 136 VAL B C 1
ATOM 2521 O O . VAL B 1 106 ? -42.447 -12.840 0.211 1.00 18.92 136 VAL B O 1
ATOM 2525 N N . ALA B 1 107 ? -43.804 -11.576 1.487 1.00 20.69 137 ALA B N 1
ATOM 2526 C CA . ALA B 1 107 ? -44.716 -12.685 1.735 1.00 19.96 137 ALA B CA 1
ATOM 2527 C C . ALA B 1 107 ? -45.515 -12.989 0.485 1.00 24.14 137 ALA B C 1
ATOM 2528 O O . ALA B 1 107 ? -45.629 -12.146 -0.411 1.00 19.96 137 ALA B O 1
ATOM 2530 N N . GLU B 1 108 ? -46.073 -14.195 0.432 1.00 20.87 138 GLU B N 1
ATOM 2531 C CA . GLU B 1 108 ? -46.896 -14.620 -0.690 1.00 25.79 138 GLU B CA 1
ATOM 2532 C C . GLU B 1 108 ? -48.023 -13.622 -0.962 1.00 24.48 138 GLU B C 1
ATOM 2533 O O . GLU B 1 108 ? -48.366 -13.378 -2.112 1.00 23.35 138 GLU B O 1
ATOM 2539 N N . ASN B 1 109 ? -48.574 -13.024 0.094 1.00 23.68 139 ASN B N 1
ATOM 2540 C CA . ASN B 1 109 ? -49.666 -12.058 -0.060 1.00 32.55 139 ASN B CA 1
ATOM 2541 C C . ASN B 1 109 ? -49.239 -10.661 -0.531 1.00 31.88 139 ASN B C 1
ATOM 2542 O O . ASN B 1 109 ? -50.071 -9.764 -0.647 1.00 25.89 139 ASN B O 1
ATOM 2547 N N . GLY B 1 110 ? -47.949 -10.471 -0.788 1.00 20.83 140 GLY B N 1
ATOM 2548 C CA . GLY B 1 110 ? -47.479 -9.193 -1.299 1.00 20.54 140 GLY B CA 1
ATOM 2549 C C . GLY B 1 110 ? -46.933 -8.250 -0.242 1.00 21.05 140 GLY B C 1
ATOM 2550 O O . GLY B 1 110 ? -46.365 -7.208 -0.573 1.00 19.11 140 GLY B O 1
ATOM 2551 N N . LYS B 1 111 ? -47.094 -8.610 1.030 1.00 21.12 141 LYS B N 1
ATOM 2552 C CA . LYS B 1 111 ? -46.616 -7.771 2.129 1.00 21.35 141 LYS B CA 1
ATOM 2553 C C . LYS B 1 111 ? -45.096 -7.764 2.194 1.00 20.51 141 LYS B C 1
ATOM 2554 O O . LYS B 1 111 ? -44.459 -8.807 2.042 1.00 19.53 141 LYS B O 1
ATOM 2560 N N . VAL B 1 112 ? -44.512 -6.587 2.407 1.00 19.00 142 VAL B N 1
ATOM 2561 C CA . VAL B 1 112 ? -43.050 -6.449 2.397 1.00 17.89 142 VAL B CA 1
ATOM 2562 C C . VAL B 1 112 ? -42.532 -6.173 3.813 1.00 24.06 142 VAL B C 1
ATOM 2563 O O . VAL B 1 112 ? -43.110 -5.365 4.552 1.00 22.99 142 VAL B O 1
ATOM 2567 N N . PHE B 1 113 ? -41.476 -6.875 4.215 1.00 24.77 143 PHE B N 1
ATOM 2568 C CA . PHE B 1 113 ? -40.893 -6.664 5.538 1.00 21.27 143 PHE B CA 1
ATOM 2569 C C . PHE B 1 113 ? -39.400 -6.450 5.351 1.00 23.77 143 PHE B C 1
ATOM 2570 O O . PHE B 1 113 ? -38.774 -7.123 4.529 1.00 23.49 143 PHE B O 1
ATOM 2578 N N . LYS B 1 114 ? -38.832 -5.498 6.088 1.00 20.74 144 LYS B N 1
ATOM 2579 C CA . LYS B 1 114 ? -37.417 -5.151 5.930 1.00 23.04 144 LYS B CA 1
ATOM 2580 C C . LYS B 1 114 ? -36.749 -4.964 7.293 1.00 24.95 144 LYS B C 1
ATOM 2581 O O . LYS B 1 114 ? -37.359 -4.435 8.215 1.00 22.65 144 LYS B O 1
ATOM 2587 N N . ALA B 1 115 ? -35.510 -5.427 7.429 1.00 17.92 145 ALA B N 1
ATOM 2588 C CA . ALA B 1 115 ? -34.701 -5.090 8.596 1.00 19.88 145 ALA B CA 1
ATOM 2589 C C . ALA B 1 115 ? -33.353 -4.604 8.085 1.00 19.32 145 ALA B C 1
ATOM 2590 O O . ALA B 1 115 ? -32.657 -5.335 7.372 1.00 17.49 145 ALA B O 1
ATOM 2592 N N . ASN B 1 116 ? -32.994 -3.368 8.428 1.00 17.72 146 ASN B N 1
ATOM 2593 C CA . ASN B 1 116 ? -31.745 -2.772 7.934 1.00 19.28 146 ASN B CA 1
ATOM 2594 C C . ASN B 1 116 ? -30.724 -2.540 9.033 1.00 19.39 146 ASN B C 1
ATOM 2595 O O . ASN B 1 116 ? -31.087 -2.306 10.174 1.00 15.71 146 ASN B O 1
ATOM 2600 N N . GLN B 1 117 ? -29.445 -2.579 8.677 1.00 14.51 147 GLN B N 1
ATOM 2601 C CA . GLN B 1 117 ? -28.382 -2.143 9.580 1.00 16.41 147 GLN B CA 1
ATOM 2602 C C . GLN B 1 117 ? -27.337 -1.433 8.743 1.00 18.17 147 GLN B C 1
ATOM 2603 O O . GLN B 1 117 ? -27.170 -1.754 7.572 1.00 20.18 147 GLN B O 1
ATOM 2609 N N . GLU B 1 118 ? -26.614 -0.490 9.337 1.00 15.09 148 GLU B N 1
ATOM 2610 C CA . GLU B 1 118 ? -25.595 0.246 8.587 1.00 16.84 148 GLU B CA 1
ATOM 2611 C C . GLU B 1 118 ? -24.187 -0.174 8.969 1.00 22.88 148 GLU B C 1
ATOM 2612 O O . GLU B 1 118 ? -23.935 -0.594 10.101 1.00 18.19 148 GLU B O 1
ATOM 2618 N N . PHE B 1 119 ? -23.271 -0.074 8.012 1.00 18.50 149 PHE B N 1
ATOM 2619 C CA . PHE B 1 119 ? -21.847 -0.120 8.320 1.00 17.94 149 PHE B CA 1
ATOM 2620 C C . PHE B 1 119 ? -21.149 1.005 7.575 1.00 18.86 149 PHE B C 1
ATOM 2621 O O . PHE B 1 119 ? -21.686 1.537 6.595 1.00 16.49 149 PHE B O 1
ATOM 2629 N N . VAL B 1 120 ? -19.970 1.394 8.048 1.00 16.80 150 VAL B N 1
ATOM 2630 C CA . VAL B 1 120 ? -19.203 2.412 7.335 1.00 17.23 150 VAL B CA 1
ATOM 2631 C C . VAL B 1 120 ? -17.857 1.840 6.901 1.00 19.55 150 VAL B C 1
ATOM 2632 O O . VAL B 1 120 ? -17.353 0.895 7.504 1.00 17.33 150 VAL B O 1
ATOM 2636 N N . LYS B 1 121 ? -17.297 2.414 5.842 1.00 15.91 151 LYS B N 1
ATOM 2637 C CA . LYS B 1 121 ? -16.006 2.007 5.314 1.00 16.07 151 LYS B CA 1
ATOM 2638 C C . LYS B 1 121 ? -15.146 3.250 5.194 1.00 16.88 151 LYS B C 1
ATOM 2639 O O . LYS B 1 121 ? -15.517 4.193 4.490 1.00 16.98 151 LYS B O 1
ATOM 2645 N N . GLY B 1 122 ? -14.030 3.279 5.917 1.00 17.62 152 GLY B N 1
ATOM 2646 C CA . GLY B 1 122 ? -13.066 4.366 5.790 1.00 20.13 152 GLY B CA 1
ATOM 2647 C C . GLY B 1 122 ? -13.464 5.701 6.401 1.00 24.41 152 GLY B C 1
ATOM 2648 O O . GLY B 1 122 ? -12.765 6.702 6.227 1.00 27.75 152 GLY B O 1
ATOM 2649 N N . VAL B 1 123 ? -14.596 5.731 7.097 1.00 22.62 153 VAL B N 1
ATOM 2650 C CA . VAL B 1 123 ? -15.029 6.935 7.802 1.00 23.69 153 VAL B CA 1
ATOM 2651 C C . VAL B 1 123 ? -15.457 6.509 9.195 1.00 26.81 153 VAL B C 1
ATOM 2652 O O . VAL B 1 123 ? -15.680 5.320 9.427 1.00 23.95 153 VAL B O 1
ATOM 2656 N N . ASP B 1 124 ? -15.554 7.458 10.125 1.00 25.88 154 ASP B N 1
ATOM 2657 C CA . ASP B 1 124 ? -15.927 7.132 11.502 1.00 30.18 154 ASP B CA 1
ATOM 2658 C C . ASP B 1 124 ? -17.415 6.836 11.624 1.00 31.94 154 ASP B C 1
ATOM 2659 O O . ASP B 1 124 ? -18.238 7.446 10.937 1.00 29.46 154 ASP B O 1
ATOM 2664 N N . LEU B 1 125 ? -17.756 5.897 12.502 1.00 32.56 155 LEU B N 1
ATOM 2665 C CA . LEU B 1 125 ? -19.133 5.416 12.612 1.00 40.04 155 LEU B CA 1
ATOM 2666 C C . LEU B 1 125 ? -20.102 6.499 13.094 1.00 41.74 155 LEU B C 1
ATOM 2667 O O . LEU B 1 125 ? -21.204 6.646 12.564 1.00 51.20 155 LEU B O 1
ATOM 2672 N N . ASN B 1 126 ? -19.687 7.267 14.088 1.00 27.92 156 ASN B N 1
ATOM 2673 C CA . ASN B 1 126 ? -20.616 8.197 14.718 1.00 52.38 156 ASN B CA 1
ATOM 2674 C C . ASN B 1 126 ? -20.291 9.643 14.384 1.00 56.47 156 ASN B C 1
ATOM 2675 O O . ASN B 1 126 ? -20.312 10.512 15.254 1.00 62.95 156 ASN B O 1
ATOM 2680 N N . SER B 1 127 ? -19.990 9.892 13.114 1.00 46.09 157 SER B N 1
ATOM 2681 C CA . SER B 1 127 ? -19.583 11.220 12.682 1.00 42.35 157 SER B CA 1
ATOM 2682 C C . SER B 1 127 ? -20.410 11.661 11.489 1.00 36.32 157 SER B C 1
ATOM 2683 O O . SER B 1 127 ? -20.902 10.829 10.728 1.00 31.62 157 SER B O 1
ATOM 2686 N N . LEU B 1 128 ? -20.570 12.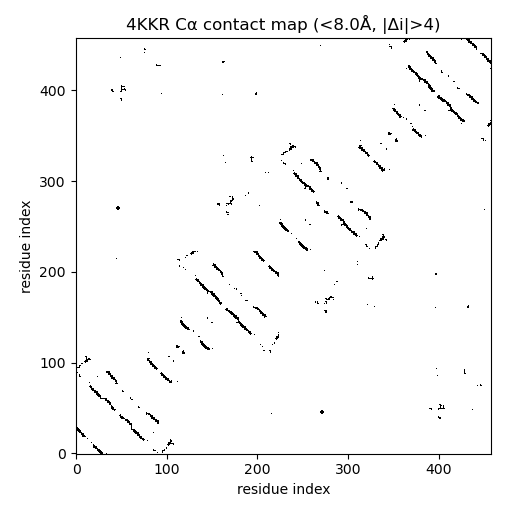973 11.338 1.00 31.56 158 LEU B N 1
ATOM 2687 C CA . LEU B 1 128 ? -21.280 13.532 10.195 1.00 26.58 158 LEU B CA 1
ATOM 2688 C C . LEU B 1 128 ? -20.539 13.207 8.917 1.00 24.80 158 LEU B C 1
ATOM 2689 O O . LEU B 1 128 ? -19.316 13.070 8.930 1.00 26.18 158 LEU B O 1
ATOM 2694 N N . PRO B 1 129 ? -21.281 13.074 7.807 1.00 22.90 159 PRO B N 1
ATOM 2695 C CA . PRO B 1 129 ? -20.676 13.014 6.473 1.00 26.21 159 PRO B CA 1
ATOM 2696 C C . PRO B 1 129 ? -19.837 14.272 6.291 1.00 28.95 159 PRO B C 1
ATOM 2697 O O . PRO B 1 129 ? -20.211 15.326 6.802 1.00 23.25 159 PRO B O 1
ATOM 2701 N N . GLU B 1 130 ? -18.715 14.179 5.594 1.00 21.33 160 GLU B N 1
ATOM 2702 C CA . GLU B 1 130 ? -17.821 15.314 5.539 1.00 26.90 160 GLU B CA 1
ATOM 2703 C C . GLU B 1 130 ? -17.093 15.386 4.197 1.00 27.72 160 GLU B C 1
ATOM 2704 O O . GLU B 1 130 ? -16.835 14.353 3.576 1.00 23.70 160 GLU B O 1
ATOM 2710 N N . LEU B 1 131 ? -16.792 16.605 3.745 1.00 25.26 161 LEU B N 1
ATOM 2711 C CA . LEU B 1 131 ? -15.852 16.815 2.642 1.00 23.16 161 LEU B CA 1
ATOM 2712 C C . LEU B 1 131 ? -14.612 17.502 3.191 1.00 26.15 161 LEU B C 1
ATOM 2713 O O . LEU B 1 131 ? -14.540 18.740 3.219 1.00 23.53 161 LEU B O 1
ATOM 2718 N N . ASN B 1 132 ? -13.647 16.701 3.637 1.00 25.73 162 ASN B N 1
ATOM 2719 C CA . ASN B 1 132 ? -12.372 17.218 4.133 1.00 26.83 162 ASN B CA 1
ATOM 2720 C C . ASN B 1 132 ? -12.510 18.412 5.089 1.00 26.74 162 ASN B C 1
ATOM 2721 O O . ASN B 1 132 ? -11.977 19.496 4.831 1.00 29.17 162 ASN B O 1
ATOM 2726 N N . GLY B 1 133 ? -13.239 18.221 6.183 1.00 26.73 163 GLY B N 1
ATOM 2727 C CA . GLY B 1 133 ? -13.346 19.260 7.196 1.00 30.23 163 GLY B CA 1
ATOM 2728 C C . GLY B 1 133 ? -14.643 20.041 7.122 1.00 26.97 163 GLY B C 1
ATOM 2729 O O . GLY B 1 133 ? -15.052 20.669 8.102 1.00 27.36 163 GLY B O 1
ATOM 2730 N N . LEU B 1 134 ? -15.287 20.017 5.959 1.00 24.50 164 LEU B N 1
ATOM 2731 C CA . LEU B 1 134 ? -16.614 20.605 5.816 1.00 25.30 164 LEU B CA 1
ATOM 2732 C C . LEU B 1 134 ? -17.674 19.551 6.129 1.00 24.73 164 LEU B C 1
ATOM 2733 O O . LEU B 1 134 ? -17.912 18.663 5.319 1.00 24.00 164 LEU B O 1
ATOM 2738 N N . THR B 1 135 ? -18.310 19.644 7.293 1.00 20.70 165 THR B N 1
ATOM 2739 C CA . THR B 1 135 ? -19.275 18.619 7.696 1.00 20.86 165 THR B CA 1
ATOM 2740 C C . THR B 1 135 ? -20.684 18.930 7.197 1.00 26.94 165 THR B C 1
ATOM 2741 O O . THR B 1 135 ? -21.084 20.092 7.093 1.00 26.92 165 THR B O 1
ATOM 2745 N N . ILE B 1 136 ? -21.439 17.877 6.909 1.00 20.89 166 ILE B N 1
ATOM 2746 C CA . ILE B 1 136 ? -22.758 18.009 6.302 1.00 20.22 166 ILE B CA 1
ATOM 2747 C C . ILE B 1 136 ? -23.826 17.415 7.216 1.00 25.30 166 ILE B C 1
ATOM 2748 O O . ILE B 1 136 ? -23.864 16.202 7.433 1.00 25.84 166 ILE B O 1
ATOM 2753 N N . ASP B 1 137 ? -24.690 18.275 7.752 1.00 21.09 167 ASP B N 1
ATOM 2754 C CA . ASP B 1 137 ? -25.712 17.851 8.705 1.00 16.61 167 ASP B CA 1
ATOM 2755 C C . ASP B 1 137 ? -27.093 18.126 8.119 1.00 17.70 167 ASP B C 1
ATOM 2756 O O . ASP B 1 137 ? -27.603 19.250 8.177 1.00 18.52 167 ASP B O 1
ATOM 2761 N N . ILE B 1 138 ? -27.691 17.097 7.537 1.00 17.44 168 ILE B N 1
ATOM 2762 C CA . ILE B 1 138 ? -28.990 17.232 6.886 1.00 19.32 168 ILE B CA 1
ATOM 2763 C C . ILE B 1 138 ? -29.967 16.263 7.549 1.00 20.24 168 ILE B C 1
ATOM 2764 O O . ILE B 1 138 ? -29.687 15.068 7.655 1.00 23.15 168 ILE B O 1
ATOM 2769 N N . LYS B 1 139 ? -31.102 16.784 8.012 1.00 18.41 169 LYS B N 1
ATOM 2770 C CA . LYS B 1 139 ? -32.046 15.995 8.812 1.00 21.43 169 LYS B CA 1
ATOM 2771 C C . LYS B 1 139 ? -33.493 16.277 8.435 1.00 22.93 169 LYS B C 1
ATOM 2772 O O . LYS B 1 139 ? -33.840 17.400 8.057 1.00 16.35 169 LYS B O 1
ATOM 2778 N N . ASN B 1 140 ? -34.324 15.245 8.541 1.00 18.31 170 ASN B N 1
ATOM 2779 C CA . ASN B 1 140 ? -35.772 15.397 8.538 1.00 15.34 170 ASN B CA 1
ATOM 2780 C C . ASN B 1 140 ? -36.124 16.201 9.796 1.00 18.35 170 ASN B C 1
ATOM 2781 O O . ASN B 1 140 ? -35.996 15.690 10.906 1.00 16.64 170 ASN B O 1
ATOM 2786 N N . GLN B 1 141 ? -36.555 17.452 9.635 1.00 17.16 171 GLN B N 1
ATOM 2787 C CA . GLN B 1 141 ? -36.620 18.384 10.772 1.00 14.18 171 GLN B CA 1
ATOM 2788 C C . GLN B 1 141 ? -37.451 17.879 11.952 1.00 22.15 171 GLN B C 1
ATOM 2789 O O . GLN B 1 141 ? -37.006 17.920 13.109 1.00 15.63 171 GLN B O 1
ATOM 2795 N N . PHE B 1 142 ? -38.648 17.383 11.665 1.00 16.23 172 PHE B N 1
ATOM 2796 C CA . PHE B 1 142 ? -39.547 16.950 12.735 1.00 17.62 172 PHE B CA 1
ATOM 2797 C C . PHE B 1 142 ? -39.743 15.435 12.788 1.00 16.84 172 PHE B C 1
ATOM 2798 O O . PHE B 1 142 ? -40.667 14.946 13.442 1.00 17.51 172 PHE B O 1
ATOM 2806 N N . GLY B 1 143 ? -38.877 14.693 12.110 1.00 15.57 173 GLY B N 1
ATOM 2807 C CA . GLY B 1 143 ? -38.967 13.237 12.129 1.00 18.91 173 GLY B CA 1
ATOM 2808 C C . GLY B 1 143 ? -40.268 12.724 11.536 1.00 18.69 173 GLY B C 1
ATOM 2809 O O . GLY B 1 143 ? -40.900 11.811 12.074 1.00 18.21 173 GLY B O 1
ATOM 2810 N N . ILE B 1 144 ? -40.680 13.316 10.423 1.00 13.70 174 ILE B N 1
ATOM 2811 C CA . ILE B 1 144 ? -41.917 12.904 9.775 1.00 13.64 174 ILE B CA 1
ATOM 2812 C C . ILE B 1 144 ? -41.566 11.856 8.707 1.00 15.85 174 ILE B C 1
ATOM 2813 O O . ILE B 1 144 ? -41.034 12.188 7.645 1.00 17.36 174 ILE B O 1
ATOM 2818 N N . ASN B 1 145 ? -41.859 10.593 9.003 1.00 16.25 175 ASN B N 1
ATOM 2819 C CA . ASN B 1 145 ? -41.415 9.477 8.166 1.00 19.06 175 ASN B CA 1
ATOM 2820 C C . ASN B 1 145 ? -42.401 9.098 7.078 1.00 18.06 175 ASN B C 1
ATOM 2821 O O . ASN B 1 145 ? -42.068 8.326 6.185 1.00 13.79 175 ASN B O 1
ATOM 2826 N N . SER B 1 146 ? -43.622 9.615 7.165 1.00 14.77 176 SER B N 1
ATOM 2827 C CA . SER B 1 146 ? -44.633 9.311 6.159 1.00 14.16 176 SER B CA 1
ATOM 2828 C C . SER B 1 146 ? -45.653 10.429 6.034 1.00 15.44 176 SER B C 1
ATOM 2829 O O . SER B 1 146 ? -45.797 11.244 6.952 1.00 15.28 176 SER B O 1
ATOM 2832 N N . VAL B 1 147 ? -46.343 10.476 4.893 1.00 13.56 177 VAL B N 1
ATOM 2833 C CA . VAL B 1 147 ? -47.446 11.423 4.704 1.00 14.35 177 VAL B CA 1
ATOM 2834 C C . VAL B 1 147 ? -48.676 10.696 4.185 1.00 16.33 177 VAL B C 1
ATOM 2835 O O . VAL B 1 147 ? -48.573 9.623 3.580 1.00 14.60 177 VAL B O 1
ATOM 2839 N N . GLU B 1 148 ? -49.839 11.285 4.431 1.00 17.16 178 GLU B N 1
ATOM 2840 C CA . GLU B 1 148 ? -51.109 10.730 3.971 1.00 22.56 178 GLU B CA 1
ATOM 2841 C C . GLU B 1 148 ? -51.195 10.676 2.457 1.00 18.84 178 GLU B C 1
ATOM 2842 O O . GLU B 1 148 ? -50.551 11.463 1.760 1.00 14.59 178 GLU B O 1
ATOM 2848 N N . SER B 1 149 ? -52.029 9.773 1.948 1.00 17.38 179 SER B N 1
ATOM 2849 C CA . SER B 1 149 ? -52.237 9.674 0.509 1.00 20.91 179 SER B CA 1
ATOM 2850 C C . SER B 1 149 ? -52.824 10.975 -0.028 1.00 20.47 179 SER B C 1
ATOM 2851 O O . SER B 1 149 ? -52.620 11.318 -1.189 1.00 16.25 179 SER B O 1
ATOM 2854 N N . THR B 1 150 ? -53.550 11.699 0.820 1.00 16.57 180 THR B N 1
ATOM 2855 C CA . THR B 1 150 ? -54.143 12.973 0.407 1.00 16.40 180 THR B CA 1
ATOM 2856 C C . THR B 1 150 ? -53.142 14.133 0.386 1.00 19.52 180 THR B C 1
ATOM 2857 O O . THR B 1 150 ? -53.502 15.268 0.044 1.00 20.51 180 THR B O 1
ATOM 2861 N N . GLY B 1 151 ? -51.895 13.851 0.757 1.00 17.44 181 GLY B N 1
ATOM 2862 C CA . GLY B 1 151 ? -50.833 14.841 0.662 1.00 17.47 181 GLY B CA 1
ATOM 2863 C C . GLY B 1 151 ? -50.240 15.306 1.987 1.00 18.59 181 GLY B C 1
ATOM 2864 O O . GLY B 1 151 ? -50.910 15.295 3.022 1.00 14.66 181 GLY B O 1
ATOM 2865 N N . GLY B 1 152 ? -48.977 15.723 1.958 1.00 14.84 182 GLY B N 1
ATOM 2866 C CA . GLY B 1 152 ? -48.336 16.256 3.149 1.00 17.35 182 GLY B CA 1
ATOM 2867 C C . GLY B 1 152 ? -47.039 16.955 2.790 1.00 16.14 182 GLY B C 1
ATOM 2868 O O . GLY B 1 152 ? -46.518 16.777 1.689 1.00 17.89 182 GLY B O 1
ATOM 2869 N N . PHE B 1 153 ? -46.503 17.725 3.732 1.00 15.08 183 PHE B N 1
ATOM 2870 C CA . PHE B 1 153 ? -45.295 18.506 3.498 1.00 12.99 183 PHE B CA 1
ATOM 2871 C C . PHE B 1 153 ? -44.260 18.120 4.549 1.00 13.99 183 PHE B C 1
ATOM 2872 O O . PHE B 1 153 ? -44.599 17.935 5.714 1.00 13.86 183 PHE B O 1
ATOM 2880 N N . VAL B 1 154 ? -43.001 17.969 4.134 1.00 12.54 184 VAL B N 1
ATOM 2881 C CA . VAL B 1 154 ? -41.944 17.551 5.049 1.00 16.58 184 VAL B CA 1
ATOM 2882 C C . VAL B 1 154 ? -40.735 18.472 4.926 1.00 17.22 184 VAL B C 1
ATOM 2883 O O . VAL B 1 154 ? -40.106 18.546 3.866 1.00 13.35 184 VAL B O 1
ATOM 2887 N N . PRO B 1 155 ? -40.432 19.212 5.999 1.00 15.20 185 PRO B N 1
ATOM 2888 C CA . PRO B 1 155 ? -39.259 20.094 5.989 1.00 16.84 185 PRO B CA 1
ATOM 2889 C C . PRO B 1 155 ? -37.963 19.403 6.437 1.00 17.78 185 PRO B C 1
ATOM 2890 O O . PRO B 1 155 ? -37.990 18.519 7.312 1.00 13.64 185 PRO B O 1
ATOM 2894 N N . PHE B 1 156 ? -36.848 19.815 5.831 1.00 14.05 186 PHE B N 1
ATOM 2895 C CA . PHE B 1 156 ? -35.518 19.282 6.132 1.00 14.21 186 PHE B CA 1
ATOM 2896 C C . PHE B 1 156 ? -34.572 20.408 6.527 1.00 15.69 186 PHE B C 1
ATOM 2897 O O . PHE B 1 156 ? -34.565 21.465 5.895 1.00 16.44 186 PHE B O 1
ATOM 2905 N N . THR B 1 157 ? -33.771 20.197 7.569 1.00 15.17 187 THR B N 1
ATOM 2906 C CA . THR B 1 157 ? -32.768 21.193 7.940 1.00 18.34 187 THR B CA 1
ATOM 2907 C C . THR B 1 157 ? -31.446 20.869 7.248 1.00 17.69 187 THR B C 1
ATOM 2908 O O . THR B 1 157 ? -31.088 19.700 7.083 1.00 19.31 187 THR B O 1
ATOM 2912 N N . VAL B 1 158 ? -30.731 21.908 6.835 1.00 20.61 188 VAL B N 1
ATOM 2913 C CA . VAL B 1 158 ? -29.453 21.754 6.149 1.00 19.51 188 VAL B CA 1
ATOM 2914 C C . VAL B 1 158 ? -28.433 22.633 6.847 1.00 21.88 188 VAL B C 1
ATOM 2915 O O . VAL B 1 158 ? -28.591 23.850 6.897 1.00 20.78 188 VAL B O 1
ATOM 2919 N N . ASP B 1 159 ? -27.390 22.023 7.393 1.00 19.66 189 ASP B N 1
ATOM 2920 C CA . ASP B 1 159 ? -26.334 22.784 8.052 1.00 21.35 189 ASP B CA 1
ATOM 2921 C C . ASP B 1 159 ? -24.977 22.276 7.582 1.00 22.85 189 ASP B C 1
ATOM 2922 O O . ASP B 1 159 ? -24.632 21.112 7.827 1.00 19.60 189 ASP B O 1
ATOM 2927 N N . LEU B 1 160 ? -24.227 23.125 6.877 1.00 18.38 190 LEU B N 1
ATOM 2928 C CA . LEU B 1 160 ? -22.879 22.764 6.436 1.00 21.40 190 LEU B CA 1
ATOM 2929 C C . LEU B 1 160 ? -21.864 23.549 7.249 1.00 24.08 190 LEU B C 1
ATOM 2930 O O . LEU B 1 160 ? -21.777 24.771 7.113 1.00 27.02 190 LEU B O 1
ATOM 2935 N N . ASN B 1 161 ? -21.089 22.857 8.079 1.00 21.83 191 ASN B N 1
ATOM 2936 C CA . ASN B 1 161 ? -20.133 23.537 8.953 1.00 23.61 191 ASN B CA 1
ATOM 2937 C C . ASN B 1 161 ? -18.731 23.476 8.377 1.00 25.46 191 ASN B C 1
ATOM 2938 O O . ASN B 1 161 ? -18.162 22.390 8.229 1.00 26.30 191 ASN B O 1
ATOM 2943 N N . ASN B 1 162 ? -18.176 24.638 8.043 1.00 23.51 192 ASN B N 1
ATOM 2944 C CA . ASN B 1 162 ? -16.834 24.688 7.473 1.00 26.81 192 ASN B CA 1
ATOM 2945 C C . ASN B 1 162 ? -15.754 24.695 8.541 1.00 27.19 192 ASN B C 1
ATOM 2946 O O . ASN B 1 162 ? -15.352 25.756 9.020 1.00 35.78 192 ASN B O 1
ATOM 2951 N N . GLY B 1 163 ? -15.264 23.508 8.883 1.00 28.65 193 GLY B N 1
ATOM 2952 C CA . GLY B 1 163 ? -14.218 23.369 9.878 1.00 32.23 193 GLY B CA 1
ATOM 2953 C C . GLY B 1 163 ? -12.815 23.504 9.322 1.00 35.19 193 GLY B C 1
ATOM 2954 O O . GLY B 1 163 ? -11.843 23.242 10.030 1.00 32.67 193 GLY B O 1
ATOM 2955 N N . ARG B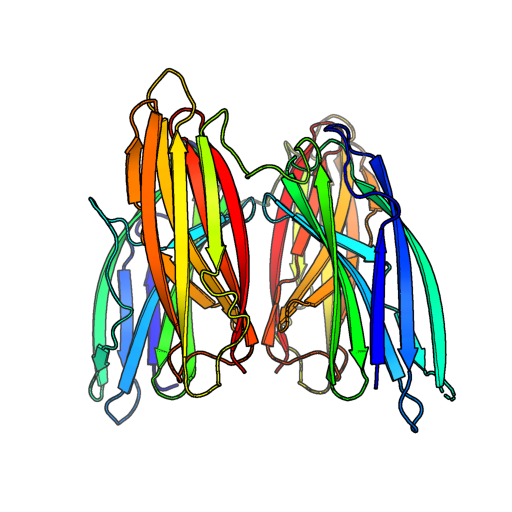 1 164 ? -12.700 23.903 8.057 1.00 33.04 194 ARG B N 1
ATOM 2956 C CA . ARG B 1 164 ? -11.393 24.105 7.438 1.00 32.73 194 ARG B CA 1
ATOM 2957 C C . ARG B 1 164 ? -10.799 25.449 7.819 1.00 36.41 194 ARG B C 1
ATOM 2958 O O . ARG B 1 164 ? -11.481 26.303 8.394 1.00 34.52 194 ARG B O 1
ATOM 2966 N N . GLU B 1 165 ? -9.530 25.640 7.467 1.00 34.95 195 GLU B N 1
ATOM 2967 C CA . GLU B 1 165 ? -8.835 26.895 7.729 1.00 35.02 195 GLU B CA 1
ATOM 2968 C C . GLU B 1 165 ? -9.138 27.939 6.658 1.00 37.93 195 GLU B C 1
ATOM 2969 O O . GLU B 1 165 ? -9.038 29.140 6.906 1.00 38.90 195 GLU B O 1
ATOM 2975 N N . GLY B 1 166 ? -9.513 27.476 5.469 1.00 35.42 196 GLY B N 1
ATOM 2976 C CA . GLY B 1 166 ? -9.853 28.376 4.382 1.00 33.85 196 GLY B CA 1
ATOM 2977 C C . GLY B 1 166 ? -11.324 28.286 4.032 1.00 33.65 196 GLY B C 1
ATOM 2978 O O . GLY B 1 166 ? -12.062 27.474 4.607 1.00 35.21 196 GLY B O 1
ATOM 2979 N N . GLU B 1 167 ? -11.768 29.109 3.087 1.00 32.35 197 GLU B N 1
ATOM 2980 C CA . GLU B 1 167 ? -13.181 29.092 2.721 1.00 40.54 197 GLU B CA 1
ATOM 2981 C C . GLU B 1 167 ? -13.516 27.873 1.865 1.00 38.47 197 GLU B C 1
ATOM 2982 O O . GLU B 1 167 ? -12.666 27.357 1.130 1.00 39.60 197 GLU B O 1
ATOM 2988 N N . ALA B 1 168 ? -14.754 27.407 1.972 1.00 27.85 198 ALA B N 1
ATOM 2989 C CA . ALA B 1 168 ? -15.204 26.285 1.168 1.00 28.78 198 ALA B CA 1
ATOM 2990 C C . ALA B 1 168 ? -16.157 26.778 0.085 1.00 32.74 198 ALA B C 1
ATOM 2991 O O . ALA B 1 168 ? -17.047 27.584 0.353 1.00 36.69 198 ALA B O 1
ATOM 2993 N N . ASN B 1 169 ? -15.954 26.311 -1.142 1.00 29.66 199 ASN B N 1
ATOM 2994 C CA . ASN B 1 169 ? -16.863 26.626 -2.239 1.00 28.72 199 ASN B CA 1
ATOM 2995 C C . ASN B 1 169 ? -17.652 25.385 -2.585 1.00 26.89 199 ASN B C 1
ATOM 2996 O O . ASN B 1 169 ? -17.081 24.404 -3.074 1.00 24.86 199 ASN B O 1
ATOM 3001 N N . VAL B 1 170 ? -18.957 25.411 -2.331 1.00 22.09 200 VAL B N 1
ATOM 3002 C CA . VAL B 1 170 ? -19.764 24.210 -2.531 1.00 24.13 200 VAL B CA 1
ATOM 3003 C C . VAL B 1 170 ? -20.946 24.406 -3.465 1.00 25.32 200 VAL B C 1
ATOM 3004 O O . VAL B 1 170 ? -21.397 25.531 -3.703 1.00 26.45 200 VAL B O 1
ATOM 3008 N N . GLU B 1 171 ? -21.423 23.298 -4.017 1.00 22.82 201 GLU B N 1
ATOM 3009 C CA . GLU B 1 171 ? -22.667 23.296 -4.757 1.00 21.73 201 GLU B CA 1
ATOM 3010 C C . GLU B 1 171 ? -23.599 22.318 -4.078 1.00 19.64 201 GLU B C 1
ATOM 3011 O O . GLU B 1 171 ? -23.175 21.238 -3.655 1.00 19.77 201 GLU B O 1
ATOM 3017 N N . PHE B 1 172 ? -24.869 22.695 -3.974 1.00 18.98 202 PHE B N 1
ATOM 3018 C CA . PHE B 1 172 ? -25.835 21.925 -3.204 1.00 15.96 202 PHE B CA 1
ATOM 3019 C C . PHE B 1 172 ? -27.134 21.754 -3.978 1.00 19.39 202 PHE B C 1
ATOM 3020 O O . PHE B 1 172 ? -27.582 22.681 -4.652 1.00 20.46 202 PHE B O 1
ATOM 3028 N N . TRP B 1 173 ? -27.745 20.575 -3.877 1.00 17.66 203 TRP B N 1
ATOM 3029 C CA . TRP B 1 173 ? -29.090 20.382 -4.406 1.00 14.04 203 TRP B CA 1
ATOM 3030 C C . TRP B 1 173 ? -29.767 19.199 -3.735 1.00 14.99 203 TRP B C 1
ATOM 3031 O O . TRP B 1 173 ? -29.110 18.413 -3.052 1.00 18.55 203 TRP B O 1
ATOM 3042 N N . MET B 1 174 ? -31.081 19.085 -3.926 1.00 16.95 204 MET B N 1
ATOM 3043 C CA . MET B 1 174 ? -31.847 17.954 -3.407 1.00 15.89 204 MET B CA 1
ATOM 3044 C C . MET B 1 174 ? -32.910 17.548 -4.407 1.00 16.86 204 MET B C 1
ATOM 3045 O O . MET B 1 174 ? -33.496 18.401 -5.090 1.00 13.71 204 MET B O 1
ATOM 3050 N N . THR B 1 175 ? -33.175 16.247 -4.480 1.00 13.83 205 THR B N 1
ATOM 3051 C CA . THR B 1 175 ? -34.318 15.739 -5.230 1.00 14.84 205 THR B CA 1
ATOM 3052 C C . THR B 1 175 ? -35.003 14.672 -4.397 1.00 14.68 205 THR B C 1
ATOM 3053 O O . THR B 1 175 ? -34.442 14.192 -3.401 1.00 16.44 205 THR B O 1
ATOM 3057 N N . ALA B 1 176 ? -36.203 14.285 -4.817 1.00 11.80 206 ALA B N 1
ATOM 3058 C CA . ALA B 1 176 ? -36.902 13.160 -4.198 1.00 14.02 206 ALA B CA 1
ATOM 3059 C C . ALA B 1 176 ? -37.035 12.067 -5.239 1.00 14.90 206 ALA B C 1
ATOM 3060 O O . ALA B 1 176 ? -37.727 12.243 -6.241 1.00 15.45 206 ALA B O 1
ATOM 3062 N N . VAL B 1 177 ? -36.349 10.953 -5.011 1.00 12.75 207 VAL B N 1
ATOM 3063 C CA . VAL B 1 177 ? -36.351 9.857 -5.960 1.00 11.31 207 VAL B CA 1
ATOM 3064 C C . VAL B 1 177 ? -37.462 8.911 -5.528 1.00 17.15 207 VAL B C 1
ATOM 3065 O O . VAL B 1 177 ? -37.360 8.264 -4.482 1.00 15.26 207 VAL B O 1
ATOM 3069 N N . GLY B 1 178 ? -38.535 8.864 -6.312 1.00 14.59 208 GLY B N 1
ATOM 3070 C CA . GLY B 1 178 ? -39.773 8.236 -5.875 1.00 13.66 208 GLY B CA 1
ATOM 3071 C C . GLY B 1 178 ? -40.233 7.095 -6.763 1.00 13.46 208 GLY B C 1
ATOM 3072 O O . GLY B 1 178 ? -39.473 6.621 -7.624 1.00 15.04 208 GLY B O 1
ATOM 3073 N N . PRO B 1 179 ? -41.480 6.637 -6.555 1.00 12.39 209 PRO B N 1
ATOM 3074 C CA . PRO B 1 179 ? -42.066 5.559 -7.359 1.00 12.91 209 PRO B CA 1
ATOM 3075 C C . PRO B 1 179 ? -42.224 6.014 -8.813 1.00 17.71 209 PRO B C 1
ATOM 3076 O O . PRO B 1 179 ? -42.132 7.215 -9.091 1.00 16.44 209 PRO B O 1
ATOM 3080 N N . ASP B 1 180 ? -42.470 5.065 -9.712 1.00 13.55 210 ASP B N 1
ATOM 3081 C CA . ASP B 1 180 ? -42.745 5.369 -11.119 1.00 18.01 210 ASP B CA 1
ATOM 3082 C C . ASP B 1 180 ? -41.620 6.160 -11.783 1.00 18.42 210 ASP B C 1
ATOM 3083 O O . ASP B 1 180 ? -41.865 6.919 -12.717 1.00 17.32 210 ASP B O 1
ATOM 3088 N N . GLY B 1 181 ? -40.395 5.986 -11.294 1.00 18.53 211 GLY B N 1
ATOM 3089 C CA . GLY B 1 181 ? -39.240 6.642 -11.881 1.00 17.82 211 GLY B CA 1
ATOM 3090 C C . GLY B 1 181 ? -39.205 8.143 -11.671 1.00 19.27 211 GLY B C 1
ATOM 3091 O O . GLY B 1 181 ? -38.438 8.853 -12.330 1.00 16.40 211 GLY B O 1
ATOM 3092 N N . LEU B 1 182 ? -40.010 8.649 -10.744 1.00 14.13 212 LEU B N 1
ATOM 3093 C CA . LEU B 1 182 ? -40.015 10.087 -10.513 1.00 12.28 212 LEU B CA 1
ATOM 3094 C C . LEU B 1 182 ? -38.737 10.552 -9.833 1.00 14.51 212 LEU B C 1
ATOM 3095 O O . LEU B 1 182 ? -38.230 9.899 -8.912 1.00 13.28 212 LEU B O 1
ATOM 3100 N N . ILE B 1 183 ? -38.209 11.675 -10.315 1.00 15.12 213 ILE B N 1
ATOM 3101 C CA . ILE B 1 183 ? -37.090 12.366 -9.684 1.00 11.84 213 ILE B CA 1
ATOM 3102 C C . ILE B 1 183 ? -37.546 13.815 -9.541 1.00 16.69 213 ILE B C 1
ATOM 3103 O O . ILE B 1 183 ? -37.427 14.613 -10.484 1.00 12.27 213 ILE B O 1
ATOM 3108 N N . ILE B 1 184 ? -38.092 14.145 -8.371 1.00 14.31 214 ILE B N 1
ATOM 3109 C CA . ILE B 1 184 ? -38.741 15.437 -8.158 1.00 13.55 214 ILE B CA 1
ATOM 3110 C C . ILE B 1 184 ? -37.756 16.428 -7.534 1.00 15.44 214 ILE B C 1
ATOM 3111 O O . ILE B 1 184 ? -37.151 16.129 -6.502 1.00 17.41 214 ILE B O 1
ATOM 3116 N N . PRO B 1 185 ? -37.588 17.610 -8.156 1.00 16.78 215 PRO B N 1
ATOM 3117 C CA . PRO B 1 185 ? -36.708 18.628 -7.581 1.00 18.40 215 PRO B CA 1
ATOM 3118 C C . PRO B 1 185 ? -37.174 19.056 -6.193 1.00 16.14 215 PRO B C 1
ATOM 3119 O O . PRO B 1 185 ? -38.370 19.287 -5.988 1.00 16.83 215 PRO B O 1
ATOM 3123 N N . VAL B 1 186 ? -36.245 19.157 -5.248 1.00 15.36 216 VAL B N 1
ATOM 3124 C CA . VAL B 1 186 ? -36.591 19.603 -3.904 1.00 13.36 216 VAL B CA 1
ATOM 3125 C C . VAL B 1 186 ? -35.875 20.922 -3.610 1.00 18.72 216 VAL B C 1
ATOM 3126 O O . VAL B 1 186 ? -36.484 21.881 -3.132 1.00 16.77 216 VAL B O 1
ATOM 3130 N N . ASN B 1 187 ? -34.577 20.959 -3.892 1.00 16.44 217 ASN B N 1
ATOM 3131 C CA . ASN B 1 187 ? -33.792 22.182 -3.769 1.00 21.71 217 ASN B CA 1
ATOM 3132 C C . ASN B 1 187 ? -32.985 22.335 -5.044 1.00 24.01 217 ASN B C 1
ATOM 3133 O O . ASN B 1 187 ? -32.260 21.417 -5.428 1.00 17.01 217 ASN B O 1
ATOM 3138 N N . ALA B 1 188 ? -33.141 23.473 -5.719 1.00 19.98 218 ALA B N 1
ATOM 3139 C CA . ALA B 1 188 ? -32.389 23.744 -6.942 1.00 18.85 218 ALA B CA 1
ATOM 3140 C C . ALA B 1 188 ? -30.891 23.776 -6.662 1.00 19.82 218 ALA B C 1
ATOM 3141 O O . ALA B 1 188 ? -30.464 23.934 -5.508 1.00 19.39 218 ALA B O 1
ATOM 3143 N N . ARG B 1 189 ? -30.089 23.608 -7.708 1.00 16.62 219 ARG B N 1
ATOM 3144 C CA . ARG B 1 189 ? -28.642 23.699 -7.562 1.00 17.03 219 ARG B CA 1
ATOM 3145 C C . ARG B 1 189 ? -28.269 25.115 -7.138 1.00 20.37 219 ARG B C 1
ATOM 3146 O O . ARG B 1 189 ? -28.636 26.084 -7.804 1.00 22.01 219 ARG B O 1
ATOM 3154 N N . GLU B 1 190 ? -27.562 25.232 -6.017 1.00 20.62 220 GLU B N 1
ATOM 3155 C CA . GLU B 1 190 ? -27.095 26.529 -5.530 1.00 25.33 220 GLU B CA 1
ATOM 3156 C C . GLU B 1 190 ? -25.604 26.434 -5.264 1.00 25.84 220 GLU B C 1
ATOM 3157 O O . GLU B 1 190 ? -25.103 25.365 -4.933 1.00 22.03 220 GLU B O 1
ATOM 3163 N N . LYS B 1 191 ? -24.897 27.549 -5.384 1.00 23.90 221 LYS B N 1
ATOM 3164 C CA . LYS B 1 191 ? -23.484 27.576 -5.024 1.00 22.74 221 LYS B CA 1
ATOM 3165 C C . LYS B 1 191 ? -23.267 28.497 -3.837 1.00 25.48 221 LYS B C 1
ATOM 3166 O O . LYS B 1 191 ? -23.721 29.651 -3.842 1.00 23.43 221 LYS B O 1
ATOM 3172 N N . TRP B 1 192 ? -22.596 27.987 -2.807 1.00 25.20 222 TRP B N 1
ATOM 3173 C CA . TRP B 1 192 ? -22.355 28.777 -1.599 1.00 30.82 222 TRP B CA 1
ATOM 3174 C C . TRP B 1 192 ? -20.867 28.905 -1.317 1.00 29.75 222 TRP B C 1
ATOM 3175 O O . TRP B 1 192 ? -20.099 27.976 -1.560 1.00 27.47 222 TRP B O 1
ATOM 3186 N N . VAL B 1 193 ? -20.471 30.063 -0.800 1.00 29.18 223 VAL B N 1
ATOM 3187 C CA . VAL B 1 193 ? -19.107 30.284 -0.345 1.00 29.91 223 VAL B CA 1
ATOM 3188 C C . VAL B 1 193 ? -19.168 30.387 1.171 1.00 34.91 223 VAL B C 1
ATOM 3189 O O . VAL B 1 193 ? -19.806 31.291 1.707 1.00 30.09 223 VAL B O 1
ATOM 3193 N N . ILE B 1 194 ? -18.524 29.453 1.862 1.00 33.56 224 ILE B N 1
ATOM 3194 C CA . ILE B 1 194 ? -18.622 29.390 3.315 1.00 25.49 224 ILE B CA 1
ATOM 3195 C C . ILE B 1 194 ? -17.275 29.677 3.961 1.00 27.34 224 ILE B C 1
ATOM 3196 O O . ILE B 1 194 ? -16.334 28.893 3.817 1.00 28.96 224 ILE B O 1
ATOM 3201 N N . ALA B 1 195 ? -17.182 30.802 4.668 1.00 28.04 225 ALA B N 1
ATOM 3202 C CA . ALA B 1 195 ? -15.935 31.189 5.319 1.00 30.29 225 ALA B CA 1
ATOM 3203 C C . ALA B 1 195 ? -15.492 30.143 6.337 1.00 29.29 225 ALA B C 1
ATOM 3204 O O . ALA B 1 195 ? -16.308 29.371 6.840 1.00 30.59 225 ALA B O 1
ATOM 3206 N N . SER B 1 196 ? -14.195 30.122 6.627 1.00 30.55 226 SER B N 1
ATOM 3207 C CA . SER B 1 196 ? -13.630 29.247 7.649 1.00 34.60 226 SER B CA 1
ATOM 3208 C C . SER B 1 196 ? -14.292 29.494 8.999 1.00 38.90 226 SER B C 1
ATOM 3209 O O . SER B 1 196 ? -14.301 30.625 9.487 1.00 35.96 226 SER B O 1
ATOM 3212 N N . GLY B 1 197 ? -14.849 28.444 9.598 1.00 30.37 227 GLY B N 1
ATOM 3213 C CA . GLY B 1 197 ? -15.459 28.569 10.910 1.00 35.74 227 GLY B CA 1
ATOM 3214 C C . GLY B 1 197 ? -16.950 28.844 10.849 1.00 40.89 227 GLY B C 1
ATOM 3215 O O . GLY B 1 197 ? -17.651 28.758 11.859 1.00 41.48 227 GLY B O 1
ATOM 3216 N N . ASP B 1 198 ? -17.440 29.169 9.657 1.00 36.41 228 ASP B N 1
ATOM 3217 C CA . ASP B 1 198 ? -18.856 29.450 9.468 1.00 33.62 228 ASP B CA 1
ATOM 3218 C C . ASP B 1 198 ? -19.683 28.205 9.184 1.00 30.03 228 ASP B C 1
ATOM 3219 O O . ASP B 1 198 ? -19.162 27.170 8.780 1.00 27.70 228 ASP B O 1
ATOM 3224 N N . THR B 1 199 ? -20.987 28.330 9.401 1.00 26.34 229 THR B N 1
ATOM 3225 C CA . THR B 1 199 ? -21.942 27.283 9.079 1.00 26.83 229 THR B CA 1
ATOM 3226 C C . THR B 1 199 ? -23.001 27.870 8.153 1.00 32.25 229 THR B C 1
ATOM 3227 O O . THR B 1 199 ? -23.584 28.916 8.452 1.00 34.47 229 THR B O 1
ATOM 3231 N N . TYR B 1 200 ? -23.236 27.223 7.016 1.00 30.44 230 TYR B N 1
ATOM 3232 C CA . TYR B 1 200 ? -24.363 27.607 6.180 1.00 27.78 230 TYR B CA 1
ATOM 3233 C C . TYR B 1 200 ? -25.589 26.804 6.612 1.00 22.47 230 TYR B C 1
ATOM 3234 O O . TYR B 1 200 ? -25.558 25.574 6.627 1.00 24.75 230 TYR B O 1
ATOM 3243 N N . SER B 1 201 ? -26.669 27.506 6.941 1.00 24.29 231 SER B N 1
ATOM 3244 C CA . SER B 1 201 ? -27.882 26.869 7.448 1.00 21.00 231 SER B CA 1
ATOM 3245 C C . SER B 1 201 ? -29.077 27.294 6.623 1.00 24.22 231 SER B C 1
ATOM 3246 O O . SER B 1 201 ? -29.217 28.473 6.299 1.00 21.03 231 SER B O 1
ATOM 3249 N N . LYS B 1 202 ? -29.934 26.337 6.279 1.00 21.22 232 LYS B N 1
ATOM 3250 C CA . LYS B 1 202 ? -31.223 26.662 5.676 1.00 25.56 232 LYS B CA 1
ATOM 3251 C C . LYS B 1 202 ? -32.205 25.550 5.978 1.00 20.02 232 LYS B C 1
ATOM 3252 O O . LYS B 1 202 ? -31.828 24.493 6.500 1.00 18.56 232 LYS B O 1
ATOM 3258 N N . VAL B 1 203 ? -33.468 25.800 5.656 1.00 20.20 233 VAL B N 1
ATOM 3259 C CA . VAL B 1 203 ? -34.502 24.784 5.746 1.00 18.94 233 VAL B CA 1
ATOM 3260 C C . VAL B 1 203 ? -35.167 24.707 4.387 1.00 17.55 233 VAL B C 1
ATOM 3261 O O . VAL B 1 203 ? -35.462 25.737 3.790 1.00 20.42 233 VAL B O 1
ATOM 3265 N N . ARG B 1 204 ? -35.372 23.500 3.879 1.00 14.91 234 ARG B N 1
ATOM 3266 C CA . ARG B 1 204 ? -36.080 23.321 2.614 1.00 13.72 234 ARG B CA 1
ATOM 3267 C C . ARG B 1 204 ? -37.022 22.131 2.774 1.00 19.92 234 ARG B C 1
ATOM 3268 O O . ARG B 1 204 ? -36.623 21.084 3.294 1.00 15.90 234 ARG B O 1
ATOM 3276 N N . GLY B 1 205 ? -38.274 22.292 2.352 1.00 17.17 235 GLY B N 1
ATOM 3277 C CA . GLY B 1 205 ? -39.232 21.209 2.438 1.00 14.89 235 GLY B CA 1
ATOM 3278 C C . GLY B 1 205 ? -39.740 20.775 1.083 1.00 17.15 235 GLY B C 1
ATOM 3279 O O . GLY B 1 205 ? -39.557 21.469 0.074 1.00 16.55 235 GLY B O 1
ATOM 3280 N N . ILE B 1 206 ? -40.367 19.605 1.051 1.00 14.53 236 ILE B N 1
ATOM 3281 C CA . ILE B 1 206 ? -41.014 19.146 -0.162 1.00 13.02 236 ILE B CA 1
ATOM 3282 C C . ILE B 1 206 ? -42.498 18.920 0.089 1.00 15.19 236 ILE B C 1
ATOM 3283 O O . ILE B 1 206 ? -42.889 18.281 1.071 1.00 12.86 236 ILE B O 1
ATOM 3288 N N . ASN B 1 207 ? -43.325 19.456 -0.796 1.00 14.36 237 ASN B N 1
ATOM 3289 C CA . ASN B 1 207 ? -44.742 19.154 -0.764 1.00 14.21 237 ASN B CA 1
ATOM 3290 C C . ASN B 1 207 ? -45.017 17.889 -1.560 1.00 15.76 237 ASN B C 1
ATOM 3291 O O . ASN B 1 207 ? -44.729 17.828 -2.763 1.00 15.94 237 ASN B O 1
ATOM 3296 N N . PHE B 1 208 ? -45.568 16.875 -0.902 1.00 12.78 238 PHE B N 1
ATOM 3297 C CA . PHE B 1 208 ? -46.039 15.699 -1.630 1.00 16.24 238 PHE B CA 1
ATOM 3298 C C . PHE B 1 208 ? -47.489 15.955 -1.991 1.00 17.72 238 PHE B C 1
ATOM 3299 O O . PHE B 1 208 ? -48.368 15.839 -1.140 1.00 17.53 238 PHE B O 1
ATOM 3307 N N . ASP B 1 209 ? -47.739 16.311 -3.247 1.00 17.42 239 ASP B N 1
ATOM 3308 C CA . ASP B 1 209 ? -49.104 16.594 -3.694 1.00 20.39 239 ASP B CA 1
ATOM 3309 C C . ASP B 1 209 ? -49.927 15.319 -3.643 1.00 21.69 239 ASP B C 1
ATOM 3310 O O . ASP B 1 209 ? -49.389 14.217 -3.777 1.00 15.89 239 ASP B O 1
ATOM 3315 N N . LYS B 1 210 ? -51.228 15.472 -3.444 1.00 15.36 240 LYS B N 1
ATOM 3316 C CA . LYS B 1 210 ? -52.153 14.340 -3.414 1.00 19.43 240 LYS B CA 1
ATOM 3317 C C . LYS B 1 210 ? -51.973 13.439 -4.632 1.00 19.68 240 LYS B C 1
ATOM 3318 O O . LYS B 1 210 ? -52.129 12.215 -4.551 1.00 16.60 240 LYS B O 1
ATOM 3324 N N . SER B 1 211 ? -51.621 14.045 -5.760 1.00 19.22 241 SER B N 1
ATOM 3325 C CA . SER B 1 211 ? -51.540 13.322 -7.022 1.00 24.83 241 SER B CA 1
ATOM 3326 C C . SER B 1 211 ? -50.281 12.463 -7.165 1.00 20.94 241 SER B C 1
ATOM 3327 O O . SER B 1 211 ? -50.216 11.612 -8.056 1.00 17.92 241 SER B O 1
ATOM 3330 N N . TYR B 1 212 ? -49.276 12.686 -6.319 1.00 17.43 242 TYR B N 1
ATOM 3331 C CA . TYR B 1 212 ? -48.027 11.919 -6.430 1.00 15.14 242 TYR B CA 1
ATOM 3332 C C . TYR B 1 212 ? -48.284 10.464 -6.026 1.00 16.11 242 TYR B C 1
ATOM 3333 O O . TYR B 1 212 ? -49.136 10.199 -5.170 1.00 13.97 242 TYR B O 1
ATOM 3342 N N . PRO B 1 213 ? -47.556 9.513 -6.643 1.00 13.58 243 PRO B N 1
ATOM 3343 C CA . PRO B 1 213 ? -47.856 8.094 -6.403 1.00 17.23 243 PRO B CA 1
ATOM 3344 C C . PRO B 1 213 ? -47.496 7.643 -4.989 1.00 15.31 243 PRO B C 1
ATOM 3345 O O . PRO B 1 213 ? -46.546 8.162 -4.395 1.00 14.68 243 PRO B O 1
ATOM 3349 N N . ALA B 1 214 ? -48.268 6.698 -4.460 1.00 15.37 244 ALA B N 1
ATOM 3350 C CA . ALA B 1 214 ? -47.997 6.101 -3.159 1.00 14.40 244 ALA B CA 1
ATOM 3351 C C . ALA B 1 214 ? -46.685 5.337 -3.234 1.00 19.68 244 ALA B C 1
ATOM 3352 O O . ALA B 1 214 ? -46.349 4.758 -4.278 1.00 14.21 244 ALA B O 1
ATOM 3354 N N . GLY B 1 215 ? -45.939 5.329 -2.134 1.00 15.08 245 GLY B N 1
ATOM 3355 C CA . GLY B 1 215 ? -44.753 4.501 -2.057 1.00 13.73 245 GLY B CA 1
ATOM 3356 C C . GLY B 1 215 ? -43.589 5.245 -1.446 1.00 15.83 245 GLY B C 1
ATOM 3357 O O . GLY B 1 215 ? -43.762 6.308 -0.851 1.00 13.77 245 GLY B O 1
ATOM 3358 N N . GLU B 1 216 ? -42.393 4.695 -1.619 1.00 13.00 246 GLU B N 1
ATOM 3359 C CA . GLU B 1 216 ? -41.209 5.219 -0.945 1.00 18.28 246 GLU B CA 1
ATOM 3360 C C . GLU B 1 216 ? -40.510 6.321 -1.749 1.00 22.08 246 GLU B C 1
ATOM 3361 O O . GLU B 1 216 ? -40.278 6.175 -2.954 1.00 16.17 246 GLU B O 1
ATOM 3367 N N . TYR B 1 217 ? -40.212 7.437 -1.083 1.00 15.07 247 TYR B N 1
ATOM 3368 C CA . TYR B 1 217 ? -39.457 8.522 -1.685 1.00 11.48 247 TYR B CA 1
ATOM 3369 C C . TYR B 1 217 ? -38.148 8.672 -0.949 1.00 17.93 247 TYR B C 1
ATOM 3370 O O . TYR B 1 217 ? -38.114 8.779 0.285 1.00 16.59 247 TYR B O 1
ATOM 3379 N N . THR B 1 218 ? -37.061 8.666 -1.705 1.00 14.00 248 THR B N 1
ATOM 3380 C CA . THR B 1 218 ? -35.769 8.928 -1.113 1.00 13.34 248 THR B CA 1
ATOM 3381 C C . THR B 1 218 ? -35.434 10.388 -1.327 1.00 15.77 248 THR B C 1
ATOM 3382 O O . THR B 1 218 ? -35.168 10.825 -2.452 1.00 14.63 248 THR B O 1
ATOM 3386 N N . ILE B 1 219 ? -35.448 11.160 -0.254 1.00 12.65 249 ILE B N 1
ATOM 3387 C CA A ILE B 1 219 ? -34.996 12.537 -0.360 0.44 14.36 249 ILE B CA 1
ATOM 3388 C CA B ILE B 1 219 ? -34.993 12.539 -0.321 0.56 15.12 249 ILE B CA 1
ATOM 3389 C C . ILE B 1 219 ? -33.476 12.497 -0.384 1.00 17.43 249 ILE B C 1
ATOM 3390 O O . ILE B 1 219 ? -32.820 12.058 0.570 1.00 19.24 249 ILE B O 1
ATOM 3399 N N . ASN B 1 220 ? -32.924 12.925 -1.510 1.00 15.15 250 ASN B N 1
ATOM 3400 C CA . ASN B 1 220 ? -31.500 12.779 -1.781 1.00 15.59 250 ASN B CA 1
ATOM 3401 C C . ASN B 1 220 ? -30.819 14.136 -1.871 1.00 17.73 250 ASN B C 1
ATOM 3402 O O . ASN B 1 220 ? -31.098 14.920 -2.777 1.00 20.46 250 ASN B O 1
ATOM 3407 N N . ALA B 1 221 ? -29.946 14.416 -0.911 1.00 14.80 251 ALA B N 1
ATOM 3408 C CA . ALA B 1 221 ? -29.251 15.695 -0.854 1.00 16.58 251 ALA B CA 1
ATOM 3409 C C . ALA B 1 221 ? -27.836 15.430 -1.323 1.00 19.55 251 ALA B C 1
ATOM 3410 O O . ALA B 1 221 ? -27.226 14.442 -0.915 1.00 22.04 251 ALA B O 1
ATOM 3412 N N . GLN B 1 222 ? -27.322 16.281 -2.207 1.00 13.34 252 GLN B N 1
ATOM 3413 C CA . GLN B 1 222 ? -25.961 16.104 -2.695 1.00 15.79 252 GLN B CA 1
ATOM 3414 C C . GLN B 1 222 ? -25.166 17.366 -2.435 1.00 17.98 252 GLN B C 1
ATOM 3415 O O . GLN B 1 222 ? -25.675 18.472 -2.613 1.00 18.36 252 GLN B O 1
ATOM 3421 N N . VAL B 1 223 ? -23.927 17.203 -1.981 1.00 16.50 253 VAL B N 1
ATOM 3422 C CA . VAL B 1 223 ? -23.069 18.352 -1.723 1.00 16.27 253 VAL B CA 1
ATOM 3423 C C . VAL B 1 223 ? -21.739 18.146 -2.424 1.00 22.06 253 VAL B C 1
ATOM 3424 O O . VAL B 1 223 ? -21.107 17.104 -2.261 1.00 22.12 253 VAL B O 1
ATOM 3428 N N . VAL B 1 224 ? -21.317 19.137 -3.203 1.00 17.25 254 VAL B N 1
ATOM 3429 C CA . VAL B 1 224 ? -20.066 19.039 -3.950 1.00 18.67 254 VAL B CA 1
ATOM 3430 C C . VAL B 1 224 ? -19.091 20.138 -3.547 1.00 20.53 254 VAL B C 1
ATOM 3431 O O . VAL B 1 224 ? -19.470 21.306 -3.482 1.00 21.53 254 VAL B O 1
ATOM 3435 N N . ASP B 1 225 ? -17.846 19.768 -3.256 1.00 19.89 255 ASP B N 1
ATOM 3436 C CA . ASP B 1 225 ? -16.777 20.757 -3.134 1.00 24.03 255 ASP B CA 1
ATOM 3437 C C . ASP B 1 225 ? -16.338 21.058 -4.564 1.00 25.62 255 ASP B C 1
ATOM 3438 O O . ASP B 1 225 ? -15.698 20.227 -5.213 1.00 24.29 255 ASP B O 1
ATOM 3443 N N . ILE B 1 226 ? -16.677 22.238 -5.068 1.00 24.33 256 ILE B N 1
ATOM 3444 C CA . ILE B 1 226 ? -16.438 22.505 -6.487 1.00 27.24 256 ILE B CA 1
ATOM 3445 C C . ILE B 1 226 ? -14.968 22.739 -6.825 1.00 27.96 256 ILE B C 1
ATOM 3446 O O . ILE B 1 226 ? -14.600 22.746 -7.999 1.00 31.58 256 ILE B O 1
ATOM 3451 N N . VAL B 1 227 ? -14.123 22.901 -5.806 1.00 26.49 257 VAL B N 1
ATOM 3452 C CA . VAL B 1 227 ? -12.684 22.994 -6.048 1.00 26.88 257 VAL B CA 1
ATOM 3453 C C . VAL B 1 227 ? -12.054 21.608 -6.186 1.00 29.90 257 VAL B C 1
ATOM 3454 O O . VAL B 1 227 ? -11.334 21.345 -7.143 1.00 30.00 257 VAL B O 1
ATOM 3458 N N . SER B 1 228 ? -12.334 20.718 -5.238 1.00 27.87 258 SER B N 1
ATOM 3459 C CA . SER B 1 228 ? -11.727 19.391 -5.251 1.00 29.63 258 SER B CA 1
ATOM 3460 C C . SER B 1 228 ? -12.490 18.441 -6.164 1.00 28.21 258 SER B C 1
ATOM 3461 O O . SER B 1 228 ? -11.959 17.411 -6.580 1.00 27.38 258 SER B O 1
ATOM 3464 N N . GLY B 1 229 ? -13.739 18.783 -6.468 1.00 26.83 259 GLY B N 1
ATOM 3465 C CA . GLY B 1 229 ? -14.599 17.923 -7.267 1.00 22.13 259 GLY B CA 1
ATOM 3466 C C . GLY B 1 229 ? -15.210 16.758 -6.500 1.00 24.55 259 GLY B C 1
ATOM 3467 O O . GLY B 1 229 ? -15.857 15.892 -7.089 1.00 27.13 259 GLY B O 1
ATOM 3468 N N . GLU B 1 230 ? -15.011 16.721 -5.185 1.00 21.07 260 GLU B N 1
ATOM 3469 C CA . GLU B 1 230 ? -15.538 15.618 -4.379 1.00 22.50 260 GLU B CA 1
ATOM 3470 C C . GLU B 1 230 ? -17.009 15.841 -4.064 1.00 25.94 260 GLU B C 1
ATOM 3471 O O . GLU B 1 230 ? -17.438 16.975 -3.847 1.00 21.83 260 GLU B O 1
ATOM 3477 N N . ARG B 1 231 ? -17.777 14.754 -4.035 1.00 21.25 261 ARG B N 1
ATOM 3478 C CA . ARG B 1 231 ? -19.223 14.833 -3.840 1.00 20.81 261 ARG B CA 1
ATOM 3479 C C . ARG B 1 231 ? -19.650 13.863 -2.747 1.00 19.60 261 ARG B C 1
ATOM 3480 O O . ARG B 1 231 ? -19.175 12.727 -2.695 1.00 20.20 261 ARG B O 1
ATOM 3488 N N . VAL B 1 232 ? -20.537 14.318 -1.873 1.00 16.30 262 VAL B N 1
ATOM 3489 C CA . VAL B 1 232 ? -21.084 13.474 -0.818 1.00 19.58 262 VAL B CA 1
ATOM 3490 C C . VAL B 1 232 ? -22.604 13.529 -0.865 1.00 21.59 262 VAL B C 1
ATOM 3491 O O . VAL B 1 232 ? -23.173 14.595 -1.100 1.00 20.29 262 VAL B O 1
ATOM 3495 N N . GLU B 1 233 ? -23.260 12.386 -0.661 1.00 23.79 263 GLU B N 1
ATOM 3496 C CA . GLU B 1 233 ? -24.718 12.330 -0.641 1.00 24.02 263 GLU B CA 1
ATOM 3497 C C . GLU B 1 233 ? -25.249 12.061 0.764 1.00 27.25 263 GLU B C 1
ATOM 3498 O O . GLU B 1 233 ? -24.554 11.493 1.605 1.00 31.56 263 GLU B O 1
ATOM 3504 N N . GLN B 1 234 ? -26.493 12.460 1.002 1.00 19.01 264 GLN B N 1
ATOM 3505 C CA . GLN B 1 234 ? -27.210 12.089 2.218 1.00 23.33 264 GLN B CA 1
ATOM 3506 C C . GLN B 1 234 ? -28.634 11.715 1.803 1.00 26.10 264 GLN B C 1
ATOM 3507 O O . GLN B 1 234 ? -29.311 12.518 1.167 1.00 23.56 264 GLN B O 1
ATOM 3513 N N . SER B 1 235 ? -29.077 10.500 2.133 1.00 21.76 265 SER B N 1
ATOM 3514 C CA . SER B 1 235 ? -30.394 10.011 1.710 1.00 22.75 265 SER B CA 1
ATOM 3515 C C . SER B 1 235 ? -31.304 9.801 2.912 1.00 27.49 265 SER B C 1
ATOM 3516 O O . SER B 1 235 ? -30.879 9.261 3.938 1.00 22.85 265 SER B O 1
ATOM 3519 N N . MET B 1 236 ? -32.558 10.218 2.775 1.00 20.17 266 MET B N 1
ATOM 3520 C CA . MET B 1 236 ? -33.548 10.077 3.839 1.00 22.78 266 MET B CA 1
ATOM 3521 C C . MET B 1 236 ? -34.873 9.658 3.228 1.00 21.01 266 MET B C 1
ATOM 3522 O O . MET B 1 236 ? -35.267 10.157 2.176 1.00 24.43 266 MET B O 1
ATOM 3527 N N . THR B 1 237 ? -35.576 8.771 3.913 1.00 15.31 267 THR B N 1
ATOM 3528 C CA . THR B 1 237 ? -36.784 8.162 3.364 1.00 17.65 267 THR B CA 1
ATOM 3529 C C . THR B 1 237 ? -38.077 8.774 3.897 1.00 17.69 267 THR B C 1
ATOM 3530 O O . THR B 1 237 ? -38.211 9.005 5.103 1.00 16.88 267 THR B O 1
ATOM 3534 N N . VAL B 1 238 ? -39.017 9.056 2.996 1.00 14.59 268 VAL B N 1
ATOM 3535 C CA . VAL B 1 238 ? -40.384 9.398 3.388 1.00 14.78 268 VAL B CA 1
ATOM 3536 C C . VAL B 1 238 ? -41.332 8.511 2.574 1.00 16.36 268 VAL B C 1
ATOM 3537 O O . VAL B 1 238 ? -41.173 8.375 1.366 1.00 15.73 268 VAL B O 1
ATOM 3541 N N . VAL B 1 239 ? -42.303 7.900 3.238 1.00 15.00 269 VAL B N 1
ATOM 3542 C CA . VAL B 1 239 ? -43.282 7.069 2.543 1.00 12.92 269 VAL B CA 1
ATOM 3543 C C . VAL B 1 239 ? -44.593 7.823 2.353 1.00 13.06 269 VAL B C 1
ATOM 3544 O O . VAL B 1 239 ? -45.131 8.396 3.307 1.00 16.24 269 VAL B O 1
ATOM 3548 N N . LYS B 1 240 ? -45.110 7.844 1.126 1.00 13.28 270 LYS B N 1
ATOM 3549 C CA . LYS B 1 240 ? -46.463 8.360 0.914 1.00 15.82 270 LYS B CA 1
ATOM 3550 C C . LYS B 1 240 ? -47.421 7.179 0.944 1.00 15.22 270 LYS B C 1
ATOM 3551 O O . LYS B 1 240 ? -47.286 6.234 0.149 1.00 14.20 270 LYS B O 1
ATOM 3557 N N . LYS B 1 241 ? -48.370 7.211 1.879 1.00 17.21 271 LYS B N 1
ATOM 3558 C CA . LYS B 1 241 ? -49.336 6.124 2.030 1.00 24.10 271 LYS B CA 1
ATOM 3559 C C . LYS B 1 241 ? -50.318 6.112 0.860 1.00 32.29 271 LYS B C 1
ATOM 3560 O O . LYS B 1 241 ? -50.397 7.074 0.090 1.00 30.88 271 LYS B O 1
#

Sequence (458 aa):
VIEANLSLNQNQQLASNGGYISSQLGIRNESCETVKFKYWLSIKGPEGIYFPAKAVVGVDTAGRMLNVTRGFWVPEEYMADGKYTVSLQVVAENGKVFKANQEFVKGVDLNSLPELNGLTIDIKNQFGINSVESTGGFVPFTVDLNNGREGEANVEFWMTAVGPDGLIIPVNAREKWVIASGDTYSKVRGINFDKSYPAGEYTINAQVVDIVSGERVEQSMTVVKKPVIEANLSLNQNNQLASNGGYISSSSQLGIRNESCETVKFKYWLSIKGPEGIYFPAKAVVVGVDTAQQQESDALTDGRMLNVTRGFWVPEYMADGKYTVSLQVVAENGKVFKANQEFVKGVDLNSLPELNGLTIDIKNQFGINSVESTGGFVPFTVDLNNGREGEANVEFWMTAVGPDGLIIPVNAREKWVIASGDTYSKVRGINFDKSYPAGEYTIINAQVVDIVSGERVEQSMTVVKK